Protein AF-M5ETY8-F1 (afdb_monomer_lite)

Secondary structure (DSSP, 8-state):
---HHHHHHHHHHHHHHSTT---EEEEEETTEEEEE--TTTS-HHHHHHHIIIIISPTT--EEEESS--SS-EEE----TTSTTGGGTT----HHHHHHHHHHHSTTSPPEEEEEE-TTSPEEEEESSPPPHHHHHHHHHHHHHHTTT--EEEEEPP----PPP-----HHHHHHHHHHTTSPPPGGG-TTS-HHHHHHHHHHHHHHHHHHTTSS-GGGSGGGTT--SEEEEETTSSSPP-HHHHHHH-SEEEEEPPPSSPPTTSPPHHHHHT--HHHHHHHHHTTSEEEE-SS-GGGS-HHHHHHHHHH-TTSEE-HHHHHHHHHHHHHHHHHH-GGG-GGGHHHHHHHHHHHHHHHT--HHHHHHHHTHHHHHHHHSHHHHHHHGGGGHHHHSTHHHHHHHHHHHHS---HHHHHHHHHHHHHHHHTTEEE----------TTS-----SS---

Sequence (456 aa):
MTQRPAIRRLDLRLRAEFPHVSTEIHELAPNRHLIFAPREQLDASTFAPVFADQYRMIGDRVEFTNERPPASTLIEPLRDDQIGSELEGLTFTRPDLQSVLAGKFPTLPPMTLLREGQRGELRISFETEIPSELVEPVRTFIERSLRGRPLVIDVAAASPEPVPPASSTKARRVIQSIEGLSFKPIYKRPHVPSFVAREEEWWFNNLENLFEGRLSPRSFAFTRDAGMACYVHSTVFPQIDLRQLLLAYDTIYLEPPLSVGPPGHPSFWDTQNLGREDLLKLVAADRVRILHSQPEERSDLGLLREAQEANPDGVIGRRQSAALMIAHVVETANEYLLAQPSLAGEVQELIGRIASEMGGPIDEVARSLLYPVRARRECLQPLMDRGLMAYDGLGQGKAFAEAFQRVRGKDVRLEAGSFGSSIHKAHMLKATFIPQMPHEVTCPHGSVQCSLWVTA

Organism: NCBI:txid1297569

Structure (mmCIF, N/CA/C/O backbone):
data_AF-M5ETY8-F1
#
_entry.id   AF-M5ETY8-F1
#
loop_
_atom_site.group_PDB
_atom_site.id
_atom_site.type_symbol
_atom_site.label_atom_id
_atom_site.label_alt_id
_atom_site.label_comp_id
_atom_site.label_asym_id
_atom_site.label_entity_id
_atom_site.label_seq_id
_atom_site.pdbx_PDB_ins_code
_atom_site.Cartn_x
_atom_site.Cartn_y
_atom_site.Cartn_z
_atom_site.occupancy
_atom_site.B_iso_or_equiv
_atom_site.auth_seq_id
_atom_site.auth_comp_id
_atom_site.auth_asym_id
_atom_site.auth_atom_id
_atom_site.pdbx_PDB_model_num
ATOM 1 N N . MET A 1 1 ? 7.428 -27.433 -15.514 1.00 52.38 1 MET A N 1
ATOM 2 C CA . MET A 1 1 ? 6.886 -26.347 -14.670 1.00 52.38 1 MET A CA 1
ATOM 3 C C . MET A 1 1 ? 6.952 -25.076 -15.489 1.00 52.38 1 MET A C 1
ATOM 5 O O . MET A 1 1 ? 7.882 -24.964 -16.266 1.00 52.38 1 MET A O 1
ATOM 9 N N . THR A 1 2 ? 5.969 -24.188 -15.407 1.00 62.53 2 THR A N 1
ATOM 10 C CA . THR A 1 2 ? 5.981 -22.921 -16.152 1.00 62.53 2 THR A CA 1
ATOM 11 C C . THR A 1 2 ? 6.438 -21.804 -15.218 1.00 62.53 2 THR A C 1
ATOM 13 O O . THR A 1 2 ? 5.782 -21.541 -14.208 1.00 62.53 2 THR A O 1
ATOM 16 N N . GLN A 1 3 ? 7.548 -21.130 -15.533 1.00 76.81 3 GLN A N 1
ATOM 17 C CA . GLN A 1 3 ? 8.030 -19.987 -14.733 1.00 76.81 3 GLN A CA 1
ATOM 18 C C . GLN A 1 3 ? 7.185 -18.715 -14.944 1.00 76.81 3 GLN A C 1
ATOM 20 O O . GLN A 1 3 ? 7.385 -17.732 -14.234 1.00 76.81 3 GLN A O 1
ATOM 25 N N . ARG A 1 4 ? 6.192 -18.748 -15.848 1.00 86.25 4 ARG A N 1
ATOM 26 C CA . ARG A 1 4 ? 5.423 -17.583 -16.317 1.00 86.25 4 ARG A CA 1
ATOM 27 C C . ARG A 1 4 ? 4.998 -16.598 -15.220 1.00 86.25 4 ARG A C 1
ATOM 29 O O . ARG A 1 4 ? 5.374 -15.442 -15.356 1.00 86.25 4 ARG A O 1
ATOM 36 N N . PRO A 1 5 ? 4.338 -16.978 -14.106 1.00 83.38 5 PRO A N 1
ATOM 37 C CA . PRO A 1 5 ? 3.898 -15.964 -13.141 1.00 83.38 5 PRO A CA 1
ATOM 38 C C . PRO A 1 5 ? 5.060 -15.348 -12.338 1.00 83.38 5 PRO A C 1
ATOM 40 O O . PRO A 1 5 ? 4.969 -14.222 -11.865 1.00 83.38 5 PRO A O 1
ATOM 43 N N . ALA A 1 6 ? 6.196 -16.052 -12.200 1.00 84.38 6 ALA A N 1
ATOM 44 C CA . ALA A 1 6 ? 7.398 -15.469 -11.592 1.00 84.38 6 ALA A CA 1
ATOM 45 C C . ALA A 1 6 ? 8.013 -14.438 -12.542 1.00 84.38 6 ALA A C 1
ATOM 47 O O . ALA A 1 6 ? 8.379 -13.352 -12.105 1.00 84.38 6 ALA A O 1
ATOM 48 N N . ILE A 1 7 ? 8.027 -14.744 -13.843 1.00 90.44 7 ILE A N 1
ATOM 49 C CA . ILE A 1 7 ? 8.502 -13.827 -14.880 1.00 90.44 7 ILE A CA 1
ATOM 50 C C . ILE A 1 7 ? 7.576 -12.613 -15.031 1.00 90.44 7 ILE A C 1
ATOM 52 O O . ILE A 1 7 ? 8.071 -11.496 -15.098 1.00 90.44 7 ILE A O 1
ATOM 56 N N . ARG A 1 8 ? 6.248 -12.791 -14.998 1.00 92.69 8 ARG A N 1
ATOM 57 C CA . ARG A 1 8 ? 5.271 -11.683 -15.021 1.00 92.69 8 ARG A CA 1
ATOM 58 C C . ARG A 1 8 ? 5.428 -10.747 -13.821 1.00 92.69 8 ARG A C 1
ATOM 60 O O . ARG A 1 8 ? 5.328 -9.534 -13.969 1.00 92.69 8 ARG A O 1
ATOM 67 N N . ARG A 1 9 ? 5.726 -11.290 -12.639 1.00 90.56 9 ARG A N 1
ATOM 68 C CA . ARG A 1 9 ? 6.017 -10.493 -11.439 1.00 90.56 9 ARG A CA 1
ATOM 69 C C . ARG A 1 9 ? 7.376 -9.796 -11.501 1.00 90.56 9 ARG A C 1
ATOM 71 O O . ARG A 1 9 ? 7.495 -8.653 -11.071 1.00 90.56 9 ARG A O 1
ATOM 78 N N . LEU A 1 10 ? 8.393 -10.469 -12.033 1.00 92.19 10 LEU A N 1
ATOM 79 C CA . LEU A 1 10 ? 9.705 -9.875 -12.277 1.00 92.19 10 LEU A CA 1
ATOM 80 C C . LEU A 1 10 ? 9.602 -8.685 -13.239 1.00 92.19 10 LEU A C 1
ATOM 82 O O . LEU A 1 10 ? 10.173 -7.630 -12.978 1.00 92.19 10 LEU A O 1
ATOM 86 N N . ASP A 1 11 ? 8.825 -8.853 -14.306 1.00 95.44 11 ASP A N 1
ATOM 87 C CA . ASP A 1 11 ? 8.465 -7.797 -15.245 1.00 95.44 11 ASP A CA 1
ATOM 88 C C . ASP A 1 11 ? 7.719 -6.639 -14.559 1.00 95.44 11 ASP A C 1
ATOM 90 O O . ASP A 1 11 ? 8.115 -5.487 -14.721 1.00 95.44 11 ASP A O 1
ATOM 94 N N . LEU A 1 12 ? 6.704 -6.922 -13.729 1.00 95.19 12 LEU A N 1
ATOM 95 C CA . LEU A 1 12 ? 6.002 -5.890 -12.954 1.00 95.19 12 LEU A CA 1
ATOM 96 C C . LEU A 1 12 ? 6.971 -5.084 -12.077 1.00 95.19 12 LEU A C 1
ATOM 98 O O . LEU A 1 12 ? 6.889 -3.858 -12.051 1.00 95.19 12 LEU A O 1
ATOM 102 N N . ARG A 1 13 ? 7.907 -5.755 -11.390 1.00 93.38 13 ARG A N 1
ATOM 103 C CA . ARG A 1 13 ? 8.936 -5.099 -10.566 1.00 93.38 13 ARG A CA 1
ATOM 104 C C . ARG A 1 13 ? 9.843 -4.201 -11.408 1.00 93.38 13 ARG A C 1
ATOM 106 O O . ARG A 1 13 ? 10.146 -3.090 -10.985 1.00 93.38 13 ARG A O 1
ATOM 113 N N . LEU A 1 14 ? 10.251 -4.652 -12.595 1.00 95.06 14 LEU A N 1
ATOM 114 C CA . LEU A 1 14 ? 11.036 -3.841 -13.529 1.00 95.06 14 LEU A CA 1
ATOM 115 C C . LEU A 1 14 ? 10.240 -2.607 -13.973 1.00 95.06 14 LEU A C 1
ATOM 117 O O . LEU A 1 14 ? 10.736 -1.493 -13.853 1.00 95.06 14 LEU A O 1
ATOM 121 N N . ARG A 1 15 ? 8.981 -2.776 -14.392 1.00 95.00 15 ARG A N 1
ATOM 122 C CA . ARG A 1 15 ? 8.086 -1.671 -14.779 1.00 95.00 15 ARG A CA 1
ATOM 123 C C . ARG A 1 15 ? 7.661 -0.768 -13.617 1.00 95.00 15 ARG A C 1
ATOM 125 O O . ARG A 1 15 ? 7.097 0.298 -13.862 1.00 95.00 15 ARG A O 1
ATOM 132 N N . ALA A 1 16 ? 7.856 -1.184 -12.368 1.00 94.12 16 ALA A N 1
ATOM 133 C CA . ALA A 1 16 ? 7.686 -0.326 -11.199 1.00 94.12 16 ALA A CA 1
ATOM 134 C C . ALA A 1 16 ? 8.910 0.585 -11.015 1.00 94.12 16 ALA A C 1
ATOM 136 O O . ALA A 1 16 ? 8.746 1.792 -10.850 1.00 94.12 16 ALA A O 1
ATOM 137 N N . GLU A 1 17 ? 10.123 0.027 -11.104 1.00 92.56 17 GLU A N 1
ATOM 138 C CA . GLU A 1 17 ? 11.368 0.803 -11.000 1.00 92.56 17 GLU A CA 1
ATOM 139 C C . GLU A 1 17 ? 11.557 1.744 -12.199 1.00 92.56 17 GLU A C 1
ATOM 141 O O . GLU A 1 17 ? 11.939 2.902 -12.031 1.00 92.56 17 GLU A O 1
ATOM 146 N N . PHE A 1 18 ? 11.220 1.269 -13.400 1.00 94.19 18 PHE A N 1
ATOM 147 C CA . PHE A 1 18 ? 11.328 2.001 -14.658 1.00 94.19 18 PHE A CA 1
ATOM 148 C C . PHE A 1 18 ? 9.933 2.231 -15.266 1.00 94.19 18 PHE A C 1
ATOM 150 O O . PHE A 1 18 ? 9.564 1.589 -16.250 1.00 94.19 18 PHE A O 1
ATOM 157 N N . PRO A 1 19 ? 9.118 3.149 -14.709 1.00 93.88 19 PRO A N 1
ATOM 158 C CA . PRO A 1 19 ? 7.709 3.298 -15.093 1.00 93.88 19 PRO A CA 1
ATOM 159 C C . PRO A 1 19 ? 7.478 3.800 -16.524 1.00 93.88 19 PRO A C 1
ATOM 161 O O . PRO A 1 19 ? 6.360 3.695 -17.022 1.00 93.88 19 PRO A O 1
ATOM 164 N N . HIS A 1 20 ? 8.520 4.323 -17.172 1.00 92.44 20 HIS A N 1
ATOM 165 C CA . HIS A 1 20 ? 8.516 4.803 -18.555 1.00 92.44 20 HIS A CA 1
ATOM 166 C C . HIS A 1 20 ? 8.952 3.732 -19.574 1.00 92.44 20 HIS A C 1
ATOM 168 O O . HIS A 1 20 ? 8.878 3.976 -20.776 1.00 92.44 20 HIS A O 1
ATOM 174 N N . VAL A 1 21 ? 9.416 2.562 -19.116 1.00 93.00 21 VAL A N 1
ATOM 175 C CA . VAL A 1 21 ? 9.889 1.473 -19.981 1.00 93.00 21 VAL A CA 1
ATOM 176 C C . VAL A 1 21 ? 8.729 0.538 -20.315 1.00 93.00 21 VAL A C 1
ATOM 178 O O . VAL A 1 21 ? 8.012 0.062 -19.433 1.00 93.00 21 VAL A O 1
ATOM 181 N N . SER A 1 22 ? 8.565 0.253 -21.604 1.00 92.19 22 SER A N 1
ATOM 182 C CA . SER A 1 22 ? 7.641 -0.757 -22.118 1.00 92.19 22 SER A CA 1
ATOM 183 C C . SER A 1 22 ? 8.365 -2.083 -22.313 1.00 92.19 22 SER A C 1
ATOM 185 O O . SER A 1 22 ? 9.486 -2.113 -22.823 1.00 92.19 22 SER A O 1
ATOM 187 N N . THR A 1 23 ? 7.720 -3.183 -21.931 1.00 96.00 23 THR A N 1
ATOM 188 C CA . THR A 1 23 ? 8.325 -4.517 -21.957 1.00 96.00 23 THR A CA 1
ATOM 189 C C . THR A 1 23 ? 7.460 -5.548 -22.679 1.00 96.00 23 THR A C 1
ATOM 191 O O . THR A 1 23 ? 6.231 -5.472 -22.680 1.00 96.00 23 THR A O 1
ATOM 194 N N . GLU A 1 24 ? 8.113 -6.547 -23.273 1.00 97.31 24 GLU A N 1
ATOM 195 C CA . GLU A 1 24 ? 7.487 -7.749 -23.838 1.00 97.31 24 GLU A CA 1
ATOM 196 C C . GLU A 1 24 ? 8.110 -8.993 -23.190 1.00 97.31 24 GLU A C 1
ATOM 198 O O . GLU A 1 24 ? 9.331 -9.083 -23.041 1.00 97.31 24 GLU A O 1
ATOM 203 N N . ILE A 1 25 ? 7.287 -9.977 -22.813 1.00 97.25 25 ILE A N 1
ATOM 204 C CA . ILE A 1 25 ? 7.765 -11.239 -22.237 1.00 97.25 25 ILE A CA 1
ATOM 205 C C . ILE A 1 25 ? 7.681 -12.333 -23.302 1.00 97.25 25 ILE A C 1
ATOM 207 O O . ILE A 1 25 ? 6.600 -12.669 -23.786 1.00 97.25 25 ILE A O 1
ATOM 211 N N . HIS A 1 26 ? 8.820 -12.939 -23.623 1.00 97.06 26 HIS A N 1
ATOM 212 C CA . HIS A 1 26 ? 8.933 -14.012 -24.606 1.00 97.06 26 HIS A CA 1
ATOM 213 C C . HIS A 1 26 ? 9.284 -15.339 -23.930 1.00 97.06 26 HIS A C 1
ATOM 215 O O . HIS A 1 26 ? 10.316 -15.460 -23.273 1.00 97.06 26 HIS A O 1
ATOM 221 N N . GLU A 1 27 ? 8.469 -16.370 -24.129 1.00 95.06 27 GLU A N 1
ATOM 222 C CA . GLU A 1 27 ? 8.783 -17.751 -23.761 1.00 95.06 27 GLU A CA 1
ATOM 223 C C . GLU A 1 27 ? 9.486 -18.453 -24.926 1.00 95.06 27 GLU A C 1
ATOM 225 O O . GLU A 1 27 ? 8.912 -18.639 -26.002 1.00 95.06 27 GLU A O 1
ATOM 230 N N . LEU A 1 28 ? 10.739 -18.855 -24.708 1.00 93.75 28 LEU A N 1
ATOM 231 C CA . LEU A 1 28 ? 11.518 -19.648 -25.665 1.00 93.75 28 LEU A CA 1
ATOM 232 C C . LEU A 1 28 ? 11.329 -21.153 -25.432 1.00 93.75 28 LEU A C 1
ATOM 234 O O . LEU A 1 28 ? 11.416 -21.953 -26.358 1.00 93.75 28 LEU A O 1
ATOM 238 N N . ALA A 1 29 ? 11.116 -21.537 -24.172 1.00 89.12 29 ALA A N 1
ATOM 239 C CA . ALA A 1 29 ? 10.809 -22.890 -23.715 1.00 89.12 29 ALA A CA 1
ATOM 240 C C . ALA A 1 29 ? 10.107 -22.809 -22.340 1.00 89.12 29 ALA A C 1
ATOM 242 O O . ALA A 1 29 ? 10.235 -21.780 -21.678 1.00 89.12 29 ALA A O 1
ATOM 243 N N . PRO A 1 30 ? 9.463 -23.879 -21.823 1.00 82.50 30 PRO A N 1
ATOM 244 C CA . PRO A 1 30 ? 8.665 -23.824 -20.580 1.00 82.50 30 PRO A CA 1
ATOM 245 C C . PRO A 1 30 ? 9.366 -23.243 -19.331 1.00 82.50 30 PRO A C 1
ATOM 247 O O . PRO A 1 30 ? 8.719 -22.757 -18.406 1.00 82.50 30 PRO A O 1
ATOM 250 N N . ASN A 1 31 ? 10.699 -23.291 -19.297 1.00 84.00 31 ASN A N 1
ATOM 251 C CA . ASN A 1 31 ? 11.543 -22.743 -18.233 1.00 84.00 31 ASN A CA 1
ATOM 252 C C . ASN A 1 31 ? 12.617 -21.800 -18.791 1.00 84.00 31 ASN A C 1
ATOM 254 O O . ASN A 1 31 ? 13.706 -21.769 -18.238 1.00 84.00 31 ASN A O 1
ATOM 258 N N . ARG A 1 32 ? 12.406 -21.137 -19.933 1.00 91.25 32 ARG A N 1
ATOM 259 C CA . ARG A 1 32 ? 13.381 -20.202 -20.516 1.00 91.25 32 ARG A CA 1
ATOM 260 C C . ARG A 1 32 ? 12.659 -19.021 -21.147 1.00 91.25 32 ARG A C 1
ATOM 262 O O . ARG A 1 32 ? 11.900 -19.206 -22.096 1.00 91.25 32 ARG A O 1
ATOM 269 N N . HIS A 1 33 ? 12.943 -17.831 -20.639 1.00 94.88 33 HIS A N 1
ATOM 270 C CA . HIS A 1 33 ? 12.224 -16.610 -20.977 1.00 94.88 33 HIS A CA 1
ATOM 271 C C . HIS A 1 33 ? 13.186 -15.478 -21.342 1.00 94.88 33 HIS A C 1
ATOM 273 O O . HIS A 1 33 ? 14.343 -15.489 -20.926 1.00 94.88 33 HIS A O 1
ATOM 279 N N . LEU A 1 34 ? 12.695 -14.493 -22.085 1.00 96.62 34 LEU A N 1
ATOM 280 C CA . LEU A 1 34 ? 13.355 -13.211 -22.311 1.00 96.62 34 LEU A CA 1
ATOM 281 C C . LEU A 1 34 ? 12.387 -12.082 -21.955 1.00 96.62 34 LEU A C 1
ATOM 283 O O . LEU A 1 34 ? 11.200 -12.180 -22.266 1.00 96.62 34 LEU A O 1
ATOM 287 N N . ILE A 1 35 ? 12.898 -11.023 -21.334 1.00 97.44 35 ILE A N 1
ATOM 288 C CA . ILE A 1 35 ? 12.196 -9.744 -21.207 1.00 97.44 35 ILE A CA 1
ATOM 289 C C . ILE A 1 35 ? 12.849 -8.782 -22.195 1.00 97.44 35 ILE A C 1
ATOM 291 O O . ILE A 1 35 ? 14.032 -8.461 -22.070 1.00 97.44 35 ILE A O 1
ATOM 295 N N . PHE A 1 36 ? 12.087 -8.373 -23.202 1.00 97.75 36 PHE A N 1
ATOM 296 C CA . PHE A 1 36 ? 12.502 -7.390 -24.191 1.00 97.75 36 PHE A CA 1
ATOM 297 C C . PHE A 1 36 ? 12.083 -5.988 -23.745 1.00 97.75 36 PHE A C 1
ATOM 299 O O . PHE A 1 36 ? 10.962 -5.813 -23.270 1.00 97.75 36 PHE A O 1
ATOM 306 N N . ALA A 1 37 ? 12.948 -4.998 -23.961 1.00 96.62 37 ALA A N 1
ATOM 307 C CA . ALA A 1 37 ? 12.585 -3.583 -23.947 1.00 96.62 37 ALA A CA 1
ATOM 308 C C . ALA A 1 37 ? 13.301 -2.833 -25.087 1.00 96.62 37 ALA A C 1
ATOM 310 O O . ALA A 1 37 ? 14.401 -3.241 -25.483 1.00 96.62 37 ALA A O 1
ATOM 311 N N . PRO A 1 38 ? 12.736 -1.732 -25.613 1.00 94.56 38 PRO A N 1
ATOM 312 C CA . PRO A 1 38 ? 13.405 -0.915 -26.622 1.00 94.56 38 PRO A CA 1
ATOM 313 C C . PRO A 1 38 ? 14.714 -0.298 -26.099 1.00 94.56 38 PRO A C 1
ATOM 315 O O . PRO A 1 38 ? 14.779 0.167 -24.958 1.00 94.56 38 PRO A O 1
ATOM 318 N N . ARG A 1 39 ? 15.767 -0.274 -26.930 1.00 94.38 39 ARG A N 1
ATOM 319 C CA . ARG A 1 39 ? 17.113 0.193 -26.528 1.00 94.38 39 ARG A CA 1
ATOM 320 C C . ARG A 1 39 ? 17.114 1.661 -26.105 1.00 94.38 39 ARG A C 1
ATOM 322 O O . ARG A 1 39 ? 17.849 2.041 -25.205 1.00 94.38 39 ARG A O 1
ATOM 329 N N . GLU A 1 40 ? 16.295 2.472 -26.757 1.00 89.69 40 GLU A N 1
ATOM 330 C CA . GLU A 1 40 ? 16.108 3.893 -26.481 1.00 89.69 40 GLU A CA 1
ATOM 331 C C . GLU A 1 40 ? 15.450 4.174 -25.123 1.00 89.69 40 GLU A C 1
ATOM 333 O O . GLU A 1 40 ? 15.564 5.286 -24.615 1.00 89.69 40 GLU A O 1
ATOM 338 N N . GLN A 1 41 ? 14.766 3.183 -24.546 1.00 90.19 41 GLN A N 1
ATOM 339 C CA . GLN A 1 41 ? 14.162 3.269 -23.217 1.00 90.19 41 GLN A CA 1
ATOM 340 C C . GLN A 1 41 ? 15.088 2.682 -22.151 1.00 90.19 41 GLN A C 1
ATOM 342 O O . GLN A 1 41 ? 15.244 3.274 -21.089 1.00 90.19 41 GLN A O 1
ATOM 347 N N . LEU A 1 42 ? 15.710 1.531 -22.427 1.00 92.00 42 LEU A N 1
ATOM 348 C CA . LEU A 1 42 ? 16.620 0.876 -21.489 1.00 92.00 42 LEU A CA 1
ATOM 349 C C . LEU A 1 42 ? 17.651 0.015 -22.230 1.00 92.00 42 LEU A C 1
ATOM 351 O O . LEU A 1 42 ? 17.315 -1.027 -22.794 1.00 92.00 42 LEU A O 1
ATOM 355 N N . ASP A 1 43 ? 18.917 0.431 -22.222 1.00 93.81 43 ASP A N 1
ATOM 356 C CA . ASP A 1 43 ? 19.987 -0.264 -22.946 1.00 93.81 43 ASP A CA 1
ATOM 357 C C . ASP A 1 43 ? 20.435 -1.544 -22.218 1.00 93.81 43 ASP A C 1
ATOM 359 O O . ASP A 1 43 ? 20.974 -1.517 -21.110 1.00 93.81 43 ASP A O 1
ATOM 363 N N . ALA A 1 44 ? 20.257 -2.694 -22.867 1.00 94.81 44 ALA A N 1
ATOM 364 C CA . ALA A 1 44 ? 20.648 -3.997 -22.349 1.00 94.81 44 ALA A CA 1
ATOM 365 C C . ALA A 1 44 ? 22.166 -4.134 -22.165 1.00 94.81 44 ALA A C 1
ATOM 367 O O . ALA A 1 44 ? 22.589 -4.925 -21.322 1.00 94.81 44 ALA A O 1
ATOM 368 N N . SER A 1 45 ? 22.988 -3.370 -22.895 1.00 94.06 45 SER A N 1
ATOM 369 C CA . SER A 1 45 ? 24.450 -3.424 -22.755 1.00 94.06 45 SER A CA 1
ATOM 370 C C . SER A 1 45 ? 24.918 -3.031 -21.348 1.00 94.06 45 SER A C 1
ATOM 372 O O . SER A 1 45 ? 25.897 -3.581 -20.840 1.00 94.06 45 SER A O 1
ATOM 374 N N . THR A 1 46 ? 24.180 -2.132 -20.693 1.00 92.62 46 THR A N 1
ATOM 375 C CA . THR A 1 46 ? 24.439 -1.673 -19.325 1.00 92.62 46 THR A CA 1
ATOM 376 C C . THR A 1 46 ? 23.514 -2.343 -18.314 1.00 92.62 46 THR A C 1
ATOM 378 O O . THR A 1 46 ? 23.946 -2.664 -17.206 1.00 92.62 46 THR A O 1
ATOM 381 N N . PHE A 1 47 ? 22.256 -2.597 -18.684 1.00 94.94 47 PHE A N 1
ATOM 382 C CA . PHE A 1 47 ? 21.249 -3.080 -17.745 1.00 94.94 47 PHE A CA 1
ATOM 383 C C . PHE A 1 47 ? 21.206 -4.605 -17.586 1.00 94.94 47 PHE A C 1
ATOM 385 O O . PHE A 1 47 ? 20.888 -5.081 -16.499 1.00 94.94 47 PHE A O 1
ATOM 392 N N . ALA A 1 48 ? 21.555 -5.406 -18.600 1.00 95.00 48 ALA A N 1
ATOM 393 C CA . ALA A 1 48 ? 21.473 -6.868 -18.489 1.00 95.00 48 ALA A CA 1
ATOM 394 C C . ALA A 1 48 ? 22.313 -7.463 -17.330 1.00 95.00 48 ALA A C 1
ATOM 396 O O . ALA A 1 48 ? 21.809 -8.367 -16.656 1.00 95.00 48 ALA A O 1
ATOM 397 N N . PRO A 1 49 ? 23.529 -6.960 -17.017 1.00 94.75 49 PRO A N 1
ATOM 398 C CA . PRO A 1 49 ? 24.263 -7.370 -15.816 1.00 94.75 49 PRO A CA 1
ATOM 399 C C . PRO A 1 49 ? 23.519 -7.027 -14.517 1.00 94.75 49 PRO A C 1
ATOM 401 O O . PRO A 1 49 ? 23.375 -7.874 -13.639 1.00 94.75 49 PRO A O 1
ATOM 404 N N . VAL A 1 50 ? 22.967 -5.811 -14.418 1.00 93.94 50 VAL A N 1
ATOM 405 C CA . VAL A 1 50 ? 22.178 -5.366 -13.255 1.00 93.94 50 VAL A CA 1
ATOM 406 C C . VAL A 1 50 ? 20.933 -6.235 -13.084 1.00 93.94 50 VAL A C 1
ATOM 408 O O . VAL A 1 50 ? 20.612 -6.662 -11.975 1.00 93.94 50 VAL A O 1
ATOM 411 N N . PHE A 1 51 ? 20.253 -6.553 -14.184 1.00 94.75 51 PHE A N 1
ATOM 412 C CA . PHE A 1 51 ? 19.107 -7.450 -14.197 1.00 94.75 51 PHE A CA 1
ATOM 413 C C . PHE A 1 51 ? 19.473 -8.850 -13.683 1.00 94.75 51 PHE A C 1
ATOM 415 O O . PHE A 1 51 ? 18.762 -9.414 -12.847 1.00 94.75 51 PHE A O 1
ATOM 422 N N . ALA A 1 52 ? 20.595 -9.404 -14.148 1.00 92.38 52 ALA A N 1
ATOM 423 C CA . ALA A 1 52 ? 21.056 -10.731 -13.754 1.00 92.38 52 ALA A CA 1
ATOM 424 C C . ALA A 1 52 ? 21.393 -10.837 -12.256 1.00 92.38 52 ALA A C 1
ATOM 426 O O . ALA A 1 52 ? 21.139 -11.898 -11.678 1.00 92.38 52 ALA A O 1
ATOM 427 N N . ASP A 1 53 ? 21.916 -9.760 -11.660 1.00 91.06 53 ASP A N 1
ATOM 428 C CA . ASP A 1 53 ? 22.407 -9.741 -10.277 1.00 91.06 53 ASP A CA 1
ATOM 429 C C . ASP A 1 53 ? 21.378 -9.230 -9.252 1.00 91.06 53 ASP A C 1
ATOM 431 O O . ASP A 1 53 ? 21.372 -9.687 -8.110 1.00 91.06 53 ASP A O 1
ATOM 435 N N . GLN A 1 54 ? 20.506 -8.283 -9.623 1.00 90.56 54 GLN A N 1
ATOM 436 C CA . GLN A 1 54 ? 19.619 -7.579 -8.674 1.00 90.56 54 GLN A CA 1
ATOM 437 C C . GLN A 1 54 ? 18.125 -7.898 -8.840 1.00 90.56 54 GLN A C 1
ATOM 439 O O . GLN A 1 54 ? 17.323 -7.662 -7.923 1.00 90.56 54 GLN A O 1
ATOM 444 N N . TYR A 1 55 ? 17.731 -8.415 -10.006 1.00 89.31 55 TYR A N 1
ATOM 445 C CA . TYR A 1 55 ? 16.330 -8.667 -10.349 1.00 89.31 55 TYR A CA 1
ATOM 446 C C . TYR A 1 55 ? 16.024 -10.156 -10.440 1.00 89.31 55 TYR A C 1
ATOM 448 O O . TYR A 1 55 ? 15.081 -10.629 -9.803 1.00 89.31 55 TYR A O 1
ATOM 456 N N . ARG A 1 56 ? 16.809 -10.893 -11.229 1.00 87.69 56 ARG A N 1
ATOM 457 C CA . ARG A 1 56 ? 16.579 -12.312 -11.492 1.00 87.69 56 ARG A CA 1
ATOM 458 C C . ARG A 1 56 ? 16.700 -13.138 -10.211 1.00 87.69 56 ARG A C 1
ATOM 460 O O . ARG A 1 56 ? 17.740 -13.147 -9.557 1.00 87.69 56 ARG A O 1
ATOM 467 N N . MET A 1 57 ? 15.653 -13.895 -9.896 1.00 82.69 57 MET A N 1
ATOM 468 C CA . MET A 1 57 ? 15.676 -14.820 -8.766 1.00 82.69 57 MET A CA 1
ATOM 469 C C . MET A 1 57 ? 16.523 -16.051 -9.098 1.00 82.69 57 MET A C 1
ATOM 471 O O . MET A 1 57 ? 16.564 -16.525 -10.236 1.00 82.69 57 MET A O 1
ATOM 475 N N . ILE A 1 58 ? 17.184 -16.605 -8.082 1.00 77.56 58 ILE A N 1
ATOM 476 C CA . ILE A 1 58 ? 17.958 -17.840 -8.228 1.00 77.56 58 ILE A CA 1
ATOM 477 C C . ILE A 1 58 ? 17.030 -18.961 -8.719 1.00 77.56 58 ILE A C 1
ATOM 479 O O . ILE A 1 58 ? 16.014 -19.255 -8.096 1.00 77.56 58 ILE A O 1
ATOM 483 N N . GLY A 1 59 ? 17.407 -19.600 -9.829 1.00 78.12 59 GLY A N 1
ATOM 484 C CA . GLY A 1 59 ? 16.648 -20.689 -10.454 1.00 78.12 59 GLY A CA 1
ATOM 485 C C . GLY A 1 59 ? 15.745 -20.259 -11.616 1.00 78.12 59 GLY A C 1
ATOM 486 O O . GLY A 1 59 ? 15.382 -21.108 -12.437 1.00 78.12 59 GLY A O 1
ATOM 487 N N . ASP A 1 60 ? 15.450 -18.966 -11.759 1.00 83.06 60 ASP A N 1
ATOM 488 C CA . ASP A 1 60 ? 14.737 -18.449 -12.928 1.00 83.06 60 ASP A CA 1
ATOM 489 C C . ASP A 1 60 ? 15.686 -18.367 -14.127 1.00 83.06 60 ASP A C 1
ATOM 491 O O . ASP A 1 60 ? 16.785 -17.813 -14.033 1.00 83.06 60 ASP A O 1
ATOM 495 N N . ARG A 1 61 ? 15.279 -18.911 -15.283 1.00 89.19 61 ARG A N 1
ATOM 496 C CA . ARG A 1 61 ? 16.055 -18.759 -16.525 1.00 89.19 61 ARG A CA 1
ATOM 497 C C . ARG A 1 61 ? 15.399 -17.695 -17.387 1.00 89.19 61 ARG A C 1
ATOM 499 O O . ARG A 1 61 ? 14.616 -17.984 -18.293 1.00 89.19 61 ARG A O 1
ATOM 506 N N . VAL A 1 62 ? 15.720 -16.456 -17.054 1.00 93.50 62 VAL A N 1
ATOM 507 C CA . VAL A 1 62 ? 15.257 -15.258 -17.745 1.00 93.50 62 VAL A CA 1
ATOM 508 C C . VAL A 1 62 ? 16.431 -14.322 -17.990 1.00 93.50 62 VAL A C 1
ATOM 510 O O . VAL A 1 62 ? 17.315 -14.196 -17.140 1.00 93.50 62 VAL A O 1
ATOM 513 N N . GLU A 1 63 ? 16.449 -13.695 -19.159 1.00 95.75 63 GLU A N 1
ATOM 514 C CA . GLU A 1 63 ? 17.451 -12.703 -19.553 1.00 95.75 63 GLU A CA 1
ATOM 515 C C . GLU A 1 63 ? 16.749 -11.440 -20.060 1.00 95.75 63 GLU A C 1
ATOM 517 O O . GLU A 1 63 ? 15.623 -11.501 -20.559 1.00 95.75 63 GLU A O 1
ATOM 522 N N . PHE A 1 64 ? 17.416 -10.298 -19.917 1.00 97.38 64 PHE A N 1
ATOM 523 C CA . PHE A 1 64 ? 16.958 -9.020 -20.449 1.00 97.38 64 PHE A CA 1
ATOM 524 C C . PHE A 1 64 ? 17.644 -8.735 -21.789 1.00 97.38 64 PHE A C 1
ATOM 526 O O . PHE A 1 64 ? 18.840 -8.993 -21.929 1.00 97.38 64 PHE A O 1
ATOM 533 N N . THR A 1 65 ? 16.908 -8.210 -22.770 1.00 97.12 65 THR A N 1
ATOM 534 C CA . THR A 1 65 ? 17.428 -7.966 -24.123 1.00 97.12 65 THR A CA 1
ATOM 535 C C . THR A 1 65 ? 16.777 -6.756 -24.799 1.00 97.12 65 THR A C 1
ATOM 537 O O . THR A 1 65 ? 15.648 -6.387 -24.486 1.00 97.12 65 THR A O 1
ATOM 540 N N . ASN A 1 66 ? 17.470 -6.170 -25.780 1.00 97.56 66 ASN A N 1
ATOM 541 C CA . ASN A 1 66 ? 16.875 -5.232 -26.741 1.00 97.56 66 ASN A CA 1
ATOM 542 C C . ASN A 1 66 ? 16.616 -5.871 -28.113 1.00 97.56 66 ASN A C 1
ATOM 544 O O . ASN A 1 66 ? 16.324 -5.167 -29.076 1.00 97.56 66 ASN A O 1
ATOM 548 N N . GLU A 1 67 ? 16.760 -7.189 -28.238 1.00 96.06 67 GLU A N 1
ATOM 549 C CA . GLU A 1 67 ? 16.540 -7.918 -29.486 1.00 96.06 67 GLU A CA 1
ATOM 550 C C . GLU A 1 67 ? 15.368 -8.880 -29.328 1.00 96.06 67 GLU A C 1
ATOM 552 O O . GLU A 1 67 ? 15.375 -9.759 -28.461 1.00 96.06 67 GLU A O 1
ATOM 557 N N . ARG A 1 68 ? 14.352 -8.718 -30.181 1.00 95.06 68 ARG A N 1
ATOM 558 C CA . ARG A 1 68 ? 13.212 -9.636 -30.203 1.00 95.06 68 ARG A CA 1
ATOM 559 C C . ARG A 1 68 ? 13.658 -10.999 -30.743 1.00 95.06 68 ARG A C 1
ATOM 561 O O . ARG A 1 68 ? 14.285 -11.050 -31.805 1.00 95.06 68 ARG A O 1
ATOM 568 N N . PRO A 1 69 ? 13.325 -12.113 -30.069 1.00 92.31 69 PRO A N 1
ATOM 569 C CA . PRO A 1 69 ? 13.673 -13.435 -30.564 1.00 92.31 69 PRO A CA 1
ATOM 570 C C . PRO A 1 69 ? 12.863 -13.778 -31.828 1.00 92.31 69 PRO A C 1
ATOM 572 O O . PRO A 1 69 ? 11.668 -13.485 -31.887 1.00 92.31 69 PRO A O 1
ATOM 575 N N . PRO A 1 70 ? 13.465 -14.462 -32.819 1.00 85.50 70 PRO A N 1
ATOM 576 C CA . PRO A 1 70 ? 12.792 -14.787 -34.079 1.00 85.50 70 PRO A CA 1
ATOM 577 C C . PRO A 1 70 ? 11.650 -15.805 -33.924 1.00 85.50 70 PRO A C 1
ATOM 579 O O . PRO A 1 70 ? 10.729 -15.816 -34.735 1.00 85.50 70 PRO A O 1
ATOM 582 N N . ALA A 1 71 ? 11.690 -16.657 -32.892 1.00 90.50 71 ALA A N 1
ATOM 583 C CA . ALA A 1 71 ? 10.634 -17.614 -32.567 1.00 90.50 71 ALA A CA 1
ATOM 584 C C . ALA A 1 71 ? 10.422 -17.666 -31.048 1.00 90.50 71 ALA A C 1
ATOM 586 O O . ALA A 1 71 ? 11.347 -17.979 -30.296 1.00 90.50 71 ALA A O 1
ATOM 587 N N . SER A 1 72 ? 9.212 -17.337 -30.593 1.00 94.44 72 SER A N 1
ATOM 588 C CA . SER A 1 72 ? 8.828 -17.359 -29.178 1.00 94.44 72 SER A CA 1
ATOM 589 C C . SER A 1 72 ? 7.308 -17.346 -29.017 1.00 94.44 72 SER A C 1
ATOM 591 O O . SER A 1 72 ? 6.587 -16.983 -29.946 1.00 94.44 72 SER A O 1
ATOM 593 N N . THR A 1 73 ? 6.824 -17.719 -27.833 1.00 95.06 73 THR A N 1
ATOM 594 C CA . THR A 1 73 ? 5.433 -17.474 -27.425 1.00 95.06 73 THR A CA 1
ATOM 595 C C . THR A 1 73 ? 5.383 -16.209 -26.577 1.00 95.06 73 THR A C 1
ATOM 597 O O . THR A 1 73 ? 6.105 -16.114 -25.587 1.00 95.06 73 THR A O 1
ATOM 600 N N . LEU A 1 74 ? 4.543 -15.242 -26.943 1.00 95.62 74 LEU A N 1
ATOM 601 C CA . LEU A 1 74 ? 4.333 -14.049 -26.123 1.00 95.62 74 LEU A CA 1
ATOM 602 C C . LEU A 1 74 ? 3.531 -14.402 -24.869 1.00 95.62 74 LEU A C 1
ATOM 604 O O . LEU A 1 74 ? 2.506 -15.081 -24.943 1.00 95.62 74 LEU A O 1
ATOM 608 N N . ILE A 1 75 ? 4.002 -13.925 -23.721 1.00 94.00 75 ILE A N 1
ATOM 609 C CA . ILE A 1 75 ? 3.283 -13.997 -22.452 1.00 94.00 75 ILE A CA 1
ATOM 610 C C . ILE A 1 75 ? 2.768 -12.598 -22.137 1.00 94.00 75 ILE A C 1
ATOM 612 O O . ILE A 1 75 ? 3.532 -11.636 -22.142 1.00 94.00 75 ILE A O 1
ATOM 616 N N . GLU A 1 76 ? 1.477 -12.492 -21.831 1.00 93.19 76 GLU A N 1
ATOM 617 C CA . GLU A 1 76 ? 0.890 -11.228 -21.393 1.00 93.19 76 GLU A CA 1
ATOM 618 C C . GLU A 1 76 ? 1.527 -10.792 -20.059 1.00 93.19 76 GLU A C 1
ATOM 620 O O . GLU A 1 76 ? 1.571 -11.590 -19.115 1.00 93.19 76 GLU A O 1
ATOM 625 N N . PRO A 1 77 ? 2.027 -9.551 -19.939 1.00 93.56 77 PRO A N 1
ATOM 626 C CA . PRO A 1 77 ? 2.487 -9.002 -18.666 1.00 93.56 77 PRO A CA 1
ATOM 627 C C . PRO A 1 77 ? 1.406 -9.056 -17.578 1.00 93.56 77 PRO A C 1
ATOM 629 O O . PRO A 1 77 ? 0.213 -9.193 -17.860 1.00 93.56 77 PRO A O 1
ATOM 632 N N . LEU A 1 78 ? 1.796 -8.955 -16.303 1.00 93.38 78 LEU A N 1
ATOM 633 C CA . LEU A 1 78 ? 0.804 -8.723 -15.249 1.00 93.38 78 LEU A CA 1
ATOM 634 C C . LEU A 1 78 ? 0.310 -7.281 -15.362 1.00 93.38 78 LEU A C 1
ATOM 636 O O . LEU A 1 78 ? 1.081 -6.343 -15.136 1.00 93.38 78 LEU A O 1
ATOM 640 N N . ARG A 1 79 ? -0.949 -7.107 -15.763 1.00 93.56 79 ARG A N 1
ATOM 641 C CA . ARG A 1 79 ? -1.537 -5.780 -15.933 1.00 93.56 79 ARG A CA 1
ATOM 642 C C . ARG A 1 79 ? -1.747 -5.100 -14.585 1.00 93.56 79 ARG A C 1
ATOM 644 O O . ARG A 1 79 ? -1.935 -5.762 -13.567 1.00 93.56 79 ARG A O 1
ATOM 651 N N . ASP A 1 80 ? -1.772 -3.771 -14.598 1.00 94.88 80 ASP A N 1
ATOM 652 C CA . ASP A 1 80 ? -1.866 -2.972 -13.374 1.00 94.88 80 ASP A CA 1
ATOM 653 C C . ASP A 1 80 ? -3.207 -3.180 -12.624 1.00 94.88 80 ASP A C 1
ATOM 655 O O . ASP A 1 80 ? -3.281 -2.971 -11.412 1.00 94.88 80 ASP A O 1
ATOM 659 N N . ASP A 1 81 ? -4.264 -3.619 -13.319 1.00 95.00 81 ASP A N 1
ATOM 660 C CA . ASP A 1 81 ? -5.571 -3.996 -12.757 1.00 95.00 81 ASP A CA 1
ATOM 661 C C . ASP A 1 81 ? -5.627 -5.437 -12.226 1.00 95.00 81 ASP A C 1
ATOM 663 O O . ASP A 1 81 ? -6.493 -5.761 -11.422 1.00 95.00 81 ASP A O 1
ATOM 667 N N . GLN A 1 82 ? -4.673 -6.285 -12.614 1.00 94.19 82 GLN A N 1
ATOM 668 C CA . GLN A 1 82 ? -4.592 -7.697 -12.224 1.00 94.19 82 GLN A CA 1
ATOM 669 C C . GLN A 1 82 ? -3.596 -7.959 -11.087 1.00 94.19 82 GLN A C 1
ATOM 671 O O . GLN A 1 82 ? -3.405 -9.103 -10.688 1.00 94.19 82 GLN A O 1
ATOM 676 N N . ILE A 1 83 ? -2.941 -6.927 -10.543 1.00 94.38 83 ILE A N 1
ATOM 677 C CA . ILE A 1 83 ? -1.899 -7.092 -9.511 1.00 94.38 83 ILE A CA 1
ATOM 678 C C . ILE A 1 83 ? -2.428 -7.859 -8.284 1.00 94.38 83 ILE A C 1
ATOM 680 O O . ILE A 1 83 ? -1.708 -8.676 -7.707 1.00 94.38 83 ILE A O 1
ATOM 684 N N . GLY A 1 84 ? -3.689 -7.621 -7.904 1.00 90.12 84 GLY A N 1
ATOM 685 C CA . GLY A 1 84 ? -4.355 -8.299 -6.789 1.00 90.12 84 GLY A CA 1
ATOM 686 C C . GLY A 1 84 ? -4.858 -9.715 -7.095 1.00 90.12 84 GLY A C 1
ATOM 687 O O . GLY A 1 84 ? -5.242 -10.420 -6.162 1.00 90.12 84 GLY A O 1
ATOM 688 N N . SER A 1 85 ? -4.856 -10.142 -8.361 1.00 89.44 85 SER A N 1
ATOM 689 C CA . SER A 1 85 ? -5.438 -11.413 -8.803 1.00 89.44 85 SER A CA 1
ATOM 690 C C . SER A 1 85 ? -4.605 -12.607 -8.378 1.00 89.44 85 SER A C 1
ATOM 692 O O . SER A 1 85 ? -3.400 -12.655 -8.615 1.00 89.44 85 SER A O 1
ATOM 694 N N . GLU A 1 86 ? -5.261 -13.572 -7.728 1.00 84.38 86 GLU A N 1
ATOM 695 C CA . GLU A 1 86 ? -4.676 -14.856 -7.301 1.00 84.38 86 GLU A CA 1
ATOM 696 C C . GLU A 1 86 ? -3.345 -14.745 -6.527 1.00 84.38 86 GLU A C 1
ATOM 698 O O . GLU A 1 86 ? -2.605 -15.720 -6.411 1.00 84.38 86 GLU A O 1
ATOM 703 N N . LEU A 1 87 ? -3.049 -13.573 -5.951 1.00 84.75 87 LEU A N 1
ATOM 704 C CA . LEU A 1 87 ? -1.766 -13.241 -5.320 1.00 84.75 87 LEU A CA 1
ATOM 705 C C . LEU A 1 87 ? -0.560 -13.298 -6.278 1.00 84.75 87 LEU A C 1
ATOM 707 O O . LEU A 1 87 ? 0.585 -13.420 -5.835 1.00 84.75 87 LEU A O 1
ATOM 711 N N . GLU A 1 88 ? -0.778 -13.182 -7.590 1.00 82.50 88 GLU A N 1
ATOM 712 C CA . GLU A 1 88 ? 0.283 -13.277 -8.595 1.00 82.50 88 GLU A CA 1
ATOM 713 C C . GLU A 1 88 ? 1.335 -12.168 -8.434 1.00 82.50 88 GLU A C 1
ATOM 715 O O . GLU A 1 88 ? 2.532 -12.411 -8.626 1.00 82.50 88 GLU A O 1
ATOM 720 N N . GLY A 1 89 ? 0.921 -10.982 -7.978 1.00 77.62 89 GLY A N 1
ATOM 721 C CA . GLY A 1 89 ? 1.819 -9.872 -7.656 1.00 77.62 89 GLY A CA 1
ATOM 722 C C . GLY A 1 89 ? 2.716 -10.093 -6.427 1.00 77.62 89 GLY A C 1
ATOM 723 O O . GLY A 1 89 ? 3.657 -9.329 -6.233 1.00 77.62 89 GLY A O 1
ATOM 724 N N . LEU A 1 90 ? 2.489 -11.137 -5.616 1.00 83.75 90 LEU A N 1
ATOM 725 C CA . LEU A 1 90 ? 3.186 -11.348 -4.339 1.00 83.75 90 LEU A CA 1
ATOM 726 C C . LEU A 1 90 ? 4.285 -12.408 -4.401 1.00 83.75 90 LEU A C 1
ATOM 728 O O . LEU A 1 90 ? 4.063 -13.545 -4.819 1.00 83.75 90 LEU A O 1
ATOM 732 N N . THR A 1 91 ? 5.465 -12.085 -3.883 1.00 76.81 91 THR A N 1
ATOM 733 C CA . THR A 1 91 ? 6.456 -13.092 -3.485 1.00 76.81 91 THR A CA 1
ATOM 734 C C . THR A 1 91 ? 6.271 -13.397 -2.012 1.00 76.81 91 THR A C 1
ATOM 736 O O . THR A 1 91 ? 6.479 -12.524 -1.178 1.00 76.81 91 THR A O 1
ATOM 739 N N . PHE A 1 92 ? 5.916 -14.631 -1.680 1.00 76.06 92 PHE A N 1
ATOM 740 C CA . PHE A 1 92 ? 5.704 -15.004 -0.290 1.00 76.06 92 PHE A CA 1
ATOM 741 C C . PHE A 1 92 ? 6.575 -16.193 0.108 1.00 76.06 92 PHE A C 1
ATOM 743 O O . PHE A 1 92 ? 6.717 -17.188 -0.607 1.00 76.06 92 PHE A O 1
ATOM 750 N N . THR A 1 93 ? 7.194 -16.050 1.272 1.00 80.19 93 THR A N 1
ATOM 751 C CA . THR A 1 93 ? 7.894 -17.099 1.997 1.00 80.19 93 THR A CA 1
ATOM 752 C C . THR A 1 93 ? 6.892 -18.023 2.694 1.00 80.19 93 THR A C 1
ATOM 754 O O . THR A 1 93 ? 5.675 -17.835 2.655 1.00 80.19 93 THR A O 1
ATOM 757 N N . ARG A 1 94 ? 7.390 -19.056 3.376 1.00 81.75 94 ARG A N 1
ATOM 758 C CA . ARG A 1 94 ? 6.537 -19.924 4.193 1.00 81.75 94 ARG A CA 1
ATOM 759 C C . ARG A 1 94 ? 5.790 -19.155 5.309 1.00 81.75 94 ARG A C 1
ATOM 761 O O . ARG A 1 94 ? 4.592 -19.396 5.440 1.00 81.75 94 ARG A O 1
ATOM 768 N N . PRO A 1 95 ? 6.432 -18.278 6.109 1.00 82.44 95 PRO A N 1
ATOM 769 C CA . PRO A 1 95 ? 5.729 -17.394 7.047 1.00 82.44 95 PRO A CA 1
ATOM 770 C C . PRO A 1 95 ? 4.632 -16.546 6.398 1.00 82.44 95 PRO A C 1
ATOM 772 O O . PRO A 1 95 ? 3.534 -16.454 6.937 1.00 82.44 95 PRO A O 1
ATOM 775 N N . ASP A 1 96 ? 4.899 -15.994 5.220 1.00 85.12 96 ASP A N 1
ATOM 776 C CA . ASP A 1 96 ? 3.931 -15.169 4.497 1.00 85.12 96 ASP A CA 1
ATOM 777 C C . ASP A 1 96 ? 2.715 -15.999 4.067 1.00 85.12 96 ASP A C 1
ATOM 779 O O . ASP A 1 96 ? 1.579 -15.577 4.266 1.00 85.12 96 ASP A O 1
ATOM 783 N N . LEU A 1 97 ? 2.928 -17.233 3.586 1.00 86.62 97 LEU A N 1
ATOM 784 C CA . LEU A 1 97 ? 1.834 -18.165 3.294 1.00 86.62 97 LEU A CA 1
ATOM 785 C C . LEU A 1 97 ? 1.016 -18.508 4.551 1.00 86.62 97 LEU A C 1
ATOM 787 O O . LEU A 1 97 ? -0.203 -18.620 4.461 1.00 86.62 97 LEU A O 1
ATOM 791 N N . GLN A 1 98 ? 1.650 -18.635 5.727 1.00 88.94 98 GLN A N 1
ATOM 792 C CA . GLN A 1 98 ? 0.914 -18.802 6.991 1.00 88.94 98 GLN A CA 1
ATOM 793 C C . GLN A 1 98 ? 0.012 -17.600 7.265 1.00 88.94 98 GLN A C 1
ATOM 795 O O . GLN A 1 98 ? -1.145 -17.790 7.628 1.00 88.94 98 GLN A O 1
ATOM 800 N N . SER A 1 99 ? 0.527 -16.380 7.093 1.00 89.00 99 SER A N 1
ATOM 801 C CA . SER A 1 99 ? -0.240 -15.151 7.309 1.00 89.00 99 SER A CA 1
ATOM 802 C C . SER A 1 99 ? -1.385 -15.015 6.303 1.00 89.00 99 SER A C 1
ATOM 804 O O . SER A 1 99 ? -2.497 -14.679 6.693 1.00 89.00 99 SER A O 1
ATOM 806 N N . VAL A 1 100 ? -1.148 -15.340 5.029 1.00 91.00 100 VAL A N 1
ATOM 807 C CA . VAL A 1 100 ? -2.180 -15.340 3.983 1.00 91.00 100 VAL A CA 1
ATOM 808 C C . VAL A 1 100 ? -3.289 -16.339 4.301 1.00 91.00 100 VAL A C 1
ATOM 810 O O . VAL A 1 100 ? -4.460 -15.973 4.262 1.00 91.00 100 VAL A O 1
ATOM 813 N N . LEU A 1 101 ? -2.947 -17.588 4.630 1.00 91.25 101 LEU A N 1
ATOM 814 C CA . LEU A 1 101 ? -3.948 -18.615 4.930 1.00 91.25 101 LEU A CA 1
ATOM 815 C C . LEU A 1 101 ? -4.726 -18.294 6.205 1.00 91.25 101 LEU A C 1
ATOM 817 O O . LEU A 1 101 ? -5.945 -18.423 6.211 1.00 91.25 101 LEU A O 1
ATOM 821 N N . ALA A 1 102 ? -4.040 -17.834 7.252 1.00 91.44 102 ALA A N 1
ATOM 822 C CA . ALA A 1 102 ? -4.673 -17.443 8.506 1.00 91.44 102 ALA A CA 1
ATOM 823 C C . ALA A 1 102 ? -5.585 -16.220 8.349 1.00 91.44 102 ALA A C 1
ATOM 825 O O . ALA A 1 102 ? -6.590 -16.130 9.039 1.00 91.44 102 ALA A O 1
ATOM 826 N N . GLY A 1 103 ? -5.251 -15.292 7.451 1.00 91.56 103 GLY A N 1
ATOM 827 C CA . GLY A 1 103 ? -6.106 -14.145 7.170 1.00 91.56 103 GLY A CA 1
ATOM 828 C C . GLY A 1 103 ? -7.285 -14.494 6.264 1.00 91.56 103 GLY A C 1
ATOM 829 O O . GLY A 1 103 ? -8.406 -14.093 6.543 1.00 91.56 103 GLY A O 1
ATOM 830 N N . LYS A 1 104 ? -7.062 -15.277 5.199 1.00 92.81 104 LYS A N 1
ATOM 831 C CA . LYS A 1 104 ? -8.119 -15.703 4.262 1.00 92.81 104 LYS A CA 1
ATOM 832 C C . LYS A 1 104 ? -9.115 -16.673 4.902 1.00 92.81 104 LYS A C 1
ATOM 834 O O . LYS A 1 104 ? -10.291 -16.641 4.558 1.00 92.81 104 LYS A O 1
ATOM 839 N N . PHE A 1 105 ? -8.637 -17.530 5.802 1.00 92.88 105 PHE A N 1
ATOM 840 C CA . PHE A 1 105 ? -9.422 -18.541 6.503 1.00 92.88 105 PHE A CA 1
ATOM 841 C C . PHE A 1 105 ? -9.127 -18.468 8.016 1.00 92.88 105 PHE A C 1
ATOM 843 O O . PHE A 1 105 ? -8.344 -19.270 8.528 1.00 92.88 105 PHE A O 1
ATOM 850 N N . PRO A 1 106 ? -9.741 -17.527 8.761 1.00 89.00 106 PRO A N 1
ATOM 851 C CA . PRO A 1 106 ? -9.415 -17.283 10.175 1.00 89.00 106 PRO A CA 1
ATOM 852 C C . PRO A 1 106 ? -9.617 -18.474 11.117 1.00 89.00 106 PRO A C 1
ATOM 854 O O . PRO A 1 106 ? -8.989 -18.545 12.171 1.00 89.00 106 PRO A O 1
ATOM 857 N N . THR A 1 107 ? -10.485 -19.415 10.746 1.00 88.88 107 THR A N 1
ATOM 858 C CA . THR A 1 107 ? -10.774 -20.636 11.511 1.00 88.88 107 THR A CA 1
ATOM 859 C C . THR A 1 107 ? -9.894 -21.822 11.110 1.00 88.88 107 THR A C 1
ATOM 861 O O . THR A 1 107 ? -10.077 -22.923 11.629 1.00 88.88 107 THR A O 1
ATOM 864 N N . LEU A 1 108 ? -8.959 -21.633 10.173 1.00 90.56 108 LEU A N 1
ATOM 865 C CA . LEU A 1 108 ? -8.047 -22.683 9.737 1.00 90.56 108 LEU A CA 1
ATOM 866 C C . LEU A 1 108 ? -7.065 -23.031 10.868 1.00 90.56 108 LEU A C 1
ATOM 868 O O . LEU A 1 108 ? -6.491 -22.121 11.477 1.00 90.56 108 LEU A O 1
ATOM 872 N N . PRO A 1 109 ? -6.809 -24.323 11.134 1.00 90.44 109 PRO A N 1
ATOM 873 C CA . PRO A 1 109 ? -5.774 -24.707 12.080 1.00 90.44 109 PRO A CA 1
ATOM 874 C C . PRO A 1 109 ? -4.392 -24.173 11.662 1.00 90.44 109 PRO A C 1
ATOM 876 O O . PRO A 1 109 ? -4.147 -23.931 10.475 1.00 90.44 109 PRO A O 1
ATOM 879 N N . PRO A 1 110 ? -3.442 -24.017 12.596 1.00 89.81 110 PRO A N 1
ATOM 880 C CA . PRO A 1 110 ? -2.093 -23.575 12.262 1.00 89.81 110 PRO A CA 1
ATOM 881 C C . PRO A 1 110 ? -1.400 -24.493 11.247 1.00 89.81 110 PRO A C 1
ATOM 883 O O . PRO A 1 110 ? -1.345 -25.712 11.412 1.00 89.81 110 PRO A O 1
ATOM 886 N N . MET A 1 111 ? -0.803 -23.903 10.207 1.00 88.19 111 MET A N 1
ATOM 887 C CA . MET A 1 111 ? 0.017 -24.639 9.240 1.00 88.19 111 MET A CA 1
ATOM 888 C C . MET A 1 111 ? 1.376 -24.997 9.861 1.00 88.19 111 MET A C 1
ATOM 890 O O . MET A 1 111 ? 2.204 -24.119 10.130 1.00 88.19 111 MET A O 1
ATOM 894 N N . THR A 1 112 ? 1.643 -26.287 10.037 1.00 84.69 112 THR A N 1
ATOM 895 C CA . THR A 1 112 ? 2.822 -26.837 10.728 1.00 84.69 112 THR A CA 1
ATOM 896 C C . THR A 1 112 ? 3.928 -27.282 9.783 1.00 84.69 112 THR A C 1
ATOM 898 O O . THR A 1 112 ? 5.100 -27.274 10.168 1.00 84.69 112 THR A O 1
ATOM 901 N N . LEU A 1 113 ? 3.601 -27.611 8.530 1.00 81.12 113 LEU A N 1
ATOM 902 C CA . LEU A 1 113 ? 4.565 -28.082 7.537 1.00 81.12 113 LEU A CA 1
ATOM 903 C C . LEU A 1 113 ? 4.242 -27.548 6.139 1.00 81.12 113 LEU A C 1
ATOM 905 O O . LEU A 1 113 ? 3.086 -27.499 5.741 1.00 81.12 113 LEU A O 1
ATOM 909 N N . LEU A 1 114 ? 5.287 -27.187 5.395 1.00 82.75 114 LEU A N 1
ATOM 910 C CA . LEU A 1 114 ? 5.248 -26.980 3.949 1.00 82.75 114 LEU A CA 1
ATOM 911 C C . LEU A 1 114 ? 6.480 -27.679 3.378 1.00 82.75 114 LEU A C 1
ATOM 913 O O . LEU A 1 114 ? 7.606 -27.315 3.732 1.00 82.75 114 LEU A O 1
ATOM 917 N N . ARG A 1 115 ? 6.276 -28.704 2.553 1.00 81.31 115 ARG A N 1
ATOM 918 C CA . ARG A 1 115 ? 7.353 -29.434 1.876 1.00 81.31 115 ARG A CA 1
ATOM 919 C C . ARG A 1 115 ? 6.996 -29.666 0.420 1.00 81.31 115 ARG A C 1
ATOM 921 O O . ARG A 1 115 ? 5.835 -29.843 0.070 1.00 81.31 115 ARG A O 1
ATOM 928 N N . GLU A 1 116 ? 8.023 -29.709 -0.408 1.00 76.81 116 GLU A N 1
ATOM 929 C CA . GLU A 1 116 ? 7.902 -30.191 -1.774 1.00 76.81 116 GLU A CA 1
ATOM 930 C C . GLU A 1 116 ? 8.131 -31.707 -1.778 1.00 76.81 116 GLU A C 1
ATOM 932 O O . GLU A 1 116 ? 9.142 -32.197 -1.271 1.00 76.81 116 GLU A O 1
ATOM 937 N N . GLY A 1 117 ? 7.153 -32.460 -2.276 1.00 70.44 117 GLY A N 1
ATOM 938 C CA . GLY A 1 117 ? 7.254 -33.901 -2.458 1.00 70.44 117 GLY A CA 1
ATOM 939 C C . GLY A 1 117 ? 8.165 -34.254 -3.633 1.00 70.44 117 GLY A C 1
ATOM 940 O O . GLY A 1 117 ? 8.434 -33.437 -4.512 1.00 70.44 117 GLY A O 1
ATOM 941 N N . GLN A 1 118 ? 8.614 -35.510 -3.690 1.00 67.06 118 GLN A N 1
ATOM 942 C CA . GLN A 1 118 ? 9.559 -35.982 -4.717 1.00 67.06 118 GLN A CA 1
ATOM 943 C C . GLN A 1 118 ? 9.033 -35.850 -6.157 1.00 67.06 118 GLN A C 1
ATOM 945 O O . GLN A 1 118 ? 9.817 -35.831 -7.101 1.00 67.06 118 GLN A O 1
ATOM 950 N N . ARG A 1 119 ? 7.710 -35.753 -6.332 1.00 66.62 119 ARG A N 1
ATOM 951 C CA . ARG A 1 119 ? 7.043 -35.576 -7.632 1.00 66.62 119 ARG A CA 1
ATOM 952 C C . ARG A 1 119 ? 6.697 -34.115 -7.948 1.00 66.62 119 ARG A C 1
ATOM 954 O O . ARG A 1 119 ? 5.983 -33.854 -8.909 1.00 66.62 119 ARG A O 1
ATOM 961 N N . GLY A 1 120 ? 7.187 -33.163 -7.150 1.00 68.06 120 GLY A N 1
ATOM 962 C CA . GLY A 1 120 ? 6.893 -31.737 -7.309 1.00 68.06 120 GLY A CA 1
ATOM 963 C C . GLY A 1 120 ? 5.504 -31.320 -6.810 1.00 68.06 120 GLY A C 1
ATOM 964 O O . GLY A 1 120 ? 5.095 -30.182 -7.057 1.00 68.06 120 GLY A O 1
ATOM 965 N N . GLU A 1 121 ? 4.793 -32.214 -6.120 1.00 77.75 121 GLU A N 1
ATOM 966 C CA . GLU A 1 121 ? 3.586 -31.908 -5.345 1.00 77.75 121 GLU A CA 1
ATOM 967 C C . GLU A 1 121 ? 3.936 -31.065 -4.114 1.00 77.75 121 GLU A C 1
ATOM 969 O O . GLU A 1 121 ? 5.000 -31.230 -3.514 1.00 77.75 121 GLU A O 1
ATOM 974 N N . LEU A 1 122 ? 3.054 -30.150 -3.733 1.00 80.75 122 LEU A N 1
ATOM 975 C CA . LEU A 1 122 ? 3.187 -29.415 -2.482 1.00 80.75 122 LEU A CA 1
ATOM 976 C C . LEU A 1 122 ? 2.429 -30.169 -1.398 1.00 80.75 122 LEU A C 1
ATOM 978 O O . LEU A 1 122 ? 1.235 -30.418 -1.532 1.00 80.75 122 LEU A O 1
ATOM 982 N N . ARG A 1 123 ? 3.124 -30.523 -0.318 1.00 85.44 123 ARG A N 1
ATOM 983 C CA . ARG A 1 123 ? 2.517 -31.099 0.879 1.00 85.44 123 ARG A CA 1
ATOM 984 C C . ARG A 1 123 ? 2.434 -30.033 1.959 1.00 85.44 123 ARG A C 1
ATOM 986 O O . ARG A 1 123 ? 3.463 -29.513 2.404 1.00 85.44 123 ARG A O 1
ATOM 993 N N . ILE A 1 124 ? 1.212 -29.737 2.377 1.00 88.19 124 ILE A N 1
ATOM 994 C CA . ILE A 1 124 ? 0.907 -28.796 3.451 1.00 88.19 124 ILE A CA 1
ATOM 995 C C . ILE A 1 124 ? 0.289 -29.580 4.596 1.00 88.19 124 ILE A C 1
ATOM 997 O O . ILE A 1 124 ? -0.638 -30.360 4.383 1.00 88.19 124 ILE A O 1
ATOM 1001 N N . SER A 1 125 ? 0.816 -29.380 5.802 1.00 88.94 125 SER A N 1
ATOM 1002 C CA . SER A 1 125 ? 0.269 -30.012 7.000 1.00 88.94 125 SER A CA 1
ATOM 1003 C C . SER A 1 125 ? -0.251 -28.992 7.992 1.00 88.94 125 SER A C 1
ATOM 1005 O O . SER A 1 125 ? 0.353 -27.931 8.178 1.00 88.94 125 SER A O 1
ATOM 1007 N N . PHE A 1 126 ? -1.351 -29.354 8.642 1.00 90.69 126 PHE A N 1
ATOM 1008 C CA . PHE A 1 126 ? -2.033 -28.555 9.653 1.00 90.69 126 PHE A CA 1
ATOM 1009 C C . PHE A 1 126 ? -1.982 -29.244 11.015 1.00 90.69 126 PHE A C 1
ATOM 1011 O O . PHE A 1 126 ? -1.846 -30.462 11.087 1.00 90.69 126 PHE A O 1
ATOM 1018 N N . GLU A 1 127 ? -2.026 -28.466 12.097 1.00 87.81 127 GLU A N 1
ATOM 1019 C CA . GLU A 1 127 ? -1.942 -28.984 13.471 1.00 87.81 127 GLU A CA 1
ATOM 1020 C C . GLU A 1 127 ? -3.086 -29.948 13.809 1.00 87.81 127 GLU A C 1
ATOM 1022 O O . GLU A 1 127 ? -2.866 -30.979 14.441 1.00 87.81 127 GLU A O 1
ATOM 1027 N N . THR A 1 128 ? -4.289 -29.6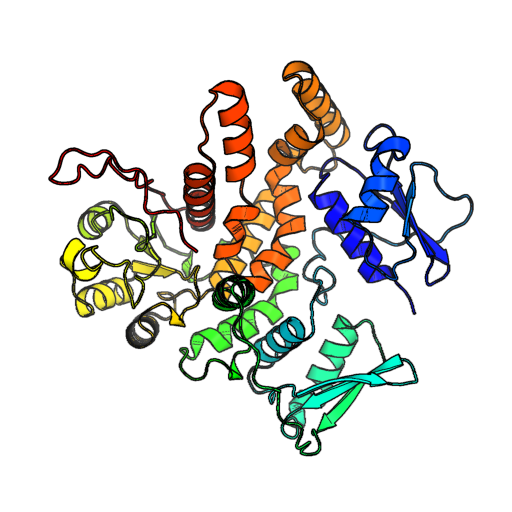40 13.332 1.00 88.00 128 THR A N 1
ATOM 1028 C CA . THR A 1 128 ? -5.480 -30.481 13.460 1.00 88.00 128 THR A CA 1
ATOM 1029 C C . THR A 1 128 ? -6.153 -30.655 12.105 1.00 88.00 128 THR A C 1
ATOM 1031 O O . THR A 1 128 ? -5.800 -29.990 11.127 1.00 88.00 128 THR A O 1
ATOM 1034 N N . GLU A 1 129 ? -7.142 -31.544 12.051 1.00 88.00 129 GLU A N 1
ATOM 1035 C CA . GLU A 1 129 ? -7.997 -31.698 10.878 1.00 88.00 129 GLU A CA 1
ATOM 1036 C C . GLU A 1 129 ? -8.691 -30.375 10.527 1.00 88.00 129 GLU A C 1
ATOM 1038 O O . GLU A 1 129 ? -9.111 -29.615 11.405 1.00 88.00 129 GLU A O 1
ATOM 1043 N N . ILE A 1 130 ? -8.749 -30.084 9.229 1.00 90.69 130 ILE A N 1
ATOM 1044 C CA . ILE A 1 130 ? -9.453 -28.918 8.702 1.00 90.69 130 ILE A CA 1
ATOM 1045 C C . ILE A 1 130 ? -10.953 -29.235 8.718 1.00 90.69 130 ILE A C 1
ATOM 1047 O O . ILE A 1 130 ? -11.327 -30.332 8.296 1.00 90.69 130 ILE A O 1
ATOM 1051 N N . PRO A 1 131 ? -11.821 -28.293 9.128 1.00 90.12 131 PRO A N 1
ATOM 1052 C CA . PRO A 1 131 ? -13.263 -28.462 8.989 1.00 90.12 131 PRO A CA 1
ATOM 1053 C C . PRO A 1 131 ? -13.652 -28.841 7.554 1.00 90.12 131 PRO A C 1
ATOM 1055 O O . PRO A 1 131 ? -13.160 -28.245 6.594 1.00 90.12 131 PRO A O 1
ATOM 1058 N N . SER A 1 132 ? -14.526 -29.836 7.399 1.00 88.50 132 SER A N 1
ATOM 1059 C CA . SER A 1 132 ? -14.875 -30.439 6.101 1.00 88.50 132 SER A CA 1
ATOM 1060 C C . SER A 1 132 ? -15.300 -29.421 5.033 1.00 88.50 132 SER A C 1
ATOM 1062 O O . SER A 1 132 ? -14.962 -29.552 3.859 1.00 88.50 132 SER A O 1
ATOM 1064 N N . GLU A 1 133 ? -15.981 -28.365 5.461 1.00 91.88 133 GLU A N 1
ATOM 1065 C CA . GLU A 1 133 ? -16.484 -27.258 4.661 1.00 91.88 133 GLU A CA 1
ATOM 1066 C C . GLU A 1 133 ? -15.380 -26.326 4.132 1.00 91.88 133 GLU A C 1
ATOM 1068 O O . GLU A 1 133 ? -15.599 -25.619 3.151 1.00 91.88 133 GLU A O 1
ATOM 1073 N N . LEU A 1 134 ? -14.189 -26.338 4.741 1.00 91.06 134 LEU A N 1
ATOM 1074 C CA . LEU A 1 134 ? -13.044 -25.511 4.349 1.00 91.06 134 LEU A CA 1
ATOM 1075 C C . LEU A 1 134 ? -12.024 -26.253 3.483 1.00 91.06 134 LEU A C 1
ATOM 1077 O O . LEU A 1 134 ? -11.206 -25.597 2.843 1.00 91.06 134 LEU A O 1
ATOM 1081 N N . VAL A 1 135 ? -12.071 -27.588 3.413 1.00 89.81 135 VAL A N 1
ATOM 1082 C CA . VAL A 1 135 ? -11.077 -28.392 2.676 1.00 89.81 135 VAL A CA 1
ATOM 1083 C C . VAL A 1 135 ? -10.988 -27.977 1.205 1.00 89.81 135 VAL A C 1
ATOM 1085 O O . VAL A 1 135 ? -9.905 -27.638 0.728 1.00 89.81 135 VAL A O 1
ATOM 1088 N N . GLU A 1 136 ? -12.116 -27.952 0.494 1.00 90.12 136 GLU A N 1
ATOM 1089 C CA . GLU A 1 136 ? -12.149 -27.596 -0.931 1.00 90.12 136 GLU A CA 1
ATOM 1090 C C . GLU A 1 136 ? -11.888 -26.103 -1.200 1.00 90.12 136 GLU A C 1
ATOM 1092 O O . GLU A 1 136 ? -11.099 -25.801 -2.102 1.00 90.12 136 GLU A O 1
ATOM 1097 N N . PRO A 1 137 ? -12.442 -25.146 -0.424 1.00 91.50 137 PRO A N 1
ATOM 1098 C CA . PRO A 1 137 ? -12.066 -23.737 -0.537 1.00 91.50 137 PRO A CA 1
ATOM 1099 C C . PRO A 1 137 ? -10.569 -23.480 -0.337 1.00 91.50 137 PRO A C 1
ATOM 1101 O O . PRO A 1 137 ? -9.960 -22.757 -1.128 1.00 91.50 137 PRO A O 1
ATOM 1104 N N . VAL A 1 138 ? -9.960 -24.090 0.686 1.00 90.44 138 VAL A N 1
ATOM 1105 C CA . VAL A 1 138 ? -8.524 -23.958 0.972 1.00 90.44 138 VAL A CA 1
ATOM 1106 C C . VAL A 1 138 ? -7.705 -24.586 -0.148 1.00 90.44 138 VAL A C 1
ATOM 1108 O O . VAL A 1 138 ? -6.779 -23.948 -0.648 1.00 90.44 138 VAL A O 1
ATOM 1111 N N . ARG A 1 139 ? -8.067 -25.799 -0.589 1.00 88.38 139 ARG A N 1
ATOM 1112 C CA . ARG A 1 139 ? -7.426 -26.471 -1.725 1.00 88.38 139 ARG A CA 1
ATOM 1113 C C . ARG A 1 139 ? -7.457 -25.593 -2.968 1.00 88.38 139 ARG A C 1
ATOM 1115 O O . ARG A 1 139 ? -6.403 -25.298 -3.519 1.00 88.38 139 ARG A O 1
ATOM 1122 N N . THR A 1 140 ? -8.639 -25.125 -3.356 1.00 88.00 140 THR A N 1
ATOM 1123 C CA . THR A 1 140 ? -8.839 -24.290 -4.547 1.00 88.00 140 THR A CA 1
ATOM 1124 C C . THR A 1 140 ? -8.034 -22.999 -4.458 1.00 88.00 140 THR A C 1
ATOM 1126 O O . THR A 1 140 ? -7.377 -22.609 -5.420 1.00 88.00 140 THR A O 1
ATOM 1129 N N . PHE A 1 141 ? -8.055 -22.328 -3.304 1.00 88.12 141 PHE A N 1
ATOM 1130 C CA . PHE A 1 141 ? -7.297 -21.099 -3.097 1.00 88.12 141 PHE A CA 1
ATOM 1131 C C . PHE A 1 141 ? -5.792 -21.331 -3.239 1.00 88.12 141 PHE A C 1
ATOM 1133 O O . PHE A 1 141 ? -5.124 -20.611 -3.977 1.00 88.12 141 PHE A O 1
ATOM 1140 N N . ILE A 1 142 ? -5.263 -22.363 -2.580 1.00 85.00 142 ILE A N 1
ATOM 1141 C CA . ILE A 1 142 ? -3.839 -22.697 -2.629 1.00 85.00 142 ILE A CA 1
ATOM 1142 C C . ILE A 1 142 ? -3.437 -23.131 -4.034 1.00 85.00 142 ILE A C 1
ATOM 1144 O O . ILE A 1 142 ? -2.405 -22.690 -4.521 1.00 85.00 142 ILE A O 1
ATOM 1148 N N . GLU A 1 143 ? -4.233 -23.957 -4.707 1.00 81.25 143 GLU A N 1
ATOM 1149 C CA . GLU A 1 143 ? -3.958 -24.375 -6.079 1.00 81.25 143 GLU A CA 1
ATOM 1150 C C . GLU A 1 143 ? -3.953 -23.171 -7.025 1.00 81.25 143 GLU A C 1
ATOM 1152 O O . GLU A 1 143 ? -3.019 -23.042 -7.809 1.00 81.25 143 GLU A O 1
ATOM 1157 N N . ARG A 1 144 ? -4.895 -22.229 -6.909 1.00 81.69 144 ARG A N 1
ATOM 1158 C CA . ARG A 1 144 ? -4.878 -20.991 -7.710 1.00 81.69 144 ARG A CA 1
ATOM 1159 C C . ARG A 1 144 ? -3.647 -20.135 -7.398 1.00 81.69 144 ARG A C 1
ATOM 1161 O O . ARG A 1 144 ? -2.849 -19.855 -8.290 1.00 81.69 144 ARG A O 1
ATOM 1168 N N . SER A 1 145 ? -3.398 -19.833 -6.125 1.00 78.00 145 SER A N 1
ATOM 1169 C CA . SER A 1 145 ? -2.260 -19.001 -5.705 1.00 78.00 145 SER A CA 1
ATOM 1170 C C . SER A 1 145 ? -0.886 -19.651 -5.912 1.00 78.00 145 SER A C 1
ATOM 1172 O O . SER A 1 145 ? 0.119 -18.953 -6.056 1.00 78.00 145 SER A O 1
ATOM 1174 N N . LEU A 1 146 ? -0.815 -20.985 -5.956 1.00 72.50 146 LEU A N 1
ATOM 1175 C CA . LEU A 1 146 ? 0.404 -21.776 -6.171 1.00 72.50 146 LEU A CA 1
ATOM 1176 C C . LEU A 1 146 ? 0.433 -22.481 -7.530 1.00 72.50 146 LEU A C 1
ATOM 1178 O O . LEU A 1 146 ? 1.205 -23.426 -7.708 1.00 72.50 146 LEU A O 1
ATOM 1182 N N . ARG A 1 147 ? -0.311 -21.969 -8.520 1.00 63.69 147 ARG A N 1
ATOM 1183 C CA . ARG A 1 147 ? -0.156 -22.308 -9.949 1.00 63.69 147 ARG A CA 1
ATOM 1184 C C . ARG A 1 147 ? -0.497 -23.760 -10.304 1.00 63.69 147 ARG A C 1
ATOM 1186 O O . ARG A 1 147 ? 0.217 -24.399 -11.077 1.00 63.69 147 ARG A O 1
ATOM 1193 N N . GLY A 1 148 ? -1.557 -24.295 -9.713 1.00 57.59 148 GLY A N 1
ATOM 1194 C CA . GLY A 1 148 ? -2.092 -25.627 -9.989 1.00 57.59 148 GLY A CA 1
ATOM 1195 C C . GLY A 1 148 ? -1.124 -26.762 -9.659 1.00 57.59 148 GLY A C 1
ATOM 1196 O O . GLY A 1 148 ? -1.253 -27.854 -10.214 1.00 57.59 148 GLY A O 1
ATOM 1197 N N . ARG A 1 149 ? -0.115 -26.522 -8.803 1.00 65.31 149 ARG A N 1
ATOM 1198 C CA . ARG A 1 149 ? 0.745 -27.604 -8.306 1.00 65.31 149 ARG A CA 1
ATOM 1199 C C . ARG A 1 149 ? -0.141 -28.611 -7.566 1.00 65.31 149 ARG A C 1
ATOM 1201 O O . ARG A 1 149 ? -0.935 -28.172 -6.736 1.00 65.31 149 ARG A O 1
ATOM 1208 N N . PRO A 1 150 ? 0.013 -29.927 -7.814 1.00 68.75 150 PRO A N 1
ATOM 1209 C CA . PRO A 1 150 ? -0.746 -30.934 -7.088 1.00 68.75 150 PRO A CA 1
ATOM 1210 C C . PRO A 1 150 ? -0.561 -30.727 -5.588 1.00 68.75 150 PRO A C 1
ATOM 1212 O O . PRO A 1 150 ? 0.576 -30.681 -5.106 1.00 68.75 150 PRO A O 1
ATOM 1215 N N . LEU A 1 151 ? -1.672 -30.548 -4.880 1.00 80.81 151 LEU A N 1
ATOM 1216 C CA . LEU A 1 151 ? -1.674 -30.221 -3.466 1.00 80.81 151 LEU A CA 1
ATOM 1217 C C . LEU A 1 151 ? -2.111 -31.431 -2.645 1.00 80.81 151 LEU A C 1
ATOM 1219 O O . LEU A 1 151 ? -3.215 -31.959 -2.805 1.00 80.81 151 LEU A O 1
ATOM 1223 N N . VAL A 1 152 ? -1.257 -31.821 -1.707 1.00 81.81 152 VAL A N 1
ATOM 1224 C CA . VAL A 1 152 ? -1.584 -32.796 -0.671 1.00 81.81 152 VAL A CA 1
ATOM 1225 C C . VAL A 1 152 ? -1.753 -32.042 0.641 1.00 81.81 152 VAL A C 1
ATOM 1227 O O . VAL A 1 152 ? -0.827 -31.376 1.107 1.00 81.81 152 VAL A O 1
ATOM 1230 N N . ILE A 1 153 ? -2.952 -32.129 1.211 1.00 82.12 153 ILE A N 1
ATOM 1231 C CA . ILE A 1 153 ? -3.269 -31.574 2.523 1.00 82.12 153 ILE A CA 1
ATOM 1232 C C . ILE A 1 153 ? -3.350 -32.741 3.497 1.00 82.12 153 ILE A C 1
ATOM 1234 O O . ILE A 1 153 ? -4.179 -33.626 3.310 1.00 82.12 153 ILE A O 1
ATOM 1238 N N . ASP A 1 154 ? -2.509 -32.712 4.525 1.00 83.75 154 ASP A N 1
ATOM 1239 C CA . ASP A 1 154 ? -2.463 -33.743 5.559 1.00 83.75 154 ASP A CA 1
ATOM 1240 C C . ASP A 1 154 ? -2.579 -33.109 6.956 1.00 83.75 154 ASP A C 1
ATOM 1242 O O . ASP A 1 154 ? -2.285 -31.929 7.158 1.00 83.75 154 ASP A O 1
ATOM 1246 N N . VAL A 1 155 ? -2.950 -33.899 7.960 1.00 78.38 155 VAL A N 1
ATOM 1247 C CA . VAL A 1 155 ? -2.790 -33.507 9.368 1.00 78.38 155 VAL A CA 1
ATOM 1248 C C . VAL A 1 155 ? -1.376 -33.874 9.801 1.00 78.38 155 VAL A C 1
ATOM 1250 O O . VAL A 1 155 ? -0.881 -34.956 9.474 1.00 78.38 155 VAL A O 1
ATOM 1253 N N . ALA A 1 156 ? -0.688 -32.972 10.500 1.00 72.75 156 ALA A N 1
ATOM 1254 C CA . ALA A 1 156 ? 0.648 -33.256 11.000 1.00 72.75 156 ALA A CA 1
ATOM 1255 C C . ALA A 1 156 ? 0.589 -34.464 11.945 1.00 72.75 156 ALA A C 1
ATOM 1257 O O . ALA A 1 156 ? -0.053 -34.419 12.992 1.00 72.75 156 ALA A O 1
ATOM 1258 N N . ALA A 1 157 ? 1.313 -35.534 11.609 1.00 56.66 157 ALA A N 1
ATOM 1259 C CA . ALA A 1 157 ? 1.692 -36.512 12.616 1.00 56.66 157 ALA A CA 1
ATOM 1260 C C . ALA A 1 157 ? 2.526 -35.765 13.665 1.00 56.66 157 ALA A C 1
ATOM 1262 O O . ALA A 1 157 ? 3.451 -35.040 13.290 1.00 56.66 157 ALA A O 1
ATOM 1263 N N . ALA A 1 158 ? 2.178 -35.898 14.948 1.00 48.28 158 ALA A N 1
ATOM 1264 C CA . ALA A 1 158 ? 2.896 -35.263 16.047 1.00 48.28 158 ALA A CA 1
ATOM 1265 C C . ALA A 1 158 ? 4.396 -35.586 15.937 1.00 48.28 158 ALA A C 1
ATOM 1267 O O . ALA A 1 158 ? 4.829 -36.685 16.277 1.00 48.28 158 ALA A O 1
ATOM 1268 N N . SER A 1 159 ? 5.185 -34.656 15.393 1.00 43.62 159 SER A N 1
ATOM 1269 C CA . SER A 1 159 ? 6.615 -34.862 15.188 1.00 43.62 159 SER A CA 1
ATOM 1270 C C . SER A 1 159 ? 7.363 -34.194 16.341 1.00 43.62 159 SER A C 1
ATOM 1272 O O . SER A 1 159 ? 7.239 -32.981 16.515 1.00 43.62 159 SER A O 1
ATOM 1274 N N . PRO A 1 160 ? 8.142 -34.951 17.131 1.00 40.44 160 PRO A N 1
ATOM 1275 C CA . PRO A 1 160 ? 8.797 -34.481 18.346 1.00 40.44 160 PRO A CA 1
ATOM 1276 C C . PRO A 1 160 ? 10.167 -33.859 18.043 1.00 40.44 160 PRO A C 1
ATOM 1278 O O . PRO A 1 160 ? 11.142 -34.178 18.716 1.00 40.44 160 PRO A O 1
ATOM 1281 N N . GLU A 1 161 ? 10.291 -33.016 17.014 1.00 41.09 161 GLU A N 1
ATOM 1282 C CA . GLU A 1 161 ? 11.563 -32.322 16.784 1.00 41.09 161 GLU A CA 1
ATOM 1283 C C . GLU A 1 161 ? 11.609 -31.039 17.623 1.00 41.09 161 GLU A C 1
ATOM 1285 O O . GLU A 1 161 ? 10.824 -30.116 17.381 1.00 41.09 161 GLU A O 1
ATOM 1290 N N . PRO A 1 162 ? 12.509 -30.951 18.622 1.00 40.00 162 PRO A N 1
ATOM 1291 C CA . PRO A 1 162 ? 12.695 -29.726 19.371 1.00 40.00 162 PRO A CA 1
ATOM 1292 C C . PRO A 1 162 ? 13.253 -28.676 18.417 1.00 40.00 162 PRO A C 1
ATOM 1294 O O . PRO A 1 162 ? 14.311 -28.866 17.814 1.00 40.00 162 PRO A O 1
ATOM 1297 N N . VAL A 1 163 ? 12.559 -27.546 18.307 1.00 45.94 163 VAL A N 1
ATOM 1298 C CA . VAL A 1 163 ? 13.129 -26.341 17.705 1.00 45.94 163 VAL A CA 1
ATOM 1299 C C . VAL A 1 163 ? 14.402 -26.018 18.498 1.00 45.94 163 VAL A C 1
ATOM 1301 O O . VAL A 1 163 ? 14.303 -25.796 19.709 1.00 45.94 163 VAL A O 1
ATOM 1304 N N . PRO A 1 164 ? 15.599 -26.026 17.883 1.00 40.47 164 PRO A N 1
ATOM 1305 C CA . PRO A 1 164 ? 16.818 -25.728 18.615 1.00 40.47 164 PRO A CA 1
ATOM 1306 C C . PRO A 1 164 ? 16.701 -24.318 19.212 1.00 40.47 164 PRO A C 1
ATOM 1308 O O . PRO A 1 164 ? 16.222 -23.405 18.527 1.00 40.47 164 PRO A O 1
ATOM 1311 N N . PRO A 1 165 ? 17.109 -24.106 20.477 1.00 42.38 165 PRO A N 1
ATOM 1312 C CA . PRO A 1 165 ? 17.078 -22.785 21.080 1.00 42.38 165 PRO A CA 1
ATOM 1313 C C . PRO A 1 165 ? 17.973 -21.863 20.254 1.00 42.38 165 PRO A C 1
ATOM 1315 O O . PRO A 1 165 ? 19.190 -22.028 20.191 1.00 42.38 165 PRO A O 1
ATOM 1318 N N . ALA A 1 166 ? 17.348 -20.917 19.557 1.00 44.62 166 ALA A N 1
ATOM 1319 C CA . ALA A 1 166 ? 18.061 -20.013 18.673 1.00 44.62 166 ALA A CA 1
ATOM 1320 C C . ALA A 1 166 ? 19.071 -19.180 19.484 1.00 44.62 166 ALA A C 1
ATOM 1322 O O . ALA A 1 166 ? 18.723 -18.604 20.521 1.00 44.62 166 ALA A O 1
ATOM 1323 N N . SER A 1 167 ? 20.315 -19.112 19.006 1.00 48.47 167 SER A N 1
ATOM 1324 C CA . SER A 1 167 ? 21.397 -18.364 19.647 1.00 48.47 167 SER A CA 1
ATOM 1325 C C . SER A 1 167 ? 21.157 -16.849 19.576 1.00 48.47 167 SER A C 1
ATOM 1327 O O . SER A 1 167 ? 20.484 -16.321 18.682 1.00 48.47 167 SER A O 1
ATOM 1329 N N . SER A 1 168 ? 21.631 -16.136 20.596 1.00 50.28 168 SER A N 1
ATOM 1330 C CA . SER A 1 168 ? 21.415 -14.704 20.800 1.00 50.28 168 SER A CA 1
ATOM 1331 C C . SER A 1 168 ? 22.550 -13.883 20.183 1.00 50.28 168 SER A C 1
ATOM 1333 O O . SER A 1 168 ? 23.546 -13.593 20.844 1.00 50.28 168 SER A O 1
ATOM 1335 N N . THR A 1 169 ? 22.399 -13.471 18.926 1.00 56.19 169 THR A N 1
ATOM 1336 C CA . THR A 1 169 ? 23.359 -12.580 18.247 1.00 56.19 169 THR A CA 1
ATOM 1337 C C . THR A 1 169 ? 22.704 -11.249 17.879 1.00 56.19 169 THR A C 1
ATOM 1339 O O . THR A 1 169 ? 21.50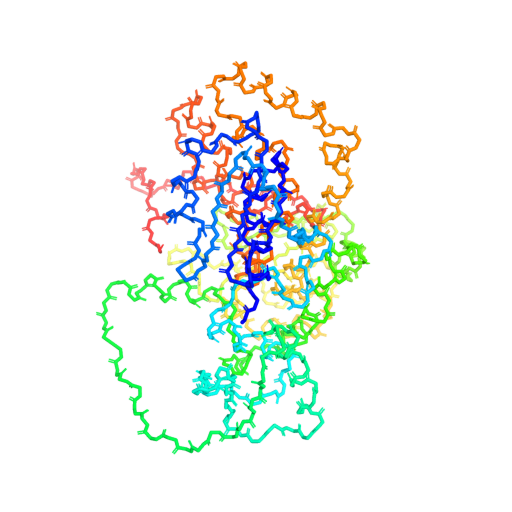0 -11.180 17.652 1.00 56.19 169 THR A O 1
ATOM 1342 N N . LYS A 1 170 ? 23.498 -10.174 17.784 1.00 51.50 170 LYS A N 1
ATOM 1343 C CA . LYS A 1 170 ? 23.069 -8.795 17.455 1.00 51.50 170 LYS A CA 1
ATOM 1344 C C . LYS A 1 170 ? 22.205 -8.702 16.178 1.00 51.50 170 LYS A C 1
ATOM 1346 O O . LYS A 1 170 ? 21.251 -7.933 16.156 1.00 51.50 170 LYS A O 1
ATOM 1351 N N . ALA A 1 171 ? 22.472 -9.545 15.174 1.00 50.41 171 ALA A N 1
ATOM 1352 C CA . ALA A 1 171 ? 21.666 -9.675 13.952 1.00 50.41 171 ALA A CA 1
ATOM 1353 C C . ALA A 1 171 ? 20.207 -10.091 14.225 1.00 50.41 171 ALA A C 1
ATOM 1355 O O . ALA A 1 171 ? 19.293 -9.645 13.540 1.00 50.41 171 ALA A O 1
ATOM 1356 N N . ARG A 1 172 ? 19.965 -10.877 15.284 1.00 51.75 172 ARG A N 1
ATOM 1357 C CA . ARG A 1 172 ? 18.621 -11.291 15.690 1.00 51.75 172 ARG A CA 1
ATOM 1358 C C . ARG A 1 172 ? 17.793 -10.131 16.233 1.00 51.75 172 ARG A C 1
ATOM 1360 O O . ARG A 1 172 ? 16.588 -10.172 16.071 1.00 51.75 172 ARG A O 1
ATOM 1367 N N . ARG A 1 173 ? 18.401 -9.089 16.817 1.00 49.09 173 ARG A N 1
ATOM 1368 C CA . ARG A 1 173 ? 17.646 -7.903 17.269 1.00 49.09 173 ARG A CA 1
ATOM 1369 C C . ARG A 1 173 ? 17.082 -7.105 16.095 1.00 49.09 173 ARG A C 1
ATOM 1371 O O . ARG A 1 173 ? 15.948 -6.664 16.185 1.00 49.09 173 ARG A O 1
ATOM 1378 N N . VAL A 1 174 ? 17.843 -6.983 15.005 1.00 47.09 174 VAL A N 1
ATOM 1379 C CA . VAL A 1 174 ? 17.393 -6.320 13.766 1.00 47.09 174 VAL A CA 1
ATOM 1380 C C . VAL A 1 174 ? 16.333 -7.167 13.051 1.00 47.09 174 VAL A C 1
ATOM 1382 O O . VAL A 1 174 ? 15.317 -6.652 12.607 1.00 47.09 174 VAL A O 1
ATOM 1385 N N . ILE A 1 175 ? 16.513 -8.491 13.000 1.00 50.88 175 ILE A N 1
ATOM 1386 C CA . ILE A 1 175 ? 15.494 -9.395 12.439 1.00 50.88 175 ILE A CA 1
ATOM 1387 C C . ILE A 1 175 ? 14.219 -9.383 13.305 1.00 50.88 175 ILE A C 1
ATOM 1389 O O . ILE A 1 175 ? 13.125 -9.279 12.767 1.00 50.88 175 ILE A O 1
ATOM 1393 N N . GLN A 1 176 ? 14.341 -9.392 14.637 1.00 51.75 176 GLN A N 1
ATOM 1394 C CA . GLN A 1 176 ? 13.205 -9.306 15.564 1.00 51.75 176 GLN A CA 1
ATOM 1395 C C . GLN A 1 176 ? 12.495 -7.948 15.526 1.00 51.75 176 GLN A C 1
ATOM 1397 O O . GLN A 1 176 ? 11.284 -7.911 15.731 1.00 51.75 176 GLN A O 1
ATOM 1402 N N . SER A 1 177 ? 13.205 -6.839 15.280 1.00 52.06 177 SER A N 1
ATOM 1403 C CA . SER A 1 177 ? 12.571 -5.522 15.137 1.00 52.06 177 SER A CA 1
ATOM 1404 C C . SER A 1 177 ? 11.775 -5.424 13.834 1.00 52.06 177 SER A C 1
ATOM 1406 O O . SER A 1 177 ? 10.663 -4.901 13.852 1.00 52.06 177 SER A O 1
ATOM 1408 N N . ILE A 1 178 ? 12.275 -6.014 12.741 1.00 53.31 178 ILE A N 1
ATOM 1409 C CA . ILE A 1 178 ? 11.552 -6.126 11.464 1.00 53.31 178 ILE A CA 1
ATOM 1410 C C . ILE A 1 178 ? 10.341 -7.070 11.601 1.00 53.31 178 ILE A C 1
ATOM 1412 O O . ILE A 1 178 ? 9.227 -6.673 11.263 1.00 53.31 178 ILE A O 1
ATOM 1416 N N . GLU A 1 179 ? 10.510 -8.263 12.187 1.00 59.16 179 GLU A N 1
ATOM 1417 C CA . GLU A 1 179 ? 9.415 -9.215 12.478 1.00 59.16 179 GLU A CA 1
ATOM 1418 C C . GLU A 1 179 ? 8.363 -8.653 13.451 1.00 59.16 179 GLU A C 1
ATOM 1420 O O . GLU A 1 179 ? 7.207 -9.087 13.459 1.00 59.16 179 GLU A O 1
ATOM 1425 N N . GLY A 1 180 ? 8.752 -7.699 14.300 1.00 67.00 180 GLY A N 1
ATOM 1426 C CA . GLY A 1 180 ? 7.856 -7.021 15.232 1.00 67.00 180 GLY A CA 1
ATOM 1427 C C . GLY A 1 180 ? 6.801 -6.159 14.539 1.00 67.00 180 GLY A C 1
ATOM 1428 O O . GLY A 1 180 ? 5.737 -5.946 15.115 1.00 67.00 180 GLY A O 1
ATOM 1429 N N . LEU A 1 181 ? 7.076 -5.695 13.315 1.00 78.44 181 LEU A N 1
ATOM 1430 C CA . LEU A 1 181 ? 6.190 -4.821 12.540 1.00 78.44 181 LEU A CA 1
ATOM 1431 C C . LEU A 1 181 ? 5.410 -5.568 11.452 1.00 78.44 181 LEU A C 1
ATOM 1433 O O . LEU A 1 181 ? 4.420 -5.040 10.942 1.00 78.44 181 LEU A O 1
ATOM 1437 N N . SER A 1 182 ? 5.824 -6.783 11.099 1.00 84.19 182 SER A N 1
ATOM 1438 C CA . SER A 1 182 ? 5.157 -7.591 10.078 1.00 84.19 182 SER A CA 1
ATOM 1439 C C . SER A 1 182 ? 3.772 -8.076 10.519 1.00 84.19 182 SER A C 1
ATOM 1441 O O . SER A 1 182 ? 3.492 -8.221 11.713 1.00 84.19 182 SER A O 1
ATOM 1443 N N . PHE A 1 183 ? 2.888 -8.364 9.562 1.00 86.69 183 PHE A N 1
ATOM 1444 C CA . PHE A 1 183 ? 1.654 -9.097 9.850 1.00 86.69 183 PHE A CA 1
ATOM 1445 C C . PHE A 1 183 ? 1.974 -10.526 10.292 1.00 86.69 183 PHE A C 1
ATOM 1447 O O . PHE A 1 183 ? 2.625 -11.294 9.580 1.00 86.69 183 PHE A O 1
ATOM 1454 N N . LYS A 1 184 ? 1.495 -10.882 11.483 1.00 88.12 184 LYS A N 1
ATOM 1455 C CA . LYS A 1 184 ? 1.602 -12.235 12.030 1.00 88.12 184 LYS A CA 1
ATOM 1456 C C . LYS A 1 184 ? 0.289 -12.980 11.779 1.00 88.12 184 LYS A C 1
ATOM 1458 O O . LYS A 1 184 ? -0.758 -12.341 11.835 1.00 88.12 184 LYS A O 1
ATOM 1463 N N . PRO A 1 185 ? 0.322 -14.308 11.582 1.00 89.00 185 PRO A N 1
ATOM 1464 C CA . PRO A 1 185 ? -0.895 -15.104 11.463 1.00 89.00 185 PRO A CA 1
ATOM 1465 C C . PRO A 1 185 ? -1.829 -14.887 12.659 1.00 89.00 185 PRO A C 1
ATOM 1467 O O . PRO A 1 185 ? -1.354 -14.879 13.800 1.00 89.00 185 PRO A O 1
ATOM 1470 N N . ILE A 1 186 ? -3.138 -14.761 12.416 1.00 88.88 186 ILE A N 1
ATOM 1471 C CA . ILE A 1 186 ? -4.124 -14.395 13.447 1.00 88.88 186 ILE A CA 1
ATOM 1472 C C . ILE A 1 186 ? -4.123 -15.341 14.658 1.00 88.88 186 ILE A C 1
ATOM 1474 O O . ILE A 1 186 ? -4.200 -14.893 15.799 1.00 88.88 186 ILE A O 1
ATOM 1478 N N . TYR A 1 187 ? -3.901 -16.642 14.448 1.00 87.25 187 TYR A N 1
ATOM 1479 C CA . TYR A 1 187 ? -3.814 -17.637 15.525 1.00 87.25 187 TYR A CA 1
ATOM 1480 C C . TYR A 1 187 ? -2.606 -17.435 16.464 1.00 87.25 187 TYR A C 1
ATOM 1482 O O . TYR A 1 187 ? -2.592 -17.958 17.574 1.00 87.25 187 TYR A O 1
ATOM 1490 N N . LYS A 1 188 ? -1.588 -16.658 16.058 1.00 89.12 188 LYS A N 1
ATOM 1491 C CA . LYS A 1 188 ? -0.465 -16.241 16.924 1.00 89.12 188 LYS A CA 1
ATOM 1492 C C . LYS A 1 188 ? -0.755 -14.941 17.686 1.00 89.12 188 LYS A C 1
ATOM 1494 O O . LYS A 1 188 ? 0.121 -14.452 18.398 1.00 89.12 188 LYS A O 1
ATOM 1499 N N . ARG A 1 189 ? -1.951 -14.368 17.522 1.00 89.12 189 ARG A N 1
ATOM 1500 C CA . ARG A 1 189 ? -2.369 -13.065 18.056 1.00 89.12 189 ARG A CA 1
ATOM 1501 C C . ARG A 1 189 ? -3.647 -13.203 18.910 1.00 89.12 189 ARG A C 1
ATOM 1503 O O . ARG A 1 189 ? -4.610 -12.487 18.675 1.00 89.12 189 ARG A O 1
ATOM 1510 N N . PRO A 1 190 ? -3.708 -14.088 19.924 1.00 83.50 190 PRO A N 1
ATOM 1511 C CA . PRO A 1 190 ? -4.969 -14.475 20.580 1.00 83.50 190 PRO A CA 1
ATOM 1512 C C . PRO A 1 190 ? -5.697 -13.348 21.335 1.00 83.50 190 PRO A C 1
ATOM 1514 O O . PRO A 1 190 ? -6.862 -13.503 21.691 1.00 83.50 190 PRO A O 1
ATOM 1517 N N . HIS A 1 191 ? -5.025 -12.230 21.618 1.00 89.31 191 HIS A N 1
ATOM 1518 C CA . HIS A 1 191 ? -5.589 -11.122 22.394 1.00 89.31 191 HIS A CA 1
ATOM 1519 C C . HIS A 1 191 ? -6.101 -9.959 21.540 1.00 89.31 191 HIS A C 1
ATOM 1521 O O . HIS A 1 191 ? -6.695 -9.032 22.098 1.00 89.31 191 HIS A O 1
ATOM 1527 N N . VAL A 1 192 ? -5.879 -9.976 20.219 1.00 91.81 192 VAL A N 1
ATOM 1528 C CA . VAL A 1 192 ? -6.346 -8.878 19.365 1.00 91.81 192 VAL A CA 1
ATOM 1529 C C . VAL A 1 192 ? -7.877 -8.858 19.296 1.00 91.81 192 VAL A C 1
ATOM 1531 O O . VAL A 1 192 ? -8.510 -9.915 19.353 1.00 91.81 192 VAL A O 1
ATOM 1534 N N . PRO A 1 193 ? -8.501 -7.672 19.191 1.00 92.69 193 PRO A N 1
ATOM 1535 C CA . PRO A 1 193 ? -9.945 -7.568 19.033 1.00 92.69 193 PRO A CA 1
ATOM 1536 C C . PRO A 1 193 ? -10.462 -8.324 17.800 1.00 92.69 193 PRO A C 1
ATOM 1538 O O . PRO A 1 193 ? -9.787 -8.412 16.774 1.00 92.69 193 PRO A O 1
ATOM 1541 N N . SER A 1 194 ? -11.704 -8.811 17.869 1.00 91.00 194 SER A N 1
ATOM 1542 C CA . SER A 1 194 ? -12.317 -9.631 16.811 1.00 91.00 194 SER A CA 1
ATOM 1543 C C . SER A 1 194 ? -12.435 -8.920 15.459 1.00 91.00 194 SER A C 1
ATOM 1545 O O . SER A 1 194 ? -12.455 -9.586 14.423 1.00 91.00 194 SER A O 1
ATOM 1547 N N . PHE A 1 195 ? -12.473 -7.581 15.441 1.00 92.38 195 PHE A N 1
ATOM 1548 C CA . PHE A 1 195 ? -12.486 -6.824 14.190 1.00 92.38 195 PHE A CA 1
ATOM 1549 C C . PHE A 1 195 ? -11.230 -7.080 13.346 1.00 92.38 195 PHE A C 1
ATOM 1551 O O . PHE A 1 195 ? -11.347 -7.142 12.129 1.00 92.38 195 PHE A O 1
ATOM 1558 N N . VAL A 1 196 ? -10.069 -7.327 13.966 1.00 93.44 196 VAL A N 1
ATOM 1559 C CA . VAL A 1 196 ? -8.802 -7.559 13.252 1.00 93.44 196 VAL A CA 1
ATOM 1560 C C . VAL A 1 196 ? -8.895 -8.796 12.357 1.00 93.44 196 VAL A C 1
ATOM 1562 O O . VAL A 1 196 ? -8.512 -8.742 11.192 1.00 93.44 196 VAL A O 1
ATOM 1565 N N . ALA A 1 197 ? -9.471 -9.891 12.864 1.00 91.81 197 ALA A N 1
ATOM 1566 C CA . ALA A 1 197 ? -9.678 -11.109 12.079 1.00 91.81 197 ALA A CA 1
ATOM 1567 C C . ALA A 1 197 ? -10.639 -10.876 10.898 1.00 91.81 197 ALA A C 1
ATOM 1569 O O . ALA A 1 197 ? -10.367 -11.321 9.785 1.00 91.81 197 ALA A O 1
ATOM 1570 N N . ARG A 1 198 ? -11.728 -10.123 11.124 1.00 92.69 198 ARG A N 1
ATOM 1571 C CA . ARG A 1 198 ? -12.686 -9.761 10.062 1.00 92.69 198 ARG A CA 1
ATOM 1572 C C . ARG A 1 198 ? -12.042 -8.901 8.978 1.00 92.69 198 ARG A C 1
ATOM 1574 O O . ARG A 1 198 ? -12.348 -9.071 7.802 1.00 92.69 198 ARG A O 1
ATOM 1581 N N . GLU A 1 199 ? -11.162 -7.975 9.353 1.00 94.44 199 GLU A N 1
ATOM 1582 C CA . GLU A 1 199 ? -10.448 -7.150 8.381 1.00 94.44 199 GLU A CA 1
ATOM 1583 C C . GLU A 1 199 ? -9.417 -7.941 7.570 1.00 94.44 199 GLU A C 1
ATOM 1585 O O . GLU A 1 199 ? -9.253 -7.670 6.380 1.00 94.44 199 GLU A O 1
ATOM 1590 N N . GLU A 1 200 ? -8.725 -8.910 8.181 1.00 93.12 200 GLU A N 1
ATOM 1591 C CA . GLU A 1 200 ? -7.817 -9.803 7.450 1.00 93.12 200 GLU A CA 1
ATOM 1592 C C . GLU A 1 200 ? -8.569 -10.625 6.399 1.00 93.12 200 GLU A C 1
ATOM 1594 O O . GLU A 1 200 ? -8.159 -10.653 5.237 1.00 93.12 200 GLU A O 1
ATOM 1599 N N . GLU A 1 201 ? -9.706 -11.213 6.766 1.00 94.81 201 GLU A N 1
ATOM 1600 C CA . GLU A 1 201 ? -10.556 -11.941 5.823 1.00 94.81 201 GLU A CA 1
ATOM 1601 C C . GLU A 1 201 ? -11.071 -11.020 4.709 1.00 94.81 201 GLU A C 1
ATOM 1603 O O . GLU A 1 201 ? -10.954 -11.334 3.518 1.00 94.81 201 GLU A O 1
ATOM 1608 N N . TRP A 1 202 ? -11.582 -9.841 5.080 1.00 95.69 202 TRP A N 1
ATOM 1609 C CA . TRP A 1 202 ? -12.066 -8.848 4.125 1.00 95.69 202 TRP A CA 1
ATOM 1610 C C . TRP A 1 202 ? -10.977 -8.439 3.129 1.00 95.69 202 TRP A C 1
ATOM 1612 O O . TRP A 1 202 ? -11.251 -8.374 1.930 1.00 95.69 202 TRP A O 1
ATOM 1622 N N . TRP A 1 203 ? -9.742 -8.218 3.588 1.00 95.06 203 TRP A N 1
ATOM 1623 C CA . TRP A 1 203 ? -8.611 -7.842 2.737 1.00 95.06 203 TRP A CA 1
ATOM 1624 C C . TRP A 1 203 ? -8.389 -8.854 1.615 1.00 95.06 203 TRP A C 1
ATOM 1626 O O . TRP A 1 203 ? -8.436 -8.499 0.438 1.00 95.06 203 TRP A O 1
ATOM 1636 N N . PHE A 1 204 ? -8.205 -10.132 1.957 1.00 92.81 204 PHE A N 1
ATOM 1637 C CA . PHE A 1 204 ? -7.920 -11.163 0.956 1.00 92.81 204 PHE A CA 1
ATOM 1638 C C . PHE A 1 204 ? -9.141 -11.534 0.102 1.00 92.81 204 PHE A C 1
ATOM 1640 O O . PHE A 1 204 ? -8.992 -12.177 -0.939 1.00 92.81 204 PHE A O 1
ATOM 1647 N N . ASN A 1 205 ? -10.350 -11.155 0.519 1.00 93.81 205 ASN A N 1
ATOM 1648 C CA . ASN A 1 205 ? -11.560 -11.249 -0.299 1.00 93.81 205 ASN A CA 1
ATOM 1649 C C . ASN A 1 205 ? -11.701 -10.089 -1.298 1.00 93.81 205 ASN A C 1
ATOM 1651 O O . ASN A 1 205 ? -12.446 -10.225 -2.263 1.00 93.81 205 ASN A O 1
ATOM 1655 N N . ASN A 1 206 ? -10.987 -8.976 -1.097 1.00 96.12 206 ASN A N 1
ATOM 1656 C CA . ASN A 1 206 ? -11.174 -7.746 -1.869 1.00 96.12 206 ASN A CA 1
ATOM 1657 C C . ASN A 1 206 ? -9.924 -7.239 -2.601 1.00 96.12 206 ASN A C 1
ATOM 1659 O O . ASN A 1 206 ? -10.016 -6.231 -3.296 1.00 96.12 206 ASN A O 1
ATOM 1663 N N . LEU A 1 207 ? -8.782 -7.930 -2.506 1.00 94.75 207 LEU A N 1
ATOM 1664 C CA . LEU A 1 207 ? -7.547 -7.558 -3.214 1.00 94.75 207 LEU A CA 1
ATOM 1665 C C . LEU A 1 207 ? -7.755 -7.322 -4.717 1.00 94.75 207 LEU A C 1
ATOM 1667 O O . LEU A 1 207 ? -7.279 -6.320 -5.241 1.00 94.75 207 LEU A O 1
ATOM 1671 N N . GLU A 1 208 ? -8.491 -8.199 -5.399 1.00 95.12 208 GLU A N 1
ATOM 1672 C CA . GLU A 1 208 ? -8.822 -8.034 -6.823 1.00 95.12 208 GLU A CA 1
ATOM 1673 C C . GLU A 1 208 ? -9.623 -6.750 -7.065 1.00 95.12 208 GLU A C 1
ATOM 1675 O O . GLU A 1 208 ? -9.199 -5.884 -7.829 1.00 95.12 208 GLU A O 1
ATOM 1680 N N . ASN A 1 209 ? -10.712 -6.565 -6.315 1.00 97.00 209 ASN A N 1
ATOM 1681 C CA . ASN A 1 209 ? -11.581 -5.393 -6.434 1.00 97.00 209 ASN A CA 1
ATOM 1682 C C . ASN A 1 209 ? -10.843 -4.064 -6.173 1.00 97.00 209 ASN A C 1
ATOM 1684 O O . ASN A 1 209 ? -11.223 -3.037 -6.740 1.00 97.00 209 ASN A O 1
ATOM 1688 N N . LEU A 1 210 ? -9.812 -4.065 -5.316 1.00 97.31 210 LEU A N 1
ATOM 1689 C CA . LEU A 1 210 ? -8.977 -2.891 -5.042 1.00 97.31 210 LEU A CA 1
ATOM 1690 C C . LEU A 1 210 ? -8.143 -2.490 -6.268 1.00 97.31 210 LEU A C 1
ATOM 1692 O O . LEU A 1 210 ? -8.139 -1.319 -6.641 1.00 97.31 210 LEU A O 1
ATOM 1696 N N . PHE A 1 211 ? -7.462 -3.439 -6.920 1.00 97.06 211 PHE A N 1
ATOM 1697 C CA . PHE A 1 211 ? -6.591 -3.144 -8.070 1.00 97.06 211 PHE A CA 1
ATOM 1698 C C . PHE A 1 211 ? -7.349 -2.902 -9.372 1.00 97.06 211 PHE A C 1
ATOM 1700 O O . PHE A 1 211 ? -6.902 -2.105 -10.200 1.00 97.06 211 PHE A O 1
ATOM 1707 N N . GLU A 1 212 ? -8.515 -3.522 -9.526 1.00 96.50 212 GLU A N 1
ATOM 1708 C CA . GLU A 1 212 ? -9.437 -3.246 -10.628 1.00 96.50 212 GLU A CA 1
ATOM 1709 C C . GLU A 1 212 ? -10.125 -1.876 -10.497 1.00 96.50 212 GLU A C 1
ATOM 1711 O O . GLU A 1 212 ? -10.784 -1.424 -11.431 1.00 96.50 212 GLU A O 1
ATOM 1716 N N . GLY A 1 213 ? -9.999 -1.206 -9.345 1.00 96.12 213 GLY A N 1
ATOM 1717 C CA . GLY A 1 213 ? -10.633 0.087 -9.083 1.00 96.12 213 GLY A CA 1
ATOM 1718 C C . GLY A 1 213 ? -12.139 0.006 -8.816 1.00 96.12 213 GLY A C 1
ATOM 1719 O O . GLY A 1 213 ? -12.817 1.031 -8.845 1.00 96.12 213 GLY A O 1
ATOM 1720 N N . ARG A 1 214 ? -12.683 -1.190 -8.538 1.00 97.00 214 ARG A N 1
ATOM 1721 C CA . ARG A 1 214 ? -14.097 -1.359 -8.144 1.00 97.00 214 ARG A CA 1
ATOM 1722 C C . ARG A 1 214 ? -14.359 -0.844 -6.727 1.00 97.00 214 ARG A C 1
ATOM 1724 O O . ARG A 1 214 ? -15.469 -0.409 -6.430 1.00 97.00 214 ARG A O 1
ATOM 1731 N N . LEU A 1 215 ? -13.346 -0.902 -5.861 1.00 96.81 215 LEU A N 1
ATOM 1732 C CA . LEU A 1 215 ? -13.353 -0.281 -4.538 1.00 96.81 215 LEU A CA 1
ATOM 1733 C C . LEU A 1 215 ? -12.547 1.016 -4.582 1.00 96.81 215 LEU A C 1
ATOM 1735 O O . LEU A 1 215 ? -11.325 0.988 -4.713 1.00 96.81 215 LEU A O 1
ATOM 1739 N N . SER A 1 216 ? -13.237 2.147 -4.454 1.00 95.12 216 SER A N 1
ATOM 1740 C CA . SER A 1 216 ? -12.611 3.469 -4.371 1.00 95.12 216 SER A CA 1
ATOM 1741 C C . SER A 1 216 ? -12.438 3.895 -2.908 1.00 95.12 216 SER A C 1
ATOM 1743 O O . SER A 1 216 ? -13.057 3.307 -2.014 1.00 95.12 216 SER A O 1
ATOM 1745 N N . PRO A 1 217 ? -11.666 4.957 -2.615 1.00 95.12 217 PRO A N 1
ATOM 1746 C CA . PRO A 1 217 ? -11.570 5.515 -1.265 1.00 95.12 217 PRO A CA 1
ATOM 1747 C C . PRO A 1 217 ? -12.924 5.846 -0.622 1.00 95.12 217 PRO A C 1
ATOM 1749 O O . PRO A 1 217 ? -13.049 5.823 0.600 1.00 95.12 217 PRO A O 1
ATOM 1752 N N . ARG A 1 218 ? -13.960 6.118 -1.429 1.00 93.06 218 ARG A N 1
ATOM 1753 C CA . ARG A 1 218 ? -15.325 6.417 -0.959 1.00 93.06 218 ARG A CA 1
ATOM 1754 C C . ARG A 1 218 ? -16.128 5.171 -0.568 1.00 93.06 218 ARG A C 1
ATOM 1756 O O . ARG A 1 218 ? -17.181 5.304 0.048 1.00 93.06 218 ARG A O 1
ATOM 1763 N N . SER A 1 219 ? -15.667 3.977 -0.943 1.00 93.88 219 SER A N 1
ATOM 1764 C CA . SER A 1 219 ? -16.300 2.703 -0.582 1.00 93.88 219 SER A CA 1
ATOM 1765 C C . SER A 1 219 ? -16.103 2.344 0.895 1.00 93.88 219 SER A C 1
ATOM 1767 O O . SER A 1 219 ? -16.830 1.503 1.420 1.00 93.88 219 SER A O 1
ATOM 1769 N N . PHE A 1 220 ? -15.139 2.974 1.570 1.00 94.94 220 PHE A N 1
ATOM 1770 C CA . PHE A 1 220 ? -14.828 2.733 2.975 1.00 94.94 220 PHE A CA 1
ATOM 1771 C C . PHE A 1 220 ? -15.765 3.541 3.875 1.00 94.94 220 PHE A C 1
ATOM 1773 O O . PHE A 1 220 ? -15.845 4.761 3.768 1.00 94.94 220 PHE A O 1
ATOM 1780 N N . ALA A 1 221 ? -16.482 2.870 4.781 1.00 92.00 221 ALA A N 1
ATOM 1781 C CA . ALA A 1 221 ? -17.479 3.527 5.628 1.00 92.00 221 ALA A CA 1
ATOM 1782 C C . ALA A 1 221 ? -16.874 4.669 6.459 1.00 92.00 221 ALA A C 1
ATOM 1784 O O . ALA A 1 221 ? -17.420 5.769 6.478 1.00 92.00 221 ALA A O 1
ATOM 1785 N N . PHE A 1 222 ? -15.688 4.431 7.018 1.00 92.00 222 PHE A N 1
ATOM 1786 C CA . PHE A 1 222 ? -14.937 5.366 7.849 1.00 92.00 222 PHE A CA 1
ATOM 1787 C C . PHE A 1 222 ? -14.328 6.559 7.099 1.00 92.00 222 PHE A C 1
ATOM 1789 O O . PHE A 1 222 ? -13.676 7.378 7.739 1.00 92.00 222 PHE A O 1
ATOM 1796 N N . THR A 1 223 ? -14.491 6.684 5.777 1.00 92.19 223 THR A N 1
ATOM 1797 C CA . THR A 1 223 ? -14.119 7.904 5.030 1.00 92.19 223 THR A CA 1
ATOM 1798 C C . THR A 1 223 ? -15.330 8.769 4.689 1.00 92.19 223 THR A C 1
ATOM 1800 O O . THR A 1 223 ? -15.172 9.925 4.288 1.00 92.19 223 THR A O 1
ATOM 1803 N N . ARG A 1 224 ? -16.548 8.239 4.861 1.00 86.44 224 ARG A N 1
ATOM 1804 C CA . ARG A 1 224 ? -17.789 8.974 4.612 1.00 86.44 224 ARG A CA 1
ATOM 1805 C C . ARG A 1 224 ? -18.044 9.980 5.728 1.00 86.44 224 ARG A C 1
ATOM 1807 O O . ARG A 1 224 ? -17.620 9.788 6.871 1.00 86.44 224 ARG A O 1
ATOM 1814 N N . ASP A 1 225 ? -18.684 11.080 5.343 1.00 87.81 225 ASP A N 1
ATOM 1815 C CA . ASP A 1 225 ? -19.171 12.137 6.234 1.00 87.81 225 ASP A CA 1
ATOM 1816 C C . ASP A 1 225 ? -18.118 12.720 7.194 1.00 87.81 225 ASP A C 1
ATOM 1818 O O . ASP A 1 225 ? -18.455 13.308 8.212 1.00 87.81 225 ASP A O 1
ATOM 1822 N N . ALA A 1 226 ? -16.828 12.614 6.850 1.00 91.06 226 ALA A N 1
ATOM 1823 C CA . ALA A 1 226 ? -15.731 13.079 7.702 1.00 91.06 226 ALA A CA 1
ATOM 1824 C C . ALA A 1 226 ? -15.634 14.618 7.813 1.00 91.06 226 ALA A C 1
ATOM 1826 O O . ALA A 1 226 ? -14.866 15.125 8.631 1.00 91.06 226 ALA A O 1
ATOM 1827 N N . GLY A 1 227 ? -16.383 15.360 6.988 1.00 93.69 227 GLY A N 1
ATOM 1828 C CA . GLY A 1 227 ? -16.354 16.823 6.954 1.00 93.69 227 GLY A CA 1
ATOM 1829 C C . GLY A 1 227 ? -14.946 17.371 6.712 1.00 93.69 227 GLY A C 1
ATOM 1830 O O . GLY A 1 227 ? -14.174 16.821 5.920 1.00 93.69 227 GLY A O 1
ATOM 1831 N N . MET A 1 228 ? -14.597 18.455 7.403 1.00 95.75 228 MET A N 1
ATOM 1832 C CA . MET A 1 228 ? -13.206 18.883 7.510 1.00 95.75 228 MET A CA 1
ATOM 1833 C C . MET A 1 228 ? -12.463 17.959 8.473 1.00 95.75 228 MET A C 1
ATOM 1835 O O . MET A 1 228 ? -12.710 17.986 9.680 1.00 95.75 228 MET A O 1
ATOM 1839 N N . ALA A 1 229 ? -11.519 17.178 7.951 1.00 96.75 229 ALA A N 1
ATOM 1840 C CA . ALA A 1 229 ? -10.765 16.217 8.744 1.00 96.75 229 ALA A CA 1
ATOM 1841 C C . ALA A 1 229 ? -9.303 16.627 8.957 1.00 96.75 229 ALA A C 1
ATOM 1843 O O . ALA A 1 229 ? -8.690 17.270 8.102 1.00 96.75 229 ALA A O 1
ATOM 1844 N N . CYS A 1 230 ? -8.708 16.186 10.065 1.00 96.19 230 CYS A N 1
ATOM 1845 C CA . CYS A 1 230 ? -7.262 16.235 10.273 1.00 96.19 230 CYS A CA 1
ATOM 1846 C C . CYS A 1 230 ? -6.705 14.865 10.661 1.00 96.19 230 CYS A C 1
ATOM 1848 O O . CYS A 1 230 ? -7.407 14.027 11.225 1.00 96.19 230 CYS A O 1
ATOM 1850 N N . TYR A 1 231 ? -5.441 14.626 10.325 1.00 95.00 231 TYR A N 1
ATOM 1851 C CA . TYR A 1 231 ? -4.731 13.402 10.673 1.00 95.00 231 TYR A CA 1
ATOM 1852 C C . TYR A 1 231 ? -3.634 13.706 11.696 1.00 95.00 231 TYR A C 1
ATOM 1854 O O . TYR A 1 231 ? -2.799 14.592 11.491 1.00 95.00 231 TYR A O 1
ATOM 1862 N N . VAL A 1 232 ? -3.639 12.957 12.799 1.00 92.19 232 VAL A N 1
ATOM 1863 C CA . VAL A 1 232 ? -2.763 13.150 13.955 1.00 92.19 232 VAL A CA 1
ATOM 1864 C C . VAL A 1 232 ? -2.004 11.866 14.239 1.00 92.19 232 VAL A C 1
ATOM 1866 O O . VAL A 1 232 ? -2.589 10.828 14.536 1.00 92.19 232 VAL A O 1
ATOM 1869 N N . HIS A 1 233 ? -0.678 11.955 14.226 1.00 87.62 233 HIS A N 1
ATOM 1870 C CA . HIS A 1 233 ? 0.191 10.846 14.591 1.00 87.62 233 HIS A CA 1
ATOM 1871 C C . HIS A 1 233 ? 0.679 11.009 16.036 1.00 87.62 233 HIS A C 1
ATOM 1873 O O . HIS A 1 233 ? 1.665 11.700 16.293 1.00 87.62 233 HIS A O 1
ATOM 1879 N N . SER A 1 234 ? -0.005 10.379 16.995 1.00 81.94 234 SER A N 1
ATOM 1880 C CA . SER A 1 234 ? 0.255 10.585 18.433 1.00 81.94 234 SER A CA 1
ATOM 1881 C C . SER A 1 234 ? 1.637 10.123 18.908 1.00 81.94 234 SER A C 1
ATOM 1883 O O . SER A 1 234 ? 2.085 10.524 19.981 1.00 81.94 234 SER A O 1
ATOM 1885 N N . THR A 1 235 ? 2.341 9.297 18.131 1.00 77.62 235 THR A N 1
ATOM 1886 C CA . THR A 1 235 ? 3.677 8.813 18.503 1.00 77.62 235 THR A CA 1
ATOM 1887 C C . THR A 1 235 ? 4.807 9.728 18.014 1.00 77.62 235 THR A C 1
ATOM 1889 O O . THR A 1 235 ? 5.973 9.407 18.238 1.00 77.62 235 THR A O 1
ATOM 1892 N N . VAL A 1 236 ? 4.488 10.833 17.325 1.00 73.31 236 VAL A N 1
ATOM 1893 C CA . VAL A 1 236 ? 5.456 11.883 16.966 1.00 73.31 236 VAL A CA 1
ATOM 1894 C C . VAL A 1 236 ? 5.375 12.990 18.016 1.00 73.31 236 VAL A C 1
ATOM 1896 O O . VAL A 1 236 ? 4.299 13.321 18.510 1.00 73.31 236 VAL A O 1
ATOM 1899 N N . PHE A 1 237 ? 6.538 13.517 18.400 1.00 67.88 237 PHE A N 1
ATOM 1900 C CA . PHE A 1 237 ? 6.670 14.586 19.384 1.00 67.88 237 PHE A CA 1
ATOM 1901 C C . PHE A 1 237 ? 7.337 15.809 18.739 1.00 67.88 237 PHE A C 1
ATOM 1903 O O . PHE A 1 237 ? 8.280 15.629 17.963 1.00 67.88 237 PHE A O 1
ATOM 1910 N N . PRO A 1 238 ? 6.914 17.041 19.086 1.00 71.38 238 PRO A N 1
ATOM 1911 C CA . PRO A 1 238 ? 5.871 17.397 20.058 1.00 71.38 238 PRO A CA 1
ATOM 1912 C C . PRO A 1 238 ? 4.450 17.166 19.525 1.00 71.38 238 PRO A C 1
ATOM 1914 O O . PRO A 1 238 ? 4.175 17.437 18.364 1.00 71.38 238 PRO A O 1
ATOM 1917 N N . GLN A 1 239 ? 3.535 16.717 20.388 1.00 77.12 239 GLN A N 1
ATOM 1918 C CA . GLN A 1 239 ? 2.149 16.452 19.999 1.00 77.12 239 GLN A CA 1
ATOM 1919 C C . GLN A 1 239 ? 1.327 17.741 19.882 1.00 77.12 239 GLN A C 1
ATOM 1921 O O . GLN A 1 239 ? 1.456 18.651 20.699 1.00 77.12 239 GLN A O 1
ATOM 1926 N N . ILE A 1 240 ? 0.422 17.778 18.904 1.00 84.00 240 ILE A N 1
ATOM 1927 C CA . ILE A 1 240 ? -0.615 18.811 18.803 1.00 84.00 240 ILE A CA 1
ATOM 1928 C C . ILE A 1 240 ? -1.729 18.502 19.808 1.00 84.00 240 ILE A C 1
ATOM 1930 O O . ILE A 1 240 ? -2.088 17.341 20.004 1.00 84.00 240 ILE A O 1
ATOM 1934 N N . ASP A 1 241 ? -2.276 19.543 20.433 1.00 87.94 241 ASP A N 1
ATOM 1935 C CA . ASP A 1 241 ? -3.395 19.438 21.370 1.00 87.94 241 ASP A CA 1
ATOM 1936 C C . ASP A 1 241 ? -4.701 19.098 20.630 1.00 87.94 241 ASP A C 1
ATOM 1938 O O . ASP A 1 241 ? -5.218 19.892 19.837 1.00 87.94 241 ASP A O 1
ATOM 1942 N N . LEU A 1 242 ? -5.260 17.922 20.916 1.00 90.62 242 LEU A N 1
ATOM 1943 C CA . LEU A 1 242 ? -6.513 17.434 20.351 1.00 90.62 242 LEU A CA 1
ATOM 1944 C C . LEU A 1 242 ? -7.674 18.391 20.610 1.00 90.62 242 LEU A C 1
ATOM 1946 O O . LEU A 1 242 ? -8.537 18.536 19.751 1.00 90.62 242 LEU A O 1
ATOM 1950 N N . ARG A 1 243 ? -7.696 19.096 21.745 1.00 89.56 243 ARG A N 1
ATOM 1951 C CA . ARG A 1 243 ? -8.778 20.038 22.069 1.00 89.56 243 ARG A CA 1
ATOM 1952 C C . ARG A 1 243 ? -8.803 21.213 21.102 1.00 89.56 243 ARG A C 1
ATOM 1954 O O . ARG A 1 243 ? -9.880 21.674 20.744 1.00 89.56 243 ARG A O 1
ATOM 1961 N N . GLN A 1 244 ? -7.637 21.669 20.642 1.00 91.19 244 GLN A N 1
ATOM 1962 C CA . GLN A 1 244 ? -7.552 22.718 19.622 1.00 91.19 244 GLN A CA 1
ATOM 1963 C C . GLN A 1 244 ? -8.043 22.203 18.268 1.00 91.19 244 GLN A C 1
ATOM 1965 O O . GLN A 1 244 ? -8.762 22.902 17.559 1.00 91.19 244 GLN A O 1
ATOM 1970 N N . LEU A 1 245 ? -7.704 20.958 17.931 1.00 93.69 245 LEU A N 1
ATOM 1971 C CA . LEU A 1 245 ? -8.151 20.332 16.690 1.00 93.69 245 LEU A CA 1
ATOM 1972 C C . LEU A 1 245 ? -9.666 20.107 16.671 1.00 93.69 245 LEU A C 1
ATOM 1974 O O . LEU A 1 245 ? -10.290 20.359 15.647 1.00 93.69 245 LEU A O 1
ATOM 1978 N N . LEU A 1 246 ? -10.274 19.739 17.801 1.00 94.19 246 LEU A N 1
ATOM 1979 C CA . LEU A 1 246 ? -11.728 19.568 17.929 1.00 94.19 246 LEU A CA 1
ATOM 1980 C C . LEU A 1 246 ? -12.524 20.867 17.713 1.00 94.19 246 LEU A C 1
ATOM 1982 O O . LEU A 1 246 ? -13.719 20.802 17.421 1.00 94.19 246 LEU A O 1
ATOM 1986 N N . LEU A 1 247 ? -11.886 22.034 17.864 1.00 94.12 247 LEU A N 1
ATOM 1987 C CA . LEU A 1 247 ? -12.487 23.335 17.550 1.00 94.12 247 LEU A CA 1
ATOM 1988 C C . LEU A 1 247 ? -12.418 23.669 16.054 1.00 94.12 247 LEU A C 1
ATOM 1990 O O . LEU A 1 247 ? -13.236 24.449 15.573 1.00 94.12 247 LEU A O 1
ATOM 1994 N N . ALA A 1 248 ? -11.433 23.121 15.338 1.00 95.06 248 ALA A N 1
ATOM 1995 C CA . ALA A 1 248 ? -11.143 23.462 13.947 1.00 95.06 248 ALA A CA 1
ATOM 1996 C C . ALA A 1 248 ? -11.630 22.413 12.936 1.00 95.06 248 ALA A C 1
ATOM 1998 O O . ALA A 1 248 ? -11.801 22.747 11.767 1.00 95.06 248 ALA A O 1
ATOM 1999 N N . TYR A 1 249 ? -11.829 21.167 13.367 1.00 97.06 249 TYR A N 1
ATOM 2000 C CA . TYR A 1 249 ? -12.138 20.034 12.500 1.00 97.06 249 TYR A CA 1
ATOM 2001 C C . TYR A 1 249 ? -13.370 19.268 12.981 1.00 97.06 249 TYR A C 1
ATOM 2003 O O . TYR A 1 249 ? -13.612 19.112 14.184 1.00 97.06 249 TYR A O 1
ATOM 2011 N N . ASP A 1 250 ? -14.121 18.743 12.018 1.00 96.75 250 ASP A N 1
ATOM 2012 C CA . ASP A 1 250 ? -15.275 17.885 12.262 1.00 96.75 250 ASP A CA 1
ATOM 2013 C C . ASP A 1 250 ? -14.804 16.506 12.739 1.00 96.75 250 ASP A C 1
ATOM 2015 O O . ASP A 1 250 ? -15.269 16.024 13.773 1.00 96.75 250 ASP A O 1
ATOM 2019 N N . THR A 1 251 ? -13.802 15.936 12.057 1.00 97.12 251 THR A N 1
ATOM 2020 C CA . THR A 1 251 ? -13.261 14.597 12.341 1.00 97.12 251 THR A CA 1
ATOM 2021 C C . THR A 1 251 ? -11.749 14.624 12.541 1.00 97.12 251 THR A C 1
ATOM 2023 O O . THR A 1 251 ? -11.007 15.241 11.776 1.00 97.12 251 THR A O 1
ATOM 2026 N N . ILE A 1 252 ? -11.259 13.889 13.536 1.00 97.00 252 ILE A N 1
ATOM 2027 C CA . ILE A 1 252 ? -9.828 13.674 13.761 1.00 97.00 252 ILE A CA 1
ATOM 2028 C C . ILE A 1 252 ? -9.502 12.198 13.535 1.00 97.00 252 ILE A C 1
ATOM 2030 O O . ILE A 1 252 ? -9.962 11.339 14.284 1.00 97.00 252 ILE A O 1
ATOM 2034 N N . TYR A 1 253 ? -8.661 11.895 12.548 1.00 96.94 253 TYR A N 1
ATOM 2035 C CA . TYR A 1 253 ? -8.045 10.577 12.411 1.00 96.94 253 TYR A CA 1
ATOM 2036 C C . TYR A 1 253 ? -6.805 10.508 13.294 1.00 96.94 253 TYR A C 1
ATOM 2038 O O . TYR A 1 253 ? -5.797 11.159 13.019 1.00 96.94 253 TYR A O 1
ATOM 2046 N N . LEU A 1 254 ? -6.879 9.725 14.362 1.00 95.00 254 LEU A N 1
ATOM 2047 C CA . LEU A 1 254 ? -5.833 9.619 15.369 1.00 95.00 254 LEU A CA 1
ATOM 2048 C C . LEU A 1 254 ? -5.112 8.279 15.234 1.00 95.00 254 LEU A C 1
ATOM 2050 O O . LEU A 1 254 ? -5.723 7.230 15.431 1.00 95.00 254 LEU A O 1
ATOM 2054 N N . GLU A 1 255 ? -3.802 8.290 14.980 1.00 92.12 255 GLU A N 1
ATOM 2055 C CA . GLU A 1 255 ? -3.007 7.103 15.296 1.00 92.12 255 GLU A CA 1
ATOM 2056 C C . GLU A 1 255 ? -2.960 6.939 16.816 1.00 92.12 255 GLU A C 1
ATOM 2058 O O . GLU A 1 255 ? -2.597 7.897 17.508 1.00 92.12 255 GLU A O 1
ATOM 2063 N N . PRO A 1 256 ? -3.319 5.767 17.361 1.00 89.56 256 PRO A N 1
ATOM 2064 C CA . PRO A 1 256 ? -3.423 5.590 18.800 1.00 89.56 256 PRO A CA 1
ATOM 2065 C C . PRO A 1 256 ? -2.049 5.685 19.472 1.00 89.56 256 PRO A C 1
ATOM 2067 O O . PRO A 1 256 ? -1.043 5.267 18.887 1.00 89.56 256 PRO A O 1
ATOM 2070 N N . PRO A 1 257 ? -1.987 6.200 20.713 1.00 85.50 257 PRO A N 1
ATOM 2071 C CA . PRO A 1 257 ? -0.739 6.238 21.456 1.00 85.50 257 PRO A CA 1
ATOM 2072 C C . PRO A 1 257 ? -0.206 4.822 21.690 1.00 85.50 257 PRO A C 1
ATOM 2074 O O . PRO A 1 257 ? -0.961 3.849 21.804 1.00 85.50 257 PRO A O 1
ATOM 2077 N N . LEU A 1 258 ? 1.120 4.710 21.774 1.00 84.31 258 LEU A N 1
ATOM 2078 C CA . LEU A 1 258 ? 1.765 3.455 22.143 1.00 84.31 258 LEU A CA 1
ATOM 2079 C C . LEU A 1 258 ? 1.469 3.135 23.611 1.00 84.31 258 LEU A C 1
ATOM 2081 O O . LEU A 1 258 ? 1.500 4.026 24.460 1.00 84.31 258 LEU A O 1
ATOM 2085 N N . SER A 1 259 ? 1.246 1.857 23.918 1.00 80.25 259 SER A N 1
ATOM 2086 C CA . SER A 1 259 ? 1.066 1.374 25.295 1.00 80.25 259 SER A CA 1
ATOM 2087 C C . SER A 1 259 ? 2.307 1.617 26.159 1.00 80.25 259 SER A C 1
ATOM 2089 O O . SER A 1 259 ? 2.200 1.846 27.362 1.00 80.25 259 SER A O 1
ATOM 2091 N N . VAL A 1 260 ? 3.485 1.623 25.530 1.00 72.88 260 VAL A N 1
ATOM 2092 C CA . VAL A 1 260 ? 4.758 2.019 26.132 1.00 72.88 260 VAL A CA 1
ATOM 2093 C C . VAL A 1 260 ? 5.325 3.182 25.325 1.00 72.88 260 VAL A C 1
ATOM 2095 O O . VAL A 1 260 ? 5.732 3.014 24.173 1.00 72.88 260 VAL A O 1
ATOM 2098 N N . GLY A 1 261 ? 5.319 4.371 25.927 1.00 65.44 261 GLY A N 1
ATOM 2099 C CA . GLY A 1 261 ? 5.895 5.577 25.336 1.00 65.44 261 GLY A CA 1
ATOM 2100 C C . GLY A 1 261 ? 7.431 5.562 25.326 1.00 65.44 261 GLY A C 1
ATOM 2101 O O . GLY A 1 261 ? 8.053 4.742 26.008 1.00 65.44 261 GLY A O 1
ATOM 2102 N N . PRO A 1 262 ? 8.067 6.466 24.560 1.00 66.12 262 PRO A N 1
ATOM 2103 C CA . PRO A 1 262 ? 9.514 6.624 24.593 1.00 66.12 262 PRO A CA 1
ATOM 2104 C C . PRO A 1 262 ? 9.986 7.036 26.003 1.00 66.12 262 PRO A C 1
ATOM 2106 O O . PRO A 1 262 ? 9.346 7.880 26.639 1.00 66.12 262 PRO A O 1
ATOM 2109 N N . PRO A 1 263 ? 11.098 6.468 26.510 1.00 65.00 263 PRO A N 1
ATOM 2110 C CA . PRO A 1 263 ? 11.620 6.808 27.831 1.00 65.00 263 PRO A CA 1
ATOM 2111 C C . PRO A 1 263 ? 11.867 8.314 27.975 1.00 65.00 263 PRO A C 1
ATOM 2113 O O . PRO A 1 263 ? 12.460 8.930 27.095 1.00 65.00 263 PRO A O 1
ATOM 2116 N N . GLY A 1 264 ? 11.448 8.899 29.099 1.00 64.38 264 GLY A N 1
ATOM 2117 C CA . GLY A 1 264 ? 11.704 10.309 29.416 1.00 64.38 264 GLY A CA 1
ATOM 2118 C C . GLY A 1 264 ? 10.728 11.320 28.803 1.00 64.38 264 GLY A C 1
ATOM 2119 O O . GLY A 1 264 ? 10.889 12.512 29.049 1.00 64.38 264 GLY A O 1
ATOM 2120 N N . HIS A 1 265 ? 9.708 10.877 28.062 1.00 63.19 265 HIS A N 1
ATOM 2121 C CA . HIS A 1 265 ? 8.643 11.749 27.558 1.00 63.19 265 HIS A CA 1
ATOM 2122 C C . HIS A 1 265 ? 7.360 11.612 28.396 1.00 63.19 265 HIS A C 1
ATOM 2124 O O . HIS A 1 265 ? 7.040 10.498 28.823 1.00 63.19 265 HIS A O 1
ATOM 2130 N N . PRO A 1 266 ? 6.611 12.713 28.632 1.00 71.81 266 PRO A N 1
ATOM 2131 C CA . PRO A 1 266 ? 5.290 12.632 29.253 1.00 71.81 266 PRO A CA 1
ATOM 2132 C C . PRO A 1 266 ? 4.366 11.749 28.411 1.00 71.81 266 PRO A C 1
ATOM 2134 O O . PRO A 1 266 ? 4.505 11.681 27.183 1.00 71.81 266 PRO A O 1
ATOM 2137 N N . SER A 1 267 ? 3.430 11.056 29.065 1.00 80.44 267 SER A N 1
ATOM 2138 C CA . SER A 1 267 ? 2.484 10.219 28.334 1.00 80.44 267 SER A CA 1
ATOM 2139 C C . SER A 1 267 ? 1.591 11.087 27.444 1.00 80.44 267 SER A C 1
ATOM 2141 O O . SER A 1 267 ? 1.360 12.261 27.732 1.00 80.44 267 SER A O 1
ATOM 2143 N N . PHE A 1 268 ? 1.059 10.499 26.370 1.00 85.19 268 PHE A N 1
A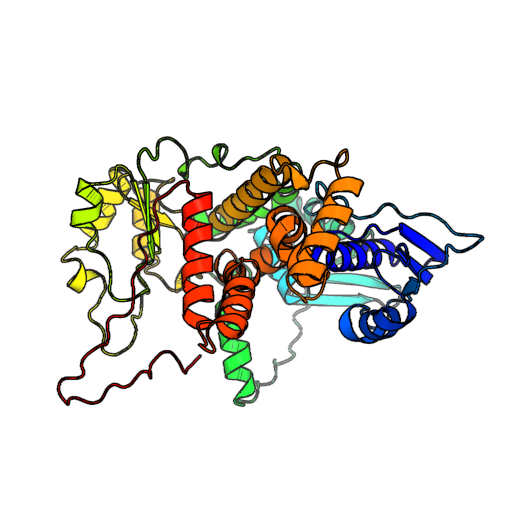TOM 2144 C CA . PHE A 1 268 ? 0.055 11.160 25.530 1.00 85.19 268 PHE A CA 1
ATOM 2145 C C . PHE A 1 268 ? -1.130 11.680 26.362 1.00 85.19 268 PHE A C 1
ATOM 2147 O O . PHE A 1 268 ? -1.647 12.758 26.113 1.00 85.19 268 PHE A O 1
ATOM 2154 N N . TRP A 1 269 ? -1.558 10.937 27.380 1.00 86.06 269 TRP A N 1
ATOM 2155 C CA . TRP A 1 269 ? -2.689 11.342 28.215 1.00 86.06 269 TRP A CA 1
ATOM 2156 C C . TRP A 1 269 ? -2.375 12.601 29.030 1.00 86.06 269 TRP A C 1
ATOM 2158 O O . TRP A 1 269 ? -3.202 13.512 29.102 1.00 86.06 269 TRP A O 1
ATOM 2168 N N . ASP A 1 270 ? -1.150 12.696 29.556 1.00 85.75 270 ASP A N 1
ATOM 2169 C CA . ASP A 1 270 ? -0.699 13.849 30.339 1.00 85.75 270 ASP A CA 1
ATOM 2170 C C . ASP A 1 270 ? -0.556 15.105 29.470 1.00 85.75 270 ASP A C 1
ATOM 2172 O O . ASP A 1 270 ? -0.986 16.187 29.866 1.00 85.75 270 ASP A O 1
ATOM 2176 N N . THR A 1 271 ? 0.019 14.977 28.269 1.00 84.44 271 THR A N 1
ATOM 2177 C CA . THR A 1 271 ? 0.206 16.111 27.344 1.00 84.44 271 THR A CA 1
ATOM 2178 C C . THR A 1 271 ? -1.117 16.657 26.825 1.00 84.44 271 THR A C 1
ATOM 2180 O O . THR A 1 271 ? -1.257 17.866 26.642 1.00 84.44 271 THR A O 1
ATOM 2183 N N . GLN A 1 272 ? -2.091 15.779 26.592 1.00 87.62 272 GLN A N 1
ATOM 2184 C CA . GLN A 1 272 ? -3.409 16.159 26.094 1.00 87.62 272 GLN A CA 1
ATOM 2185 C C . GLN A 1 272 ? -4.339 16.654 27.210 1.00 87.62 272 GLN A C 1
ATOM 2187 O O . GLN A 1 272 ? -5.314 17.351 26.925 1.00 87.62 272 GLN A O 1
ATOM 2192 N N . ASN A 1 273 ? -4.033 16.333 28.475 1.00 88.44 273 ASN A N 1
ATOM 2193 C CA . ASN A 1 273 ? -4.937 16.510 29.613 1.00 88.44 273 ASN A CA 1
ATOM 2194 C C . ASN A 1 273 ? -6.319 15.886 29.326 1.00 88.44 273 ASN A C 1
ATOM 2196 O O . ASN A 1 273 ? -7.357 16.526 29.501 1.00 88.44 273 ASN A O 1
ATOM 2200 N N . LEU A 1 274 ? -6.299 14.651 28.811 1.00 87.44 274 LEU A N 1
ATOM 2201 C CA . LEU A 1 274 ? -7.473 13.857 28.445 1.00 87.44 274 LEU A CA 1
ATOM 2202 C C . LEU A 1 274 ? -7.391 12.476 29.096 1.00 87.44 274 LEU A C 1
ATOM 2204 O O . LEU A 1 274 ? -6.319 11.873 29.152 1.00 87.44 274 LEU A O 1
ATOM 2208 N N . GLY A 1 275 ? -8.533 11.960 29.547 1.00 88.56 275 GLY A N 1
ATOM 2209 C CA . GLY A 1 275 ? -8.661 10.586 30.020 1.00 88.56 275 GLY A CA 1
ATOM 2210 C C . GLY A 1 275 ? -9.117 9.611 28.931 1.00 88.56 275 GLY A C 1
ATOM 2211 O O . GLY A 1 275 ? -9.602 9.999 27.866 1.00 88.56 275 GLY A O 1
ATOM 2212 N N . ARG A 1 276 ? -9.037 8.312 29.247 1.00 90.12 276 ARG A N 1
ATOM 2213 C CA . ARG A 1 276 ? -9.593 7.215 28.432 1.00 90.12 276 ARG A CA 1
ATOM 2214 C C . ARG A 1 276 ? -11.067 7.455 28.077 1.00 90.12 276 ARG A C 1
ATOM 2216 O O . ARG A 1 276 ? -11.439 7.375 26.912 1.00 90.12 276 ARG A O 1
ATOM 2223 N N . GLU A 1 277 ? -11.877 7.799 29.078 1.00 93.31 277 GLU A N 1
ATOM 2224 C CA . GLU A 1 277 ? -13.316 8.063 28.931 1.00 93.31 277 GLU A CA 1
ATOM 2225 C C . GLU A 1 277 ? -13.615 9.240 27.998 1.00 93.31 277 GLU A C 1
ATOM 2227 O O . GLU A 1 277 ? -14.606 9.221 27.269 1.00 93.31 277 GLU A O 1
ATOM 2232 N N . ASP A 1 278 ? -12.763 10.267 27.992 1.00 94.00 278 ASP A N 1
ATOM 2233 C CA . ASP A 1 278 ? -12.940 11.415 27.102 1.00 94.00 278 ASP A CA 1
ATOM 2234 C C . ASP A 1 278 ? -12.717 10.999 25.649 1.00 94.00 278 ASP A C 1
ATOM 2236 O O . ASP A 1 278 ? -13.521 11.339 24.781 1.00 94.00 278 ASP A O 1
ATOM 2240 N N . LEU A 1 279 ? -11.679 10.197 25.384 1.00 93.69 279 LEU A N 1
ATOM 2241 C CA . LEU A 1 279 ? -11.432 9.668 24.045 1.00 93.69 279 LEU A CA 1
ATOM 2242 C C . LEU A 1 279 ? -12.576 8.763 23.573 1.00 93.69 279 LEU A C 1
ATOM 2244 O O . LEU A 1 279 ? -13.022 8.903 22.438 1.00 93.69 279 LEU A O 1
ATOM 2248 N N . LEU A 1 280 ? -13.089 7.881 24.433 1.00 96.12 280 LEU A N 1
ATOM 2249 C CA . LEU A 1 280 ? -14.222 7.014 24.090 1.00 96.12 280 LEU A CA 1
ATOM 2250 C C . LEU A 1 280 ? -15.485 7.816 23.763 1.00 96.12 280 LEU A C 1
ATOM 2252 O O . LEU A 1 280 ? -16.170 7.497 22.794 1.00 96.12 280 LEU A O 1
ATOM 2256 N N . LYS A 1 281 ? -15.767 8.899 24.499 1.00 97.00 281 LYS A N 1
ATOM 2257 C CA . LYS A 1 281 ? -16.870 9.817 24.164 1.00 97.00 281 LYS A CA 1
ATOM 2258 C C . LYS A 1 281 ? -16.667 10.485 22.807 1.00 97.00 281 LYS A C 1
ATOM 2260 O O . LYS A 1 281 ? -17.630 10.635 22.062 1.00 97.00 281 LYS A O 1
ATOM 2265 N N . LEU A 1 282 ? -15.436 10.878 22.477 1.00 96.94 282 LEU A N 1
ATOM 2266 C CA . LEU A 1 282 ? -15.116 11.459 21.171 1.00 96.94 282 LEU A CA 1
ATOM 2267 C C . LEU A 1 282 ? -15.282 10.445 20.031 1.00 96.94 282 LEU A C 1
ATOM 2269 O O . LEU A 1 282 ? -15.779 10.817 18.971 1.00 96.94 282 LEU A O 1
ATOM 2273 N N . VAL A 1 283 ? -14.917 9.180 20.255 1.00 97.25 283 VAL A N 1
ATOM 2274 C CA . VAL A 1 283 ? -15.132 8.083 19.295 1.00 97.25 283 VAL A CA 1
ATOM 2275 C C . VAL A 1 283 ? -16.623 7.787 19.114 1.00 97.25 283 VAL A C 1
ATOM 2277 O O . VAL A 1 283 ? -17.101 7.699 17.983 1.00 97.25 283 VAL A O 1
ATOM 2280 N N . ALA A 1 284 ? -17.379 7.702 20.212 1.00 97.62 284 ALA A N 1
ATOM 2281 C CA . ALA A 1 284 ? -18.828 7.491 20.188 1.00 97.62 284 ALA A CA 1
ATOM 2282 C C . ALA A 1 284 ? -19.574 8.628 19.469 1.00 97.62 284 ALA A C 1
ATOM 2284 O O . ALA A 1 284 ? -20.569 8.393 18.792 1.00 97.62 284 ALA A O 1
ATOM 2285 N N . ALA A 1 285 ? -19.082 9.862 19.602 1.00 96.38 285 ALA A N 1
ATOM 2286 C CA . ALA A 1 285 ? -19.611 11.036 18.912 1.00 96.38 285 ALA A CA 1
ATOM 2287 C C . ALA A 1 285 ? -19.099 11.188 17.465 1.00 96.38 285 ALA A C 1
ATOM 2289 O O . ALA A 1 285 ? -19.361 12.220 16.851 1.00 96.38 285 ALA A O 1
ATOM 2290 N N . ASP A 1 286 ? -18.335 10.214 16.953 1.00 96.00 286 ASP A N 1
ATOM 2291 C CA . ASP A 1 286 ? -17.693 10.223 15.628 1.00 96.00 286 ASP A CA 1
ATOM 2292 C C . ASP A 1 286 ? -16.804 11.458 15.366 1.00 96.00 286 ASP A C 1
ATOM 2294 O O . ASP A 1 286 ? -16.542 11.847 14.233 1.00 96.00 286 ASP A O 1
ATOM 2298 N N . ARG A 1 287 ? -16.303 12.089 16.437 1.00 96.50 287 ARG A N 1
ATOM 2299 C CA . ARG A 1 287 ? -15.364 13.221 16.366 1.00 96.50 287 ARG A CA 1
ATOM 2300 C C . ARG A 1 287 ? -13.917 12.755 16.245 1.00 96.50 287 ARG A C 1
ATOM 2302 O O . ARG A 1 287 ? -13.067 13.497 15.755 1.00 96.50 287 ARG A O 1
ATOM 2309 N N . VAL A 1 288 ? -13.623 11.541 16.709 1.00 96.69 288 VAL A N 1
ATOM 2310 C CA . VAL A 1 288 ? -12.307 10.901 16.601 1.00 96.69 288 VAL A CA 1
ATOM 2311 C C . VAL A 1 288 ? -12.471 9.502 16.014 1.00 96.69 288 VAL A C 1
ATOM 2313 O O . VAL A 1 288 ? -13.254 8.707 16.522 1.00 96.69 288 VAL A O 1
ATOM 2316 N N . ARG A 1 289 ? -11.685 9.186 14.983 1.00 97.19 289 ARG A N 1
ATOM 2317 C CA . ARG A 1 289 ? -11.570 7.847 14.392 1.00 97.19 289 ARG A CA 1
ATOM 2318 C C . ARG A 1 289 ? -10.138 7.351 14.584 1.00 97.19 289 ARG A C 1
ATOM 2320 O O . ARG A 1 289 ? -9.184 8.020 14.189 1.00 97.19 289 ARG A O 1
ATOM 2327 N N . ILE A 1 290 ? -9.964 6.202 15.223 1.00 96.69 290 ILE A N 1
ATOM 2328 C CA . ILE A 1 290 ? -8.656 5.608 15.506 1.00 96.69 290 ILE A CA 1
ATOM 2329 C C . ILE A 1 290 ? -8.162 4.891 14.251 1.00 96.69 290 ILE A C 1
ATOM 2331 O O . ILE A 1 290 ? -8.830 3.986 13.763 1.00 96.69 290 ILE A O 1
ATOM 2335 N N . LEU A 1 291 ? -6.988 5.261 13.740 1.00 96.00 291 LEU A N 1
ATOM 2336 C CA . LEU A 1 291 ? -6.399 4.666 12.540 1.00 96.00 291 LEU A CA 1
ATOM 2337 C C . LEU A 1 291 ? -5.067 3.987 12.853 1.00 96.00 291 LEU A C 1
ATOM 2339 O O . LEU A 1 291 ? -4.108 4.628 13.276 1.00 96.00 291 LEU A O 1
ATOM 2343 N N . HIS A 1 292 ? -4.975 2.685 12.594 1.00 94.00 292 HIS A N 1
ATOM 2344 C CA . HIS A 1 292 ? -3.744 1.935 12.807 1.00 94.00 292 HIS A CA 1
ATOM 2345 C C . HIS A 1 292 ? -2.840 1.932 11.577 1.00 94.00 292 HIS A C 1
ATOM 2347 O O . HIS A 1 292 ? -3.196 1.416 10.515 1.00 94.00 292 HIS A O 1
ATOM 2353 N N . SER A 1 293 ? -1.608 2.414 11.756 1.00 90.81 293 SER A N 1
ATOM 2354 C CA . SER A 1 293 ? -0.493 2.094 10.858 1.00 90.81 293 SER A CA 1
ATOM 2355 C C . SER A 1 293 ? 0.384 0.961 11.399 1.00 90.81 293 SER A C 1
ATOM 2357 O O . SER A 1 293 ? 0.839 0.113 10.630 1.00 90.81 293 SER A O 1
ATOM 2359 N N . GLN A 1 294 ? 0.573 0.917 12.720 1.00 88.56 294 GLN A N 1
ATOM 2360 C CA . GLN A 1 294 ? 1.412 -0.041 13.448 1.00 88.56 294 GLN A CA 1
ATOM 2361 C C . GLN A 1 294 ? 0.585 -1.226 13.983 1.00 88.56 294 GLN A C 1
ATOM 2363 O O . GLN A 1 294 ? -0.631 -1.067 14.130 1.00 88.56 294 GLN A O 1
ATOM 2368 N N . PRO A 1 295 ? 1.212 -2.385 14.308 1.00 90.00 295 PRO A N 1
ATOM 2369 C CA . PRO A 1 295 ? 0.542 -3.520 14.961 1.00 90.00 295 PRO A CA 1
ATOM 2370 C C . PRO A 1 295 ? -0.359 -3.081 16.116 1.00 90.00 295 PRO A C 1
ATOM 2372 O O . PRO A 1 295 ? 0.090 -2.339 16.990 1.00 90.00 295 PRO A O 1
ATOM 2375 N N . GLU A 1 296 ? -1.608 -3.545 16.124 1.00 92.44 296 GLU A N 1
ATOM 2376 C CA . GLU A 1 296 ? -2.623 -3.181 17.116 1.00 92.44 296 GLU A CA 1
ATOM 2377 C C . GLU A 1 296 ? -2.149 -3.466 18.552 1.00 92.44 296 GLU A C 1
ATOM 2379 O O . GLU A 1 296 ? -2.426 -2.699 19.468 1.00 92.44 296 GLU A O 1
ATOM 2384 N N . GLU A 1 297 ? -1.340 -4.511 18.740 1.00 90.81 297 GLU A N 1
ATOM 2385 C CA . GLU A 1 297 ? -0.743 -4.911 20.022 1.00 90.81 297 GLU A CA 1
ATOM 2386 C C . GLU A 1 297 ? 0.244 -3.896 20.605 1.00 90.81 297 GLU A C 1
ATOM 2388 O O . GLU A 1 297 ? 0.638 -4.014 21.765 1.00 90.81 297 GLU A O 1
ATOM 2393 N N . ARG A 1 298 ? 0.673 -2.904 19.816 1.00 87.88 298 ARG A N 1
ATOM 2394 C CA . ARG A 1 298 ? 1.495 -1.794 20.312 1.00 87.88 298 ARG A CA 1
ATOM 2395 C C . ARG A 1 298 ? 0.668 -0.705 20.995 1.00 87.88 298 ARG A C 1
ATOM 2397 O O . ARG A 1 298 ? 1.258 0.206 21.571 1.00 87.88 298 ARG A O 1
ATOM 2404 N N . SER A 1 299 ? -0.656 -0.805 20.952 1.00 89.12 299 SER A N 1
ATOM 2405 C CA . SER A 1 299 ? -1.606 0.094 21.608 1.00 89.12 299 SER A CA 1
ATOM 2406 C C . SER A 1 299 ? -2.359 -0.630 22.732 1.00 89.12 299 SER A C 1
ATOM 2408 O O . SER A 1 299 ? -2.194 -1.832 22.945 1.00 89.12 299 SER A O 1
ATOM 2410 N N . ASP A 1 300 ? -3.178 0.102 23.489 1.00 90.94 300 ASP A N 1
ATOM 2411 C CA . ASP A 1 300 ? -4.061 -0.489 24.503 1.00 90.94 300 ASP A CA 1
ATOM 2412 C C . ASP A 1 300 ? -5.216 -1.252 23.826 1.00 90.94 300 ASP A C 1
ATOM 2414 O O . ASP A 1 300 ? -6.196 -0.660 23.377 1.00 90.94 300 ASP A O 1
ATOM 2418 N N . LEU A 1 301 ? -5.105 -2.584 23.766 1.00 92.75 301 LEU A N 1
ATOM 2419 C CA . LEU A 1 301 ? -6.115 -3.459 23.156 1.00 92.75 301 LEU A CA 1
ATOM 2420 C C . LEU A 1 301 ? -7.487 -3.392 23.848 1.00 92.75 301 LEU A C 1
ATOM 2422 O O . LEU A 1 301 ? -8.499 -3.675 23.204 1.00 92.75 301 LEU A O 1
ATOM 2426 N N . GLY A 1 302 ? -7.533 -3.046 25.139 1.00 92.81 302 GLY A N 1
ATOM 2427 C CA . GLY A 1 302 ? -8.785 -2.845 25.865 1.00 92.81 302 GLY A CA 1
ATOM 2428 C C . GLY A 1 302 ? -9.498 -1.587 25.379 1.00 92.81 302 GLY A C 1
ATOM 2429 O O . GLY A 1 302 ? -10.678 -1.646 25.044 1.00 92.81 302 GLY A O 1
ATOM 2430 N N . LEU A 1 303 ? -8.754 -0.485 25.238 1.00 92.44 303 LEU A N 1
ATOM 2431 C CA . LEU A 1 303 ? -9.277 0.764 24.678 1.00 92.44 303 LEU A CA 1
ATOM 2432 C C . LEU A 1 303 ? -9.779 0.561 23.242 1.00 92.44 303 LEU A C 1
ATOM 2434 O O . LEU A 1 303 ? -10.849 1.052 22.901 1.00 92.44 303 LEU A O 1
ATOM 2438 N N . LEU A 1 304 ? -9.042 -0.180 22.404 1.00 94.44 304 LEU A N 1
ATOM 2439 C CA . LEU A 1 304 ? -9.471 -0.459 21.026 1.00 94.44 304 LEU A CA 1
ATOM 2440 C C . LEU A 1 304 ? -10.780 -1.250 20.967 1.00 94.44 304 LEU A C 1
ATOM 2442 O O . LEU A 1 304 ? -11.595 -1.021 20.077 1.00 94.44 304 LEU A O 1
ATOM 2446 N N . ARG A 1 305 ? -10.981 -2.185 21.902 1.00 95.31 305 ARG A N 1
ATOM 2447 C CA . ARG A 1 305 ? -12.220 -2.960 21.993 1.00 95.31 305 ARG A CA 1
ATOM 2448 C C . ARG A 1 305 ? -13.397 -2.067 22.369 1.00 95.31 305 ARG A C 1
ATOM 2450 O O . ARG A 1 305 ? -14.393 -2.069 21.660 1.00 95.31 305 ARG A O 1
ATOM 2457 N N . GLU A 1 306 ? -13.247 -1.267 23.420 1.00 96.19 306 GLU A N 1
ATOM 2458 C CA . GLU A 1 306 ? -14.283 -0.329 23.875 1.00 96.19 306 GLU A CA 1
ATOM 2459 C C . GLU A 1 306 ? -14.606 0.729 22.811 1.00 96.19 306 GLU A C 1
ATOM 2461 O O . GLU A 1 306 ? -15.770 1.046 22.581 1.00 96.19 306 GLU A O 1
ATOM 2466 N N . ALA A 1 307 ? -13.591 1.237 22.106 1.00 96.31 307 ALA A N 1
ATOM 2467 C CA . ALA A 1 307 ? -13.772 2.184 21.011 1.00 96.31 307 ALA A CA 1
ATOM 2468 C C . ALA A 1 307 ? -14.563 1.567 19.845 1.00 96.31 307 ALA A C 1
ATOM 2470 O O . ALA A 1 307 ? -15.461 2.213 19.308 1.00 96.31 307 ALA A O 1
ATOM 2471 N N . GLN A 1 308 ? -14.274 0.312 19.484 1.00 95.12 308 GLN A N 1
ATOM 2472 C CA . GLN A 1 308 ? -15.008 -0.402 18.437 1.00 95.12 308 GLN A CA 1
ATOM 2473 C C . GLN A 1 308 ? -16.455 -0.705 18.851 1.00 95.12 308 GLN A C 1
ATOM 2475 O O . GLN A 1 308 ? -17.353 -0.637 18.011 1.00 95.12 308 GLN A O 1
ATOM 2480 N N . GLU A 1 309 ? -16.689 -1.038 20.123 1.00 95.69 309 GLU A N 1
ATOM 2481 C CA . GLU A 1 309 ? -18.033 -1.257 20.669 1.00 95.69 309 GLU A CA 1
ATOM 2482 C C . GLU A 1 309 ? -18.850 0.043 20.675 1.00 95.69 309 GLU A C 1
ATOM 2484 O O . GLU A 1 309 ? -20.041 0.022 20.363 1.00 95.69 309 GLU A O 1
ATOM 2489 N N . ALA A 1 310 ? -18.208 1.175 20.981 1.00 96.19 310 ALA A N 1
ATOM 2490 C CA . ALA A 1 310 ? -18.830 2.495 20.969 1.00 96.19 310 ALA A CA 1
ATOM 2491 C C . ALA A 1 310 ? -19.164 2.984 19.549 1.00 96.19 310 ALA A C 1
ATOM 2493 O O . ALA A 1 310 ? -20.223 3.573 19.336 1.00 96.19 310 ALA A O 1
ATOM 2494 N N . ASN A 1 311 ? -18.272 2.749 18.583 1.00 95.75 311 ASN A N 1
ATOM 2495 C CA . ASN A 1 311 ? -18.483 3.070 17.175 1.00 95.75 311 ASN A CA 1
ATOM 2496 C C . ASN A 1 311 ? -17.718 2.067 16.282 1.00 95.75 311 ASN A C 1
ATOM 2498 O O . ASN A 1 311 ? -16.489 2.145 16.199 1.00 95.75 311 ASN A O 1
ATOM 2502 N N . PRO A 1 312 ? -18.413 1.158 15.566 1.00 91.56 312 PRO A N 1
ATOM 2503 C CA . PRO A 1 312 ? -17.768 0.161 14.710 1.00 91.56 312 PRO A CA 1
ATOM 2504 C C . PRO A 1 312 ? -16.897 0.736 13.586 1.00 91.56 312 PRO A C 1
ATOM 2506 O O . PRO A 1 312 ? -15.929 0.082 13.206 1.00 91.56 312 PRO A O 1
ATOM 2509 N N . ASP A 1 313 ? -17.216 1.934 13.084 1.00 90.56 313 ASP A N 1
ATOM 2510 C CA . ASP A 1 313 ? -16.432 2.647 12.062 1.00 90.56 313 ASP A CA 1
ATOM 2511 C C . ASP A 1 313 ? -15.374 3.582 12.686 1.00 90.56 313 ASP A C 1
ATOM 2513 O O . ASP A 1 313 ? -14.538 4.159 11.988 1.00 90.56 313 ASP A O 1
ATOM 2517 N N . GLY A 1 314 ? -15.389 3.720 14.016 1.00 93.56 314 GLY A N 1
ATOM 2518 C CA . GLY A 1 314 ? -14.480 4.561 14.790 1.00 93.56 314 GLY A CA 1
ATOM 2519 C C . GLY A 1 314 ? -13.103 3.942 15.033 1.00 93.56 314 GLY A C 1
ATOM 2520 O O . GLY A 1 314 ? -12.216 4.636 15.524 1.00 93.56 314 GLY A O 1
ATOM 2521 N N . VAL A 1 315 ? -12.894 2.665 14.692 1.00 96.25 315 VAL A N 1
ATOM 2522 C CA . VAL A 1 315 ? -11.593 1.984 14.778 1.00 96.25 315 VAL A CA 1
ATOM 2523 C C . VAL A 1 315 ? -11.274 1.320 13.446 1.00 96.25 315 VAL A C 1
ATOM 2525 O O . VAL A 1 315 ? -11.996 0.444 12.983 1.00 96.25 315 VAL A O 1
ATOM 2528 N N . ILE A 1 316 ? -10.161 1.732 12.849 1.00 96.19 316 ILE A N 1
ATOM 2529 C CA . ILE A 1 316 ? -9.696 1.305 11.534 1.00 96.19 316 ILE A CA 1
ATOM 2530 C C . ILE A 1 316 ? -8.400 0.527 11.746 1.00 96.19 316 ILE A C 1
ATOM 2532 O O . ILE A 1 316 ? -7.358 1.107 12.079 1.00 96.19 316 ILE A O 1
ATOM 2536 N N . GLY A 1 317 ? -8.460 -0.792 11.579 1.00 95.44 317 GLY A N 1
ATOM 2537 C CA . GLY A 1 317 ? -7.297 -1.659 11.699 1.00 95.44 317 GLY A CA 1
ATOM 2538 C C . GLY A 1 317 ? -6.327 -1.517 10.528 1.00 95.44 317 GLY A C 1
ATOM 2539 O O . GLY A 1 317 ? -6.559 -0.813 9.538 1.00 95.44 317 GLY A O 1
ATOM 2540 N N . ARG A 1 318 ? -5.183 -2.197 10.642 1.00 94.06 318 ARG A N 1
ATOM 2541 C CA . ARG A 1 318 ? -4.085 -2.064 9.668 1.00 94.06 318 ARG A CA 1
ATOM 2542 C C . ARG A 1 318 ? -4.433 -2.551 8.270 1.00 94.06 318 ARG A C 1
ATOM 2544 O O . ARG A 1 318 ? -3.819 -2.103 7.302 1.00 94.06 318 ARG A O 1
ATOM 2551 N N . ARG A 1 319 ? -5.343 -3.522 8.152 1.00 94.44 319 ARG A N 1
ATOM 2552 C CA . ARG A 1 319 ? -5.741 -4.076 6.852 1.00 94.44 319 ARG A CA 1
ATOM 2553 C C . ARG A 1 319 ? -6.680 -3.114 6.145 1.00 94.44 319 ARG A C 1
ATOM 2555 O O . ARG A 1 319 ? -6.424 -2.783 4.992 1.00 94.44 319 ARG A O 1
ATOM 2562 N N . GLN A 1 320 ? -7.691 -2.590 6.832 1.00 95.75 320 GLN A N 1
ATOM 2563 C CA . GLN A 1 320 ? -8.559 -1.563 6.251 1.00 95.75 320 GLN A CA 1
ATOM 2564 C C . GLN A 1 320 ? -7.782 -0.295 5.884 1.00 95.75 320 GLN A C 1
ATOM 2566 O O . GLN A 1 320 ? -7.950 0.237 4.787 1.00 95.75 320 GLN A O 1
ATOM 2571 N N . SER A 1 321 ? -6.862 0.152 6.744 1.00 96.44 321 SER A N 1
ATOM 2572 C CA . SER A 1 321 ? -6.058 1.348 6.477 1.00 96.44 321 SER A CA 1
ATOM 2573 C C . SER A 1 321 ? -5.109 1.160 5.283 1.00 96.44 321 SER A C 1
ATOM 2575 O O . SER A 1 321 ? -5.018 2.029 4.414 1.00 96.44 321 SER A O 1
ATOM 2577 N N . ALA A 1 322 ? -4.462 -0.003 5.160 1.00 96.62 322 ALA A N 1
ATOM 2578 C CA . ALA A 1 322 ? -3.669 -0.341 3.982 1.00 96.62 322 ALA A CA 1
ATOM 2579 C C . ALA A 1 322 ? -4.531 -0.465 2.710 1.00 96.62 322 ALA A C 1
ATOM 2581 O O . ALA A 1 322 ? -4.056 -0.153 1.620 1.00 96.62 322 ALA A O 1
ATOM 2582 N N . ALA A 1 323 ? -5.793 -0.890 2.828 1.00 97.44 323 ALA A N 1
ATOM 2583 C CA . ALA A 1 323 ? -6.661 -1.112 1.677 1.00 97.44 323 ALA A CA 1
ATOM 2584 C C . ALA A 1 323 ? -7.143 0.222 1.128 1.00 97.44 323 ALA A C 1
ATOM 2586 O O . ALA A 1 323 ? -7.149 0.416 -0.086 1.00 97.44 323 ALA A O 1
ATOM 2587 N N . LEU A 1 324 ? -7.447 1.165 2.024 1.00 97.56 324 LEU A N 1
ATOM 2588 C CA . LEU A 1 324 ? -7.688 2.552 1.660 1.00 97.56 324 LEU A CA 1
ATOM 2589 C C . LEU A 1 324 ? -6.493 3.130 0.890 1.00 97.56 324 LEU A C 1
ATOM 2591 O O . LEU A 1 324 ? -6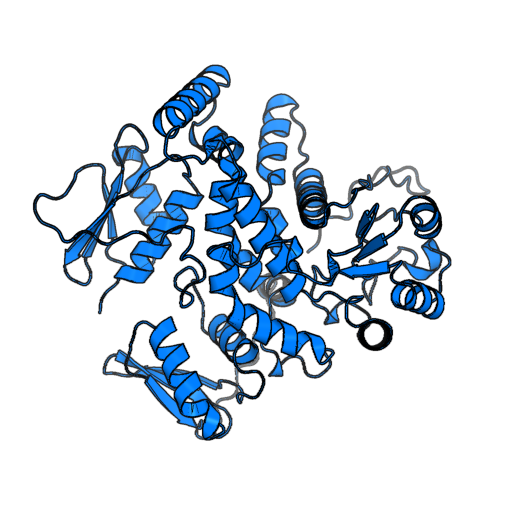.694 3.791 -0.125 1.00 97.56 324 LEU A O 1
ATOM 2595 N N . MET A 1 325 ? -5.258 2.846 1.318 1.00 97.00 325 MET A N 1
ATOM 2596 C CA . MET A 1 325 ? -4.069 3.305 0.597 1.00 97.00 325 MET A CA 1
ATOM 2597 C C . MET A 1 325 ? -3.962 2.695 -0.806 1.00 97.00 325 MET A C 1
ATOM 2599 O O . MET A 1 325 ? -3.671 3.423 -1.752 1.00 97.00 325 MET A O 1
ATOM 2603 N N . ILE A 1 326 ? -4.239 1.394 -0.976 1.00 97.38 326 ILE A N 1
ATOM 2604 C CA . ILE A 1 326 ? -4.284 0.775 -2.314 1.00 97.38 326 ILE A CA 1
ATOM 2605 C C . ILE A 1 326 ? -5.352 1.454 -3.170 1.00 97.38 326 ILE A C 1
ATOM 2607 O O . ILE A 1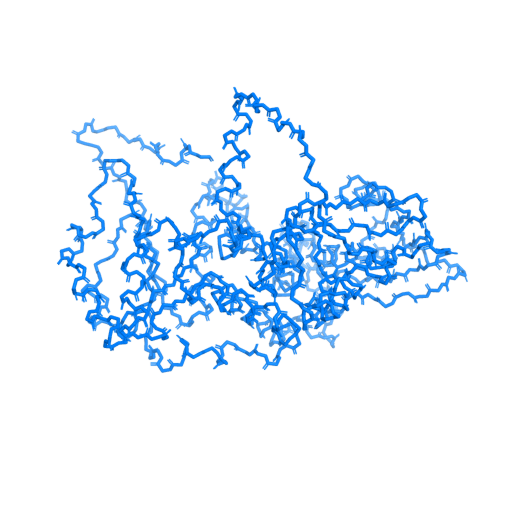 326 ? -5.041 1.906 -4.269 1.00 97.38 326 ILE A O 1
ATOM 2611 N N . ALA A 1 327 ? -6.582 1.571 -2.662 1.00 97.94 327 ALA A N 1
ATOM 2612 C CA . ALA A 1 327 ? -7.683 2.204 -3.382 1.00 97.94 327 ALA A CA 1
ATOM 2613 C C . ALA A 1 327 ? -7.334 3.642 -3.794 1.00 97.94 327 ALA A C 1
ATOM 2615 O O . ALA A 1 327 ? -7.594 4.047 -4.924 1.00 97.94 327 ALA A O 1
ATOM 2616 N N . HIS A 1 328 ? -6.684 4.395 -2.905 1.00 96.88 328 HIS A N 1
ATOM 2617 C CA . HIS A 1 328 ? -6.241 5.757 -3.170 1.00 96.88 328 HIS A CA 1
ATOM 2618 C C . HIS A 1 328 ? -5.161 5.827 -4.254 1.00 96.88 328 HIS A C 1
ATOM 2620 O O . HIS A 1 328 ? -5.252 6.653 -5.160 1.00 96.88 328 HIS A O 1
ATOM 2626 N N . VAL A 1 329 ? -4.148 4.961 -4.194 1.00 96.38 329 VAL A N 1
ATOM 2627 C CA . VAL A 1 329 ? -3.077 4.915 -5.198 1.00 96.38 329 VAL A CA 1
ATOM 2628 C C . VAL A 1 329 ? -3.611 4.469 -6.560 1.00 96.38 329 VAL A C 1
ATOM 2630 O O . VAL A 1 329 ? -3.221 5.037 -7.577 1.00 96.38 329 VAL A O 1
ATOM 2633 N N . VAL A 1 330 ? -4.523 3.494 -6.592 1.00 97.44 330 VAL A N 1
ATOM 2634 C CA . VAL A 1 330 ? -5.174 3.025 -7.824 1.00 97.44 330 VAL A CA 1
ATOM 2635 C C . VAL A 1 330 ? -6.039 4.127 -8.437 1.00 97.44 330 VAL A C 1
ATOM 2637 O O . VAL A 1 330 ? -5.891 4.398 -9.626 1.00 97.44 330 VAL A O 1
ATOM 2640 N N . GLU A 1 331 ? -6.879 4.799 -7.642 1.00 97.19 331 GLU A N 1
ATOM 2641 C CA . GLU A 1 331 ? -7.684 5.947 -8.095 1.00 97.19 331 GLU A CA 1
ATOM 2642 C C . GLU A 1 331 ? -6.777 7.059 -8.637 1.00 97.19 331 GLU A C 1
ATOM 2644 O O . GLU A 1 331 ? -6.935 7.482 -9.780 1.00 97.19 331 GLU A O 1
ATOM 2649 N N . THR A 1 332 ? -5.745 7.438 -7.877 1.00 95.81 332 THR A N 1
ATOM 2650 C CA . THR A 1 332 ? -4.786 8.473 -8.286 1.00 95.81 332 THR A CA 1
ATOM 2651 C C . THR A 1 332 ? -4.092 8.103 -9.595 1.00 95.81 332 THR A C 1
ATOM 2653 O O . THR A 1 332 ? -3.963 8.951 -10.467 1.00 95.81 332 THR A O 1
ATOM 2656 N N . ALA A 1 333 ? -3.652 6.852 -9.762 1.00 96.00 333 ALA A N 1
ATOM 2657 C CA . ALA A 1 333 ? -2.996 6.401 -10.987 1.00 96.00 333 ALA A CA 1
ATOM 2658 C C . ALA A 1 333 ? -3.945 6.379 -12.193 1.00 96.00 333 ALA A C 1
ATOM 2660 O O . ALA A 1 333 ? -3.527 6.743 -13.289 1.00 96.00 333 ALA A O 1
ATOM 2661 N N . ASN A 1 334 ? -5.205 5.981 -11.997 1.00 95.38 334 ASN A N 1
ATOM 2662 C CA . ASN A 1 334 ? -6.217 5.963 -13.054 1.00 95.38 334 ASN A CA 1
ATOM 2663 C C . ASN A 1 334 ? -6.596 7.379 -13.518 1.00 95.38 334 ASN A C 1
ATOM 2665 O O . ASN A 1 334 ? -6.850 7.589 -14.702 1.00 95.38 334 ASN A O 1
ATOM 2669 N N . GLU A 1 335 ? -6.626 8.348 -12.601 1.00 95.19 335 GLU A N 1
ATOM 2670 C CA . GLU A 1 335 ? -6.954 9.749 -12.894 1.00 95.19 335 GLU A CA 1
ATOM 2671 C C . GLU A 1 335 ? -5.734 10.576 -13.341 1.00 95.19 335 GLU A C 1
ATOM 2673 O O . GLU A 1 335 ? -5.875 11.719 -13.784 1.00 95.19 335 GLU A O 1
ATOM 2678 N N . TYR A 1 336 ? -4.521 10.021 -13.244 1.00 96.19 336 TYR A N 1
ATOM 2679 C CA . TYR A 1 336 ? -3.298 10.760 -13.529 1.00 96.19 336 TYR A CA 1
ATOM 2680 C C . TYR A 1 336 ? -3.113 11.015 -15.027 1.00 96.19 336 TYR A C 1
ATOM 2682 O O . TYR A 1 336 ? -2.949 10.089 -15.819 1.00 96.19 336 TYR A O 1
ATOM 2690 N N . LEU A 1 337 ? -3.054 12.292 -15.416 1.00 95.31 337 LEU A N 1
ATOM 2691 C CA . LEU A 1 337 ? -2.944 12.705 -16.819 1.00 95.31 337 LEU A CA 1
ATOM 2692 C C . LEU A 1 337 ? -1.751 12.056 -17.539 1.00 95.31 337 LEU A C 1
ATOM 2694 O O . LEU A 1 337 ? -1.903 11.546 -18.643 1.00 95.31 337 LEU A O 1
ATOM 2698 N N . LEU A 1 338 ? -0.574 12.032 -16.906 1.00 94.94 338 LEU A N 1
ATOM 2699 C CA . LEU A 1 338 ? 0.646 11.506 -17.536 1.00 94.94 338 LEU A CA 1
ATOM 2700 C C . LEU A 1 338 ? 0.698 9.969 -17.568 1.00 94.94 338 LEU A C 1
ATOM 2702 O O . LEU A 1 338 ? 1.638 9.406 -18.118 1.00 94.94 338 LEU A O 1
ATOM 2706 N N . ALA A 1 339 ? -0.291 9.286 -16.983 1.00 91.00 339 ALA A N 1
ATOM 2707 C CA . ALA A 1 339 ? -0.442 7.836 -17.083 1.00 91.00 339 ALA A CA 1
ATOM 2708 C C . ALA A 1 339 ? -1.320 7.409 -18.274 1.00 91.00 339 ALA A C 1
ATOM 2710 O O . ALA A 1 339 ? -1.477 6.212 -18.517 1.00 91.00 339 ALA A O 1
ATOM 2711 N N . GLN A 1 340 ? -1.910 8.355 -19.015 1.00 91.12 340 GLN A N 1
ATOM 2712 C CA . GLN A 1 340 ? -2.795 8.030 -20.131 1.00 91.12 340 GLN A CA 1
ATOM 2713 C C . GLN A 1 340 ? -2.016 7.386 -21.290 1.00 91.12 340 GLN A C 1
ATOM 2715 O O . GLN A 1 340 ? -1.056 7.987 -21.778 1.00 91.12 340 GLN A O 1
ATOM 2720 N N . PRO A 1 341 ? -2.448 6.216 -21.807 1.00 88.94 341 PRO A N 1
ATOM 2721 C CA . PRO A 1 341 ? -1.744 5.530 -22.894 1.00 88.94 341 PRO A CA 1
ATOM 2722 C C . PRO A 1 341 ? -1.564 6.378 -24.159 1.00 88.94 341 PRO A C 1
ATOM 2724 O O . PRO A 1 341 ? -0.567 6.234 -24.859 1.00 88.94 341 PRO A O 1
ATOM 2727 N N . SER A 1 342 ? -2.503 7.287 -24.439 1.00 92.50 342 SER A N 1
ATOM 2728 C CA . SER A 1 342 ? -2.449 8.192 -25.592 1.00 92.50 342 SER A CA 1
ATOM 2729 C C . SER A 1 342 ? -1.345 9.244 -25.515 1.00 92.50 342 SER A C 1
ATOM 2731 O O . SER A 1 342 ? -1.056 9.846 -26.538 1.00 92.50 342 SER A O 1
ATOM 2733 N N . LEU A 1 343 ? -0.765 9.483 -24.333 1.00 93.44 343 LEU A N 1
ATOM 2734 C CA . LEU A 1 343 ? 0.302 10.465 -24.107 1.00 93.44 343 LEU A CA 1
ATOM 2735 C C . LEU A 1 343 ? 1.669 9.806 -23.872 1.00 93.44 343 LEU A C 1
ATOM 2737 O O . LEU A 1 343 ? 2.619 10.482 -23.483 1.00 93.44 343 LEU A O 1
ATOM 2741 N N . ALA A 1 344 ? 1.787 8.484 -24.038 1.00 88.81 344 ALA A N 1
ATOM 2742 C CA . ALA A 1 344 ? 2.990 7.749 -23.647 1.00 88.81 344 ALA A CA 1
ATOM 2743 C C . ALA A 1 344 ? 4.261 8.249 -24.362 1.00 88.81 344 ALA A C 1
ATOM 2745 O O . ALA A 1 344 ? 5.312 8.367 -23.730 1.00 88.81 344 ALA A O 1
ATOM 2746 N N . GLY A 1 345 ? 4.161 8.587 -25.654 1.00 89.44 345 GLY A N 1
ATOM 2747 C CA . GLY A 1 345 ? 5.286 9.116 -26.432 1.00 89.44 345 GLY A CA 1
ATOM 2748 C C . GLY A 1 345 ? 5.713 10.510 -25.968 1.00 89.44 345 GLY A C 1
ATOM 2749 O O . GLY A 1 345 ? 6.894 10.751 -25.722 1.00 89.44 345 GLY A O 1
ATOM 2750 N N . GLU A 1 346 ? 4.751 11.411 -25.773 1.00 94.19 346 GLU A N 1
ATOM 2751 C CA . GLU A 1 346 ? 4.971 12.782 -25.304 1.00 94.19 346 GLU A CA 1
ATOM 2752 C C . GLU A 1 346 ? 5.522 12.812 -23.874 1.00 94.19 346 GLU A C 1
ATOM 2754 O O . GLU A 1 346 ? 6.395 13.618 -23.550 1.00 94.19 346 GLU A O 1
ATOM 2759 N N . VAL A 1 347 ? 5.045 11.914 -23.012 1.00 94.38 347 VAL A N 1
ATOM 2760 C CA . VAL A 1 347 ? 5.550 11.751 -21.646 1.00 94.38 347 VAL A CA 1
ATOM 2761 C C . VAL A 1 347 ? 6.999 11.272 -21.663 1.00 94.38 347 VAL A C 1
ATOM 2763 O O . VAL A 1 347 ? 7.818 11.815 -20.921 1.00 94.38 347 VAL A O 1
ATOM 2766 N N . GLN A 1 348 ? 7.348 10.309 -22.521 1.00 91.50 348 GLN A N 1
ATOM 2767 C CA . GLN A 1 348 ? 8.733 9.854 -22.665 1.00 91.50 348 GLN A CA 1
ATOM 2768 C C . GLN A 1 348 ? 9.652 11.000 -23.121 1.00 91.50 348 GLN A C 1
ATOM 2770 O O . GLN A 1 348 ? 10.733 11.188 -22.557 1.00 91.50 348 GLN A O 1
ATOM 2775 N N . GLU A 1 349 ? 9.207 11.811 -24.083 1.00 93.38 349 GLU A N 1
ATOM 2776 C CA . GLU A 1 349 ? 9.948 12.992 -24.533 1.00 93.38 349 GLU A CA 1
ATOM 2777 C C . GLU A 1 349 ? 10.115 14.031 -23.411 1.00 93.38 349 GLU A C 1
ATOM 2779 O O . GLU A 1 349 ? 11.216 14.547 -23.195 1.00 93.38 349 GLU A O 1
ATOM 2784 N N . LEU A 1 350 ? 9.046 14.317 -22.662 1.00 95.12 350 LEU A N 1
ATOM 2785 C CA . LEU A 1 350 ? 9.064 15.248 -21.534 1.00 95.12 350 LEU A CA 1
ATOM 2786 C C . LEU A 1 350 ? 10.067 14.816 -20.458 1.00 95.12 350 LEU A C 1
ATOM 2788 O O . LEU A 1 350 ? 10.860 15.639 -19.998 1.00 95.12 350 LEU A O 1
ATOM 2792 N N . ILE A 1 351 ? 10.060 13.534 -20.080 1.00 94.75 351 ILE A N 1
ATOM 2793 C CA . ILE A 1 351 ? 11.005 12.979 -19.103 1.00 94.75 351 ILE A CA 1
ATOM 2794 C C . ILE A 1 351 ? 12.444 13.177 -19.601 1.00 94.75 351 ILE A C 1
ATOM 2796 O O . ILE A 1 351 ? 13.285 13.668 -18.845 1.00 94.75 351 ILE A O 1
ATOM 2800 N N . GLY A 1 352 ? 12.724 12.858 -20.871 1.00 92.88 352 GLY A N 1
ATOM 2801 C CA . GLY A 1 352 ? 14.051 13.030 -21.468 1.00 92.88 352 GLY A CA 1
ATOM 2802 C C . GLY A 1 352 ? 14.530 14.486 -21.464 1.00 92.88 352 GLY A C 1
ATOM 2803 O O . GLY A 1 352 ? 15.671 14.763 -21.090 1.00 92.88 352 GLY A O 1
ATOM 2804 N N . ARG A 1 353 ? 13.647 15.433 -21.806 1.00 94.81 353 ARG A N 1
ATOM 2805 C CA . ARG A 1 353 ? 13.949 16.874 -21.773 1.00 94.81 353 ARG A CA 1
ATOM 2806 C C . ARG A 1 353 ? 14.262 17.355 -20.354 1.00 94.81 353 ARG A C 1
ATOM 2808 O O . ARG A 1 353 ? 15.286 17.999 -20.153 1.00 94.81 353 ARG A O 1
ATOM 2815 N N . ILE A 1 354 ? 13.435 17.003 -19.366 1.00 93.19 354 ILE A N 1
ATOM 2816 C CA . ILE A 1 354 ? 13.670 17.380 -17.960 1.00 93.19 354 ILE A CA 1
ATOM 2817 C C . ILE A 1 354 ? 14.994 16.791 -17.455 1.00 93.19 354 ILE A C 1
ATOM 2819 O O . ILE A 1 354 ? 15.768 17.492 -16.805 1.00 93.19 354 ILE A O 1
ATOM 2823 N N . ALA A 1 355 ? 15.279 15.523 -17.764 1.00 91.44 355 ALA A N 1
ATOM 2824 C CA . ALA A 1 355 ? 16.522 14.870 -17.358 1.00 91.44 355 ALA A CA 1
ATOM 2825 C C . ALA A 1 355 ? 17.759 15.582 -17.929 1.00 91.44 355 ALA A C 1
ATOM 2827 O O . ALA A 1 355 ? 18.714 15.834 -17.191 1.00 91.44 355 ALA A O 1
ATOM 2828 N N . SER A 1 356 ? 17.706 15.974 -19.208 1.00 91.88 356 SER A N 1
ATOM 2829 C CA . SER A 1 356 ? 18.766 16.741 -19.872 1.00 91.88 356 SER A CA 1
ATOM 2830 C C . SER A 1 356 ? 18.980 18.116 -19.233 1.00 91.88 356 SER A C 1
ATOM 2832 O O . SER A 1 356 ? 20.117 18.482 -18.953 1.00 91.88 356 SER A O 1
ATOM 2834 N N . GLU A 1 357 ? 17.906 18.866 -18.970 1.00 90.94 357 GLU A N 1
ATOM 2835 C CA . GLU A 1 357 ? 17.981 20.207 -18.367 1.00 90.94 357 GLU A CA 1
ATOM 2836 C C . GLU A 1 357 ? 18.497 20.173 -16.918 1.00 90.94 357 GLU A C 1
ATOM 2838 O O . GLU A 1 357 ? 19.251 21.048 -16.497 1.00 90.94 357 GLU A O 1
ATOM 2843 N N . MET A 1 358 ? 18.130 19.147 -16.143 1.00 84.38 358 MET A N 1
ATOM 2844 C CA . MET A 1 358 ? 18.598 18.989 -14.760 1.00 84.38 358 MET A CA 1
ATOM 2845 C C . MET A 1 358 ? 19.972 18.311 -14.641 1.00 84.38 358 MET A C 1
ATOM 2847 O O . MET A 1 358 ? 20.510 18.232 -13.534 1.00 84.38 358 MET A O 1
ATOM 2851 N N . GLY A 1 359 ? 20.525 17.780 -15.737 1.00 82.44 359 GLY A N 1
ATOM 2852 C CA . GLY A 1 359 ? 21.756 16.983 -15.723 1.00 82.44 359 GLY A CA 1
ATOM 2853 C C . GLY A 1 359 ? 21.652 15.713 -14.865 1.00 82.44 359 GLY A C 1
ATOM 2854 O O . GLY A 1 359 ? 22.630 15.324 -14.225 1.00 82.44 359 GLY A O 1
ATOM 2855 N N . GLY A 1 360 ? 20.463 15.105 -14.789 1.00 80.00 360 GLY A N 1
ATOM 2856 C CA . GLY A 1 360 ? 20.169 13.946 -13.939 1.00 80.00 360 GLY A CA 1
ATOM 2857 C C . GLY A 1 360 ? 19.805 12.680 -14.729 1.00 80.00 360 GLY A C 1
ATOM 2858 O O . GLY A 1 360 ? 19.498 12.767 -15.917 1.00 80.00 360 GLY A O 1
ATOM 2859 N N . PRO A 1 361 ? 19.804 11.494 -14.091 1.00 87.06 361 PRO A N 1
ATOM 2860 C CA . PRO A 1 361 ? 19.355 10.255 -14.725 1.00 87.06 361 PRO A CA 1
ATOM 2861 C C . PRO A 1 361 ? 17.874 10.317 -15.124 1.00 87.06 361 PRO A C 1
ATOM 2863 O O . PRO A 1 361 ? 17.030 10.746 -14.332 1.00 87.06 361 PRO A O 1
ATOM 2866 N N . ILE A 1 362 ? 17.548 9.818 -16.320 1.00 90.50 362 ILE A N 1
ATOM 2867 C CA . ILE A 1 362 ? 16.169 9.765 -16.835 1.00 90.50 362 ILE A CA 1
ATOM 2868 C C . ILE A 1 362 ? 15.228 9.000 -15.889 1.00 90.50 362 ILE A C 1
ATOM 2870 O O . ILE A 1 362 ? 14.099 9.428 -15.650 1.00 90.50 362 ILE A O 1
ATOM 2874 N N . ASP A 1 363 ? 15.735 7.942 -15.254 1.00 89.69 363 ASP A N 1
ATOM 2875 C CA . ASP A 1 363 ? 14.984 7.095 -14.325 1.00 89.69 363 ASP A CA 1
ATOM 2876 C C . ASP A 1 363 ? 14.565 7.838 -13.048 1.00 89.69 363 ASP A C 1
ATOM 2878 O O . ASP A 1 363 ? 13.484 7.600 -12.509 1.00 89.69 363 ASP A O 1
ATOM 2882 N N . GLU A 1 364 ? 15.387 8.767 -12.545 1.00 87.81 364 GLU A N 1
ATOM 2883 C CA . GLU A 1 364 ? 15.034 9.587 -11.375 1.00 87.81 364 GLU A CA 1
ATOM 2884 C C . GLU A 1 364 ? 13.854 10.512 -11.688 1.00 87.81 364 GLU A C 1
ATOM 2886 O O . GLU A 1 364 ? 12.917 10.632 -10.889 1.00 87.81 364 GLU A O 1
ATOM 2891 N N . VAL A 1 365 ? 13.875 11.117 -12.878 1.00 90.44 365 VAL A N 1
ATOM 2892 C CA . VAL A 1 365 ? 12.788 11.970 -13.364 1.00 90.44 365 VAL A CA 1
ATOM 2893 C C . VAL A 1 365 ? 11.532 11.137 -13.586 1.00 90.44 365 VAL A C 1
ATOM 2895 O O . VAL A 1 365 ? 10.465 11.502 -13.094 1.00 90.44 365 VAL A O 1
ATOM 2898 N N . ALA A 1 366 ? 11.658 9.988 -14.254 1.00 93.00 366 ALA A N 1
ATOM 2899 C CA . ALA A 1 366 ? 10.540 9.098 -14.532 1.00 93.00 366 ALA A CA 1
ATOM 2900 C C . ALA A 1 366 ? 9.861 8.606 -13.246 1.00 93.00 366 ALA A C 1
ATOM 2902 O O . ALA A 1 366 ? 8.639 8.673 -13.143 1.00 93.00 366 ALA A O 1
ATOM 2903 N N . ARG A 1 367 ? 10.628 8.161 -12.239 1.00 90.94 367 ARG A N 1
ATOM 2904 C CA . ARG A 1 367 ? 10.080 7.702 -10.946 1.00 90.94 367 ARG A CA 1
ATOM 2905 C C . ARG A 1 367 ? 9.349 8.805 -10.179 1.00 90.94 367 ARG A C 1
ATOM 2907 O O . ARG A 1 367 ? 8.409 8.504 -9.444 1.00 90.94 367 ARG A O 1
ATOM 2914 N N . SER A 1 368 ? 9.779 10.056 -10.327 1.00 89.56 368 SER A N 1
ATOM 2915 C CA . SER A 1 368 ? 9.132 11.206 -9.687 1.00 89.56 368 SER A CA 1
ATOM 2916 C C . SER A 1 368 ? 7.859 11.612 -10.434 1.00 89.56 368 SER A C 1
ATOM 2918 O O . SER A 1 368 ? 6.804 11.767 -9.824 1.00 89.56 368 SER A O 1
ATOM 2920 N N . LEU A 1 369 ? 7.941 11.734 -11.763 1.00 92.81 369 LEU A N 1
ATOM 2921 C CA . LEU A 1 369 ? 6.838 12.190 -12.606 1.00 92.81 369 LEU A CA 1
ATOM 2922 C C . LEU A 1 369 ? 5.730 11.135 -12.720 1.00 92.81 369 LEU A C 1
ATOM 2924 O O . LEU A 1 369 ? 4.558 11.460 -12.617 1.00 92.81 369 LEU A O 1
ATOM 2928 N N . LEU A 1 370 ? 6.085 9.858 -12.860 1.00 95.00 370 LEU A N 1
ATOM 2929 C CA . LEU A 1 370 ? 5.141 8.738 -12.954 1.00 95.00 370 LEU A CA 1
ATOM 2930 C C . LEU A 1 370 ? 4.924 8.046 -11.605 1.00 95.00 370 LEU A C 1
ATOM 2932 O O . LEU A 1 370 ? 4.637 6.847 -11.547 1.00 95.00 370 LEU A O 1
ATOM 2936 N N . TYR A 1 371 ? 5.044 8.800 -10.511 1.00 93.94 371 TYR A N 1
ATOM 2937 C CA . TYR A 1 371 ? 4.885 8.278 -9.160 1.00 93.94 371 TYR A CA 1
ATOM 2938 C C . TYR A 1 371 ? 3.607 7.457 -8.953 1.00 93.94 371 TYR A C 1
ATOM 2940 O O . TYR A 1 371 ? 3.734 6.351 -8.430 1.00 93.94 371 TYR A O 1
ATOM 2948 N N . PRO A 1 372 ? 2.403 7.912 -9.359 1.00 94.62 372 PRO A N 1
ATOM 2949 C CA . PRO A 1 372 ? 1.188 7.136 -9.114 1.00 94.62 372 PRO A CA 1
ATOM 2950 C C . PRO A 1 372 ? 1.229 5.751 -9.774 1.00 94.62 372 PRO A C 1
ATOM 2952 O O . PRO A 1 372 ? 0.843 4.757 -9.161 1.00 94.62 372 PRO A O 1
ATOM 2955 N N . VAL A 1 373 ? 1.773 5.671 -10.994 1.00 95.38 373 VAL A N 1
ATOM 2956 C CA . VAL A 1 373 ? 1.937 4.414 -11.740 1.00 95.38 373 VAL A CA 1
ATOM 2957 C C . VAL A 1 373 ? 2.927 3.496 -11.028 1.00 95.38 373 VAL A C 1
ATOM 2959 O O . VAL A 1 373 ? 2.628 2.326 -10.791 1.00 95.38 373 VAL A O 1
ATOM 2962 N N . ARG A 1 374 ? 4.088 4.030 -10.630 1.00 95.38 374 ARG A N 1
ATOM 2963 C CA . ARG A 1 374 ? 5.085 3.281 -9.858 1.00 95.38 374 ARG A CA 1
ATOM 2964 C C . ARG A 1 374 ? 4.506 2.775 -8.535 1.00 95.38 374 ARG A C 1
ATOM 2966 O O . ARG A 1 374 ? 4.601 1.586 -8.245 1.00 95.38 374 ARG A O 1
ATOM 2973 N N . ALA A 1 375 ? 3.879 3.655 -7.758 1.00 95.06 375 ALA A N 1
ATOM 2974 C CA . ALA A 1 375 ? 3.310 3.328 -6.457 1.00 95.06 375 ALA A CA 1
ATOM 2975 C C . ALA A 1 375 ? 2.270 2.210 -6.573 1.00 95.06 375 ALA A C 1
ATOM 2977 O O . ALA A 1 375 ? 2.310 1.273 -5.783 1.00 95.06 375 ALA A O 1
ATOM 2978 N N . ARG A 1 376 ? 1.396 2.250 -7.590 1.00 95.88 376 ARG A N 1
ATOM 2979 C CA . ARG A 1 376 ? 0.420 1.181 -7.853 1.00 95.88 376 ARG A CA 1
ATOM 2980 C C . ARG A 1 376 ? 1.093 -0.168 -8.093 1.00 95.88 376 ARG A C 1
ATOM 2982 O O . ARG A 1 376 ? 0.647 -1.174 -7.553 1.00 95.88 376 ARG A O 1
ATOM 2989 N N . ARG A 1 377 ? 2.156 -0.197 -8.898 1.00 95.56 377 ARG A N 1
ATOM 2990 C CA . ARG A 1 377 ? 2.874 -1.435 -9.244 1.00 95.56 377 ARG A CA 1
ATOM 2991 C C . ARG A 1 377 ? 3.663 -2.013 -8.070 1.00 95.56 377 ARG A C 1
ATOM 2993 O O . ARG A 1 377 ? 3.821 -3.226 -7.981 1.00 95.56 377 ARG A O 1
ATOM 3000 N N . GLU A 1 378 ? 4.145 -1.154 -7.174 1.00 93.69 378 GLU A N 1
ATOM 3001 C CA . GLU A 1 378 ? 5.041 -1.531 -6.077 1.00 93.69 378 GLU A CA 1
ATOM 3002 C C . GLU A 1 378 ? 4.300 -1.806 -4.751 1.00 93.69 378 GLU A C 1
ATOM 3004 O O . GLU A 1 378 ? 4.819 -2.524 -3.899 1.00 93.69 378 GLU A O 1
ATOM 3009 N N . CYS A 1 379 ? 3.087 -1.274 -4.547 1.00 94.31 379 CYS A N 1
ATOM 3010 C CA . CYS A 1 379 ? 2.494 -1.183 -3.207 1.00 94.31 379 CYS A CA 1
ATOM 3011 C C . CYS A 1 379 ? 2.003 -2.495 -2.585 1.00 94.31 379 CYS A C 1
ATOM 3013 O O . CYS A 1 379 ? 1.944 -2.575 -1.355 1.00 94.31 379 CYS A O 1
ATOM 3015 N N . LEU A 1 380 ? 1.654 -3.515 -3.380 1.00 94.19 380 LEU A N 1
ATOM 3016 C CA . LEU A 1 380 ? 1.000 -4.717 -2.853 1.00 94.19 380 LEU A CA 1
ATOM 3017 C C . LEU A 1 380 ? 1.875 -5.445 -1.822 1.00 94.19 38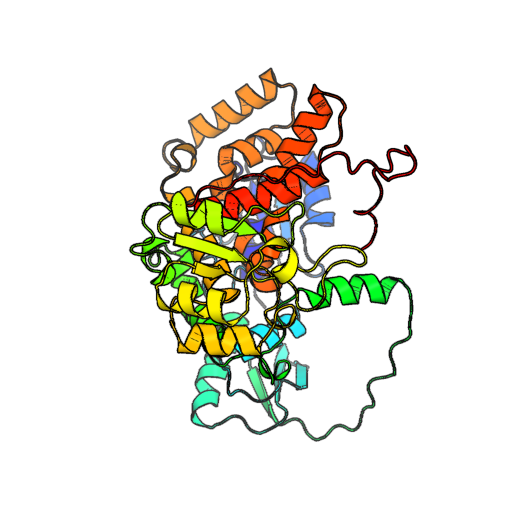0 LEU A C 1
ATOM 3019 O O . LEU A 1 380 ? 1.406 -5.725 -0.722 1.00 94.19 380 LEU A O 1
ATOM 3023 N N . GLN A 1 381 ? 3.141 -5.721 -2.145 1.00 90.94 381 GLN A N 1
ATOM 3024 C CA . GLN A 1 381 ? 4.033 -6.465 -1.249 1.00 90.94 381 GLN A CA 1
ATOM 3025 C C . GLN A 1 381 ? 4.325 -5.692 0.054 1.00 90.94 381 GLN A C 1
ATOM 3027 O O . GLN A 1 381 ? 4.042 -6.234 1.123 1.00 90.94 381 GLN A O 1
ATOM 3032 N N . PRO A 1 382 ? 4.780 -4.421 0.035 1.00 91.56 382 PRO A N 1
ATOM 3033 C CA . PRO A 1 382 ? 5.048 -3.686 1.271 1.00 91.56 382 PRO A CA 1
ATOM 3034 C C . PRO A 1 382 ? 3.811 -3.547 2.171 1.00 91.56 382 PRO A C 1
ATOM 3036 O O . PRO A 1 382 ? 3.910 -3.720 3.389 1.00 91.56 382 PRO A O 1
ATOM 3039 N N . LEU A 1 383 ? 2.636 -3.278 1.588 1.00 93.31 383 LEU A N 1
ATOM 3040 C CA . LEU A 1 383 ? 1.386 -3.164 2.344 1.00 93.31 383 LEU A CA 1
ATOM 3041 C C . LEU A 1 383 ? 0.900 -4.521 2.870 1.00 93.31 383 LEU A C 1
ATOM 3043 O O . LEU A 1 383 ? 0.328 -4.575 3.960 1.00 93.31 383 LEU A O 1
ATOM 3047 N N . MET A 1 384 ? 1.160 -5.614 2.148 1.00 91.12 384 MET A N 1
ATOM 3048 C CA . MET A 1 384 ? 0.887 -6.971 2.619 1.00 91.12 384 MET A CA 1
ATOM 3049 C C . MET A 1 384 ? 1.748 -7.327 3.832 1.00 91.12 384 MET A C 1
ATOM 3051 O O . MET A 1 384 ? 1.204 -7.897 4.781 1.00 91.12 384 MET A O 1
ATOM 3055 N N . ASP A 1 385 ? 3.021 -6.920 3.821 1.00 88.50 385 ASP A N 1
ATOM 3056 C CA . ASP A 1 385 ? 4.014 -7.259 4.841 1.00 88.50 385 ASP A CA 1
ATOM 3057 C C . ASP A 1 385 ? 3.858 -6.422 6.115 1.00 88.50 385 ASP A C 1
ATOM 3059 O O . ASP A 1 385 ? 3.850 -6.971 7.217 1.00 88.50 385 ASP A O 1
ATOM 3063 N N . ARG A 1 386 ? 3.744 -5.089 5.992 1.00 89.44 386 ARG A N 1
ATOM 3064 C CA . ARG A 1 386 ? 3.800 -4.159 7.142 1.00 89.44 386 ARG A CA 1
ATOM 3065 C C . ARG A 1 386 ? 2.659 -3.134 7.194 1.00 89.44 386 ARG A C 1
ATOM 3067 O O . ARG A 1 386 ? 2.587 -2.368 8.157 1.00 89.44 386 ARG A O 1
ATOM 3074 N N . GLY A 1 387 ? 1.736 -3.132 6.234 1.00 92.25 387 GLY A N 1
ATOM 3075 C CA . GLY A 1 387 ? 0.647 -2.151 6.166 1.00 92.25 387 GLY A CA 1
ATOM 3076 C C . GLY A 1 387 ? 1.187 -0.740 5.927 1.00 92.25 387 GLY A C 1
ATOM 3077 O O . GLY A 1 387 ? 2.227 -0.570 5.294 1.00 92.25 387 GLY A O 1
ATOM 3078 N N . LEU A 1 388 ? 0.526 0.287 6.468 1.00 92.50 388 LEU A N 1
ATOM 3079 C CA . LEU A 1 388 ? 0.914 1.686 6.231 1.00 92.50 388 LEU A CA 1
ATOM 3080 C C . LEU A 1 388 ? 2.313 2.063 6.737 1.00 92.50 388 LEU A C 1
ATOM 3082 O O . LEU A 1 388 ? 2.868 3.060 6.280 1.00 92.50 388 LEU A O 1
ATOM 3086 N N . MET A 1 389 ? 2.909 1.284 7.646 1.00 88.19 389 MET A N 1
ATOM 3087 C CA . MET A 1 389 ? 4.308 1.497 8.035 1.00 88.19 389 MET A CA 1
ATOM 3088 C C . MET A 1 389 ? 5.286 1.295 6.878 1.00 88.19 389 MET A C 1
ATOM 3090 O O . MET A 1 389 ? 6.348 1.894 6.903 1.00 88.19 389 MET A O 1
ATOM 3094 N N . ALA A 1 390 ? 4.946 0.472 5.883 1.00 86.44 390 ALA A N 1
ATOM 3095 C CA . ALA A 1 390 ? 5.805 0.212 4.727 1.00 86.44 390 ALA A CA 1
ATOM 3096 C C . ALA A 1 390 ? 5.769 1.329 3.675 1.00 86.44 390 ALA A C 1
ATOM 3098 O O . ALA A 1 390 ? 6.512 1.284 2.695 1.00 86.44 390 ALA A O 1
ATOM 3099 N N . TYR A 1 391 ? 4.847 2.284 3.829 1.00 85.50 391 TYR A N 1
ATOM 3100 C CA . TYR A 1 391 ? 4.618 3.321 2.831 1.00 85.50 391 TYR A CA 1
ATOM 3101 C C . TYR A 1 391 ? 5.706 4.405 2.842 1.00 85.50 391 TYR A C 1
ATOM 3103 O O . TYR A 1 391 ? 5.832 5.171 1.891 1.00 85.50 391 TYR A O 1
ATOM 3111 N N . ASP A 1 392 ? 6.534 4.444 3.887 1.00 78.62 392 ASP A N 1
ATOM 3112 C CA . ASP A 1 392 ? 7.737 5.276 3.966 1.00 78.62 392 ASP A CA 1
ATOM 3113 C C . ASP A 1 392 ? 8.700 5.039 2.787 1.00 78.62 392 ASP A C 1
ATOM 3115 O O . ASP A 1 392 ? 9.216 5.995 2.209 1.00 78.62 392 ASP A O 1
ATOM 3119 N N . GLY A 1 393 ? 8.887 3.777 2.389 1.00 77.88 393 GLY A N 1
ATOM 3120 C CA . GLY A 1 393 ? 9.729 3.380 1.260 1.00 77.88 393 GLY A CA 1
ATOM 3121 C C . GLY A 1 393 ? 9.080 3.576 -0.112 1.00 77.88 393 GLY A C 1
ATOM 3122 O O . GLY A 1 393 ? 9.793 3.685 -1.108 1.00 77.88 393 GLY A O 1
ATOM 3123 N N . LEU A 1 394 ? 7.746 3.647 -0.160 1.00 84.38 394 LEU A N 1
ATOM 3124 C CA . LEU A 1 394 ? 6.975 3.851 -1.390 1.00 84.38 394 LEU A CA 1
ATOM 3125 C C . LEU A 1 394 ? 6.785 5.332 -1.723 1.00 84.38 394 LEU A C 1
ATOM 3127 O O . LEU A 1 394 ? 6.655 5.679 -2.891 1.00 84.38 394 LEU A O 1
ATOM 3131 N N . GLY A 1 395 ? 6.726 6.199 -0.712 1.00 83.94 395 GLY A N 1
ATOM 3132 C CA . GLY A 1 395 ? 6.450 7.622 -0.877 1.00 83.94 395 GLY A CA 1
ATOM 3133 C C . GLY A 1 395 ? 7.569 8.421 -1.553 1.00 83.94 395 GLY A C 1
ATOM 3134 O O . GLY A 1 395 ? 8.680 7.951 -1.796 1.00 83.94 395 GLY A O 1
ATOM 3135 N N . GLN A 1 396 ? 7.286 9.698 -1.806 1.00 85.31 396 GLN A N 1
ATOM 3136 C CA . GLN A 1 396 ? 8.226 10.629 -2.451 1.00 85.31 396 GLN A CA 1
ATOM 3137 C C . GLN A 1 396 ? 9.323 11.174 -1.518 1.00 85.31 396 GLN A C 1
ATOM 3139 O O . GLN A 1 396 ? 10.214 11.896 -1.962 1.00 85.31 396 GLN A O 1
ATOM 3144 N N . GLY A 1 397 ? 9.297 10.823 -0.226 1.00 86.12 397 GLY A N 1
ATOM 3145 C CA . GLY A 1 397 ? 10.218 11.361 0.781 1.00 86.12 397 GLY A CA 1
ATOM 3146 C C . GLY A 1 397 ? 11.695 11.112 0.458 1.00 86.12 397 GLY A C 1
ATOM 3147 O O . GLY A 1 397 ? 12.510 12.027 0.548 1.00 86.12 397 GLY A O 1
ATOM 3148 N N . LYS A 1 398 ? 12.044 9.899 0.008 1.00 83.88 398 LYS A N 1
ATOM 3149 C CA . LYS A 1 398 ? 13.425 9.561 -0.376 1.00 83.88 398 LYS A CA 1
ATOM 3150 C C . LYS A 1 398 ? 13.910 10.397 -1.566 1.00 83.88 398 LYS A C 1
ATOM 3152 O O . LYS A 1 398 ? 14.982 10.989 -1.485 1.00 83.88 398 LYS A O 1
ATOM 3157 N N . ALA A 1 399 ? 13.104 10.479 -2.627 1.00 83.06 399 ALA A N 1
ATOM 3158 C CA . ALA A 1 399 ? 13.434 11.256 -3.824 1.00 83.06 399 ALA A CA 1
ATOM 3159 C C . ALA A 1 399 ? 13.599 12.748 -3.492 1.00 83.06 399 ALA A C 1
ATOM 3161 O O . ALA A 1 399 ? 14.568 13.381 -3.913 1.00 83.06 399 ALA A O 1
ATOM 3162 N N . PHE A 1 400 ? 12.707 13.291 -2.657 1.00 86.56 400 PHE A N 1
ATOM 3163 C CA . PHE A 1 400 ? 12.825 14.655 -2.150 1.00 86.56 400 PHE A CA 1
ATOM 3164 C C . PHE A 1 400 ? 14.126 14.867 -1.367 1.00 86.56 400 PHE A C 1
ATOM 3166 O O . PHE A 1 400 ? 14.832 15.842 -1.616 1.00 86.56 400 PHE A O 1
ATOM 3173 N N . ALA A 1 401 ? 14.472 13.964 -0.446 1.00 87.38 401 ALA A N 1
ATOM 3174 C CA . ALA A 1 401 ? 15.682 14.095 0.363 1.00 87.38 401 ALA A CA 1
ATOM 3175 C C . ALA A 1 401 ? 16.963 14.046 -0.479 1.00 87.38 401 ALA A C 1
ATOM 3177 O O . ALA A 1 401 ? 17.875 14.842 -0.258 1.00 87.38 401 ALA A O 1
ATOM 3178 N N . GLU A 1 402 ? 17.026 13.148 -1.463 1.00 85.38 402 GLU A N 1
ATOM 3179 C CA . GLU A 1 402 ? 18.157 13.035 -2.390 1.00 85.38 402 GLU A CA 1
ATOM 3180 C C . GLU A 1 402 ? 18.316 14.306 -3.237 1.00 85.38 402 GLU A C 1
ATOM 3182 O O . GLU A 1 402 ? 19.423 14.844 -3.353 1.00 85.38 402 GLU A O 1
ATOM 3187 N N . ALA A 1 403 ? 17.211 14.844 -3.764 1.00 82.56 403 ALA A N 1
ATOM 3188 C CA . ALA A 1 403 ? 17.214 16.109 -4.495 1.00 82.56 403 ALA A CA 1
ATOM 3189 C C . ALA A 1 403 ? 17.625 17.292 -3.598 1.00 82.56 403 ALA A C 1
ATOM 3191 O O . ALA A 1 403 ? 18.450 18.122 -3.989 1.00 82.56 403 ALA A O 1
ATOM 3192 N N . PHE A 1 404 ? 17.108 17.356 -2.368 1.00 86.81 404 PHE A N 1
ATOM 3193 C CA . PHE A 1 404 ? 17.426 18.419 -1.414 1.00 86.81 404 PHE A CA 1
ATOM 3194 C C . PHE A 1 404 ? 18.903 18.398 -1.004 1.00 86.81 404 PHE A C 1
ATOM 3196 O O . PHE A 1 404 ? 19.553 19.446 -1.002 1.00 86.81 404 PHE A O 1
ATOM 3203 N N . GLN A 1 405 ? 19.463 17.215 -0.736 1.00 88.38 405 GLN A N 1
ATOM 3204 C CA . GLN A 1 405 ? 20.890 17.031 -0.467 1.00 88.38 405 GLN A CA 1
ATOM 3205 C C . GLN A 1 405 ? 21.744 17.519 -1.643 1.00 88.38 405 GLN A C 1
ATOM 3207 O O . GLN A 1 405 ? 22.733 18.215 -1.423 1.00 88.38 405 GLN A O 1
ATOM 3212 N N . ARG A 1 406 ? 21.361 17.197 -2.885 1.00 84.56 406 ARG A N 1
ATOM 3213 C CA . ARG A 1 406 ? 22.090 17.605 -4.098 1.00 84.56 406 ARG A CA 1
ATOM 3214 C C . ARG A 1 406 ? 22.126 19.126 -4.268 1.00 84.56 406 ARG A C 1
ATOM 3216 O O . ARG A 1 406 ? 23.167 19.675 -4.608 1.00 84.56 406 ARG A O 1
ATOM 3223 N N . VAL A 1 407 ? 21.009 19.805 -4.002 1.00 84.44 407 VAL A N 1
ATOM 3224 C CA . VAL A 1 407 ? 20.866 21.259 -4.209 1.00 84.44 407 VAL A CA 1
ATOM 3225 C C . VAL A 1 407 ? 21.382 22.083 -3.025 1.00 84.44 407 VAL A C 1
ATOM 3227 O O . VAL A 1 407 ? 21.921 23.172 -3.215 1.00 84.44 407 VAL A O 1
ATOM 3230 N N . ARG A 1 408 ? 21.186 21.612 -1.787 1.00 88.75 408 ARG A N 1
ATOM 3231 C CA . ARG A 1 408 ? 21.459 22.381 -0.557 1.00 88.75 408 ARG A CA 1
ATOM 3232 C C . ARG A 1 408 ? 22.602 21.829 0.290 1.00 88.75 408 ARG A C 1
ATOM 3234 O O . ARG A 1 408 ? 22.975 22.480 1.262 1.00 88.75 408 ARG A O 1
ATOM 3241 N N . GLY A 1 409 ? 23.128 20.647 -0.030 1.00 88.81 409 GLY A N 1
ATOM 3242 C CA . GLY A 1 409 ? 24.183 19.987 0.745 1.00 88.81 409 GLY A CA 1
ATOM 3243 C C . GLY A 1 409 ? 23.744 19.511 2.135 1.00 88.81 409 GLY A C 1
ATOM 3244 O O . GLY A 1 409 ? 24.603 19.244 2.972 1.00 88.81 409 GLY A O 1
ATOM 3245 N N . LYS A 1 410 ? 22.434 19.432 2.405 1.00 89.06 410 LYS A N 1
ATOM 3246 C CA . LYS A 1 410 ? 21.866 19.084 3.717 1.00 89.06 410 LYS A CA 1
ATOM 3247 C C . LYS A 1 410 ? 21.103 17.767 3.672 1.00 89.06 410 LYS A C 1
ATOM 3249 O O . LYS A 1 410 ? 20.261 17.590 2.792 1.00 89.06 410 LYS A O 1
ATOM 3254 N N . ASP A 1 411 ? 21.355 16.913 4.661 1.00 88.25 411 ASP A N 1
ATOM 3255 C CA . ASP A 1 411 ? 20.701 15.610 4.771 1.00 88.25 411 ASP A CA 1
ATOM 3256 C C . ASP A 1 411 ? 19.402 15.767 5.549 1.00 88.25 411 ASP A C 1
ATOM 3258 O O . ASP A 1 411 ? 19.420 16.157 6.713 1.00 88.25 411 ASP A O 1
ATOM 3262 N N . VAL A 1 412 ? 18.287 15.503 4.873 1.00 87.38 412 VAL A N 1
ATOM 3263 C CA . VAL A 1 412 ? 16.928 15.578 5.432 1.00 87.38 412 VAL A CA 1
ATOM 3264 C C . VAL A 1 412 ? 16.182 14.254 5.261 1.00 87.38 412 VAL A C 1
ATOM 3266 O O . VAL A 1 412 ? 14.954 14.221 5.185 1.00 87.38 412 VAL A O 1
ATOM 3269 N N . ARG A 1 413 ? 16.912 13.137 5.106 1.00 86.00 413 ARG A N 1
ATOM 3270 C CA . ARG A 1 413 ? 16.320 11.821 4.810 1.00 86.00 413 ARG A CA 1
ATOM 3271 C C . ARG A 1 413 ? 15.325 11.363 5.872 1.00 86.00 413 ARG A C 1
ATOM 3273 O O . ARG A 1 413 ? 14.290 10.800 5.518 1.00 86.00 413 ARG A O 1
ATOM 3280 N N . LEU A 1 414 ? 15.619 11.612 7.147 1.00 80.88 414 LEU A N 1
ATOM 3281 C CA . LEU A 1 414 ? 14.754 11.208 8.253 1.00 80.88 414 LEU A CA 1
ATOM 3282 C C . LEU A 1 414 ? 13.445 12.011 8.249 1.00 80.88 414 LEU A C 1
ATOM 3284 O O . LEU A 1 414 ? 12.359 11.433 8.292 1.00 80.88 414 LEU A O 1
ATOM 3288 N N . GLU A 1 415 ? 13.549 13.335 8.152 1.00 81.69 415 GLU A N 1
ATOM 3289 C CA . GLU A 1 415 ? 12.421 14.264 8.127 1.00 81.69 415 GLU A CA 1
ATOM 3290 C C . GLU A 1 415 ? 11.540 14.006 6.907 1.00 81.69 415 GLU A C 1
ATOM 3292 O O . GLU A 1 415 ? 10.325 13.857 7.030 1.00 81.69 415 GLU A O 1
ATOM 3297 N N . ALA A 1 416 ? 12.149 13.880 5.727 1.00 84.62 416 ALA A N 1
ATOM 3298 C CA . ALA A 1 416 ? 11.431 13.630 4.486 1.00 84.62 416 ALA A CA 1
ATOM 3299 C C . ALA A 1 416 ? 10.734 12.263 4.476 1.00 84.62 416 ALA A C 1
ATOM 3301 O O . ALA A 1 416 ? 9.618 12.157 3.970 1.00 84.62 416 ALA A O 1
ATOM 3302 N N . GLY A 1 417 ? 11.353 11.226 5.051 1.00 80.25 417 GLY A N 1
ATOM 3303 C CA . GLY A 1 417 ? 10.722 9.915 5.207 1.00 80.25 417 GLY A CA 1
ATOM 3304 C C . GLY A 1 417 ? 9.514 9.964 6.148 1.00 80.25 417 GLY A C 1
ATOM 3305 O O . GLY A 1 417 ? 8.420 9.526 5.786 1.00 80.25 417 GLY A O 1
ATOM 3306 N N . SER A 1 418 ? 9.691 10.557 7.333 1.00 76.81 418 SER A N 1
ATOM 3307 C CA . SER A 1 418 ? 8.648 10.649 8.364 1.00 76.81 418 SER A CA 1
ATOM 3308 C C . SER A 1 418 ? 7.458 11.516 7.926 1.00 76.81 418 SER A C 1
ATOM 3310 O O . SER A 1 418 ? 6.297 11.087 7.982 1.00 76.81 418 SER A O 1
ATOM 3312 N N . PHE A 1 419 ? 7.732 12.721 7.413 1.00 83.75 419 PHE A N 1
ATOM 3313 C CA . PHE A 1 419 ? 6.691 13.619 6.916 1.00 83.75 419 PHE A CA 1
ATOM 3314 C C . PHE A 1 419 ? 6.069 13.101 5.627 1.00 83.75 419 PHE A C 1
ATOM 3316 O O . PHE A 1 419 ? 4.852 13.159 5.495 1.00 83.75 419 PHE A O 1
ATOM 3323 N N . GLY A 1 420 ? 6.864 12.539 4.713 1.00 85.00 420 GLY A N 1
ATOM 3324 C CA . GLY A 1 420 ? 6.363 11.966 3.466 1.00 85.00 420 GLY A CA 1
ATOM 3325 C C . GLY A 1 420 ? 5.309 10.891 3.720 1.00 85.00 420 GLY A C 1
ATOM 3326 O O . GLY A 1 420 ? 4.210 10.969 3.173 1.00 85.00 420 GLY A O 1
ATOM 3327 N N . SER A 1 421 ? 5.592 9.940 4.617 1.00 85.81 421 SER A N 1
ATOM 3328 C CA . SER A 1 421 ? 4.620 8.908 5.003 1.00 85.81 421 SER A CA 1
ATOM 3329 C C . SER A 1 421 ? 3.338 9.517 5.588 1.00 85.81 421 SER A C 1
ATOM 3331 O O . SER A 1 421 ? 2.233 9.168 5.172 1.00 85.81 421 SER A O 1
ATOM 3333 N N . SER A 1 422 ? 3.469 10.487 6.497 1.00 88.81 422 SER A N 1
ATOM 3334 C CA . SER A 1 422 ? 2.320 11.148 7.131 1.00 88.81 422 SER A CA 1
ATOM 3335 C C . SER A 1 422 ? 1.472 11.967 6.151 1.00 88.81 422 SER A C 1
ATOM 3337 O O . SER A 1 422 ? 0.246 11.947 6.245 1.00 88.81 422 SER A O 1
ATOM 3339 N N . ILE A 1 423 ? 2.101 12.626 5.173 1.00 90.44 423 ILE A N 1
ATOM 3340 C CA . ILE A 1 423 ? 1.415 13.355 4.098 1.00 90.44 423 ILE A CA 1
ATOM 3341 C C . ILE A 1 423 ? 0.576 12.390 3.263 1.00 90.44 423 ILE A C 1
ATOM 3343 O O . ILE A 1 423 ? -0.594 12.666 3.020 1.00 90.44 423 ILE A O 1
ATOM 3347 N N . HIS A 1 424 ? 1.128 11.240 2.868 1.00 91.94 424 HIS A N 1
ATOM 3348 C CA . HIS A 1 424 ? 0.373 10.252 2.096 1.00 91.94 424 HIS A CA 1
ATOM 3349 C C . HIS A 1 424 ? -0.813 9.679 2.883 1.00 91.94 424 HIS A C 1
ATOM 3351 O O . HIS A 1 424 ? -1.909 9.565 2.333 1.00 91.94 424 HIS A O 1
ATOM 3357 N N . LYS A 1 425 ? -0.629 9.379 4.176 1.00 93.50 425 LYS A N 1
ATOM 3358 C CA . LYS A 1 425 ? -1.716 8.926 5.061 1.00 93.50 425 LYS A CA 1
ATOM 3359 C C . LYS A 1 425 ? -2.826 9.973 5.190 1.00 93.50 425 LYS A C 1
ATOM 3361 O O . LYS A 1 425 ? -3.999 9.636 5.084 1.00 93.50 425 LYS A O 1
ATOM 3366 N N . ALA A 1 426 ? -2.475 11.242 5.374 1.00 94.44 426 ALA A N 1
ATOM 3367 C CA . ALA A 1 426 ? -3.461 12.316 5.435 1.00 94.44 426 ALA A CA 1
ATOM 3368 C C . ALA A 1 426 ? -4.170 12.521 4.088 1.00 94.44 426 ALA A C 1
ATOM 3370 O O . ALA A 1 426 ? -5.387 12.689 4.044 1.00 94.44 426 ALA A O 1
ATOM 3371 N N . HIS A 1 427 ? -3.430 12.424 2.981 1.00 93.94 427 HIS A N 1
ATOM 3372 C CA . HIS A 1 427 ? -3.969 12.587 1.636 1.00 93.94 427 HIS A CA 1
ATOM 3373 C C . HIS A 1 427 ? -4.992 11.497 1.279 1.00 93.94 427 HIS A C 1
ATOM 3375 O O . HIS A 1 427 ? -6.076 11.830 0.800 1.00 93.94 427 HIS A O 1
ATOM 3381 N N . MET A 1 428 ? -4.727 10.219 1.595 1.00 94.69 428 MET A N 1
ATOM 3382 C CA . MET A 1 428 ? -5.711 9.142 1.368 1.00 94.69 428 MET A CA 1
ATOM 3383 C C . MET A 1 428 ? -7.003 9.326 2.189 1.00 94.69 428 MET A C 1
ATOM 3385 O O . MET A 1 428 ? -8.061 8.851 1.784 1.00 94.69 428 MET A O 1
ATOM 3389 N N . LEU A 1 429 ? -6.928 10.039 3.319 1.00 95.88 429 LEU A N 1
ATOM 3390 C CA . LEU A 1 429 ? -8.062 10.361 4.195 1.00 95.88 429 LEU A CA 1
ATOM 3391 C C . LEU A 1 429 ? -8.755 11.680 3.825 1.00 95.88 429 LEU A C 1
ATOM 3393 O O . LEU A 1 429 ? -9.740 12.041 4.465 1.00 95.88 429 LEU A O 1
ATOM 3397 N N . LYS A 1 430 ? -8.236 12.421 2.832 1.00 95.38 430 LYS A N 1
ATOM 3398 C CA . LYS A 1 430 ? -8.630 13.811 2.533 1.00 95.38 430 LYS A CA 1
ATOM 3399 C C . LYS A 1 430 ? -8.577 14.715 3.772 1.00 95.38 430 LYS A C 1
ATOM 3401 O O . LYS A 1 430 ? -9.430 15.576 3.965 1.00 95.38 430 LYS A O 1
ATOM 3406 N N . ALA A 1 431 ? -7.571 14.498 4.612 1.00 96.00 431 ALA A N 1
ATOM 3407 C CA . ALA A 1 431 ? -7.387 15.183 5.878 1.00 96.00 431 ALA A CA 1
ATOM 3408 C C . ALA A 1 431 ? -6.202 16.154 5.819 1.00 96.00 431 ALA A C 1
ATOM 3410 O O . ALA A 1 431 ? -5.217 15.925 5.113 1.00 96.00 431 ALA A O 1
ATOM 3411 N N . THR A 1 432 ? -6.258 17.218 6.617 1.00 95.44 432 THR A N 1
ATOM 3412 C CA . THR A 1 432 ? -5.108 18.098 6.830 1.00 95.44 432 THR A CA 1
ATOM 3413 C C . THR A 1 432 ? -4.058 17.387 7.679 1.00 95.44 432 THR A C 1
ATOM 3415 O O . THR A 1 432 ? -4.359 16.878 8.762 1.00 95.44 432 THR A O 1
ATOM 3418 N N . PHE A 1 433 ? -2.806 17.397 7.220 1.00 91.81 433 PHE A N 1
ATOM 3419 C CA . PHE A 1 433 ? -1.650 17.051 8.044 1.00 91.81 433 PHE A CA 1
ATOM 3420 C C . PHE A 1 433 ? -0.973 18.321 8.546 1.00 91.81 433 PHE A C 1
ATOM 3422 O O . PHE A 1 433 ? -0.634 19.201 7.755 1.00 91.81 433 PHE A O 1
ATOM 3429 N N . ILE A 1 434 ? -0.744 18.397 9.854 1.00 86.62 434 ILE A N 1
ATOM 3430 C CA . ILE A 1 434 ? 0.026 19.478 10.465 1.00 86.62 434 ILE A CA 1
ATOM 3431 C C . ILE A 1 434 ? 1.389 18.893 10.854 1.00 86.62 434 ILE A C 1
ATOM 3433 O O . ILE A 1 434 ? 1.457 18.097 11.796 1.00 86.62 434 ILE A O 1
ATOM 3437 N N . PRO A 1 435 ? 2.472 19.235 10.133 1.00 79.44 435 PRO A N 1
ATOM 3438 C CA . PRO A 1 435 ? 3.790 18.695 10.421 1.00 79.44 435 PRO A CA 1
ATOM 3439 C C . PRO A 1 435 ? 4.270 19.174 11.791 1.00 79.44 435 PRO A C 1
ATOM 3441 O O . PRO A 1 435 ? 4.314 20.370 12.078 1.00 79.44 435 PRO A O 1
ATOM 3444 N N . GLN A 1 436 ? 4.653 18.220 12.633 1.00 72.06 436 GLN A N 1
ATOM 3445 C CA . GLN A 1 436 ? 5.266 18.486 13.927 1.00 72.06 436 GLN A CA 1
ATOM 3446 C C . GLN A 1 436 ? 6.776 18.520 13.727 1.00 72.06 436 GLN A C 1
ATOM 3448 O O . GLN A 1 436 ? 7.410 17.488 13.512 1.00 72.06 436 GLN A O 1
ATOM 3453 N N . MET A 1 437 ? 7.351 19.719 13.749 1.00 62.53 437 MET A N 1
ATOM 3454 C CA . MET A 1 437 ? 8.801 19.854 13.757 1.00 62.53 437 MET A CA 1
ATOM 3455 C C . MET A 1 437 ? 9.289 19.483 15.158 1.00 62.53 437 MET A C 1
ATOM 3457 O O . MET A 1 437 ? 8.771 20.045 16.129 1.00 62.53 437 MET A O 1
ATOM 3461 N N . PRO A 1 438 ? 10.279 18.584 15.303 1.00 54.34 438 PRO A N 1
ATOM 3462 C CA . PRO A 1 438 ? 11.009 18.521 16.550 1.00 54.34 438 PRO A CA 1
ATOM 3463 C C . PRO A 1 438 ? 11.624 19.907 16.743 1.00 54.34 438 PRO A C 1
ATOM 3465 O O . PRO A 1 438 ? 12.506 20.318 15.991 1.00 54.34 438 PRO A O 1
ATOM 3468 N N . HIS A 1 439 ? 11.098 20.678 17.696 1.00 46.62 439 HIS A N 1
ATOM 3469 C CA . HIS A 1 439 ? 11.796 21.868 18.156 1.00 46.62 439 HIS A CA 1
ATOM 3470 C C . HIS A 1 439 ? 13.203 21.445 18.587 1.00 46.62 439 HIS A C 1
ATOM 3472 O O . HIS A 1 439 ? 13.396 20.317 19.048 1.00 46.62 439 HIS A O 1
ATOM 3478 N N . GLU A 1 440 ? 14.180 22.344 18.458 1.00 39.53 440 GLU A N 1
ATOM 3479 C CA . GLU A 1 440 ? 15.425 22.231 19.211 1.00 39.53 440 GLU A CA 1
ATOM 3480 C C . GLU A 1 440 ? 15.035 22.050 20.681 1.00 39.53 440 GLU A C 1
ATOM 3482 O O . GLU A 1 440 ? 14.620 22.998 21.348 1.00 39.53 440 GLU A O 1
ATOM 3487 N N . VAL A 1 441 ? 15.068 20.810 21.172 1.00 36.75 441 VAL A N 1
ATOM 3488 C CA . VAL A 1 441 ? 14.875 20.537 22.588 1.00 36.75 441 VAL A CA 1
ATOM 3489 C C . VAL A 1 441 ? 16.107 21.129 23.249 1.00 36.75 441 VAL A C 1
ATOM 3491 O O . VAL A 1 441 ? 17.185 20.537 23.239 1.00 36.75 441 VAL A O 1
ATOM 3494 N N . THR A 1 442 ? 15.977 22.346 23.767 1.00 30.16 442 THR A N 1
ATOM 3495 C CA . THR A 1 442 ? 16.970 22.928 24.653 1.00 30.16 442 THR A CA 1
ATOM 3496 C C . THR A 1 442 ? 17.010 22.056 25.900 1.00 30.16 442 THR A C 1
ATOM 3498 O O . THR A 1 442 ? 16.163 22.143 26.787 1.00 30.16 442 THR A O 1
ATOM 3501 N N . CYS A 1 443 ? 18.002 21.166 25.965 1.00 30.02 443 CYS A N 1
ATOM 3502 C CA . CYS A 1 443 ? 18.374 20.516 27.210 1.00 30.02 443 CYS A CA 1
ATOM 3503 C C . CYS A 1 443 ? 18.600 21.609 28.275 1.00 30.02 443 CYS A C 1
ATOM 3505 O O . CYS A 1 443 ? 19.234 22.622 27.957 1.00 30.02 443 CYS A O 1
ATOM 3507 N N . PRO A 1 444 ? 18.203 21.407 29.548 1.00 35.19 444 PRO A N 1
ATOM 3508 C CA . PRO A 1 444 ? 18.440 22.366 30.640 1.00 35.19 444 PRO A CA 1
ATOM 3509 C C . PRO A 1 444 ? 19.924 22.701 30.894 1.00 35.19 444 PRO A C 1
ATOM 3511 O O . PRO A 1 444 ? 20.249 23.462 31.803 1.00 35.19 444 PRO A O 1
ATOM 3514 N N . HIS A 1 445 ? 20.843 22.109 30.125 1.00 36.19 445 HIS A N 1
ATOM 3515 C CA . HIS A 1 445 ? 22.292 22.248 30.237 1.00 36.19 445 HIS A CA 1
ATOM 3516 C C . HIS A 1 445 ? 22.969 22.786 28.965 1.00 36.19 445 HIS A C 1
ATOM 3518 O O . HIS A 1 445 ? 24.186 22.695 28.841 1.00 36.19 445 HIS A O 1
ATOM 3524 N N . GLY A 1 446 ? 22.220 23.378 28.027 1.00 28.44 446 GLY A N 1
ATOM 3525 C CA . GLY A 1 446 ? 22.806 24.168 26.934 1.00 28.44 446 GLY A CA 1
ATOM 3526 C C . GLY A 1 446 ? 23.616 23.379 25.895 1.00 28.44 446 GLY A C 1
ATOM 3527 O O . GLY A 1 446 ? 24.286 23.988 25.065 1.00 28.44 446 GLY A O 1
ATOM 3528 N N . SER A 1 447 ? 23.555 22.046 25.896 1.00 27.64 447 SER A N 1
ATOM 3529 C CA . SER A 1 447 ? 24.088 21.221 24.812 1.00 27.64 447 SER A CA 1
ATOM 3530 C C . SER A 1 447 ? 22.990 20.914 23.791 1.00 27.64 447 SER A C 1
ATOM 3532 O O . SER A 1 447 ? 21.998 20.252 24.093 1.00 27.64 447 SER A O 1
ATOM 3534 N N . VAL A 1 448 ? 23.177 21.393 22.559 1.00 29.06 448 VAL A N 1
ATOM 3535 C CA . VAL A 1 448 ? 22.393 20.958 21.396 1.00 29.06 448 VAL A CA 1
ATOM 3536 C C . VAL A 1 448 ? 22.815 19.524 21.086 1.00 29.06 448 VAL A C 1
ATOM 3538 O O . VAL A 1 448 ? 23.867 19.289 20.495 1.00 29.06 448 VAL A O 1
ATOM 3541 N N . GLN A 1 449 ? 22.026 18.549 21.528 1.00 29.50 449 GLN A N 1
ATOM 3542 C CA . GLN A 1 449 ? 22.183 17.156 21.124 1.00 29.50 449 GLN A CA 1
ATOM 3543 C C . GLN A 1 449 ? 21.047 16.786 20.166 1.00 29.50 449 GLN A C 1
ATOM 3545 O O . GLN A 1 449 ? 19.967 16.370 20.577 1.00 29.50 449 GLN A O 1
ATOM 3550 N N . CYS A 1 450 ? 21.316 16.894 18.861 1.00 31.02 450 CYS A N 1
ATOM 3551 C CA . CYS A 1 450 ? 20.629 16.088 17.851 1.00 31.02 450 CYS A CA 1
ATOM 3552 C C . CYS A 1 450 ? 21.040 14.625 18.050 1.00 31.02 450 CYS A C 1
ATOM 3554 O O . CYS A 1 450 ? 21.901 14.103 17.346 1.00 31.02 450 CYS A O 1
ATOM 3556 N N . SER A 1 451 ? 20.491 13.958 19.058 1.00 29.58 451 SER A N 1
ATOM 3557 C CA . SER A 1 451 ? 20.768 12.543 19.278 1.00 29.58 451 SER A CA 1
ATOM 3558 C C . SER A 1 451 ? 19.660 11.909 20.097 1.00 29.58 451 SER A C 1
ATOM 3560 O O . SER A 1 451 ? 19.798 11.796 21.307 1.00 29.58 451 SER A O 1
ATOM 3562 N N . LEU A 1 452 ? 18.574 11.499 19.434 1.00 28.33 452 LEU A N 1
ATOM 3563 C CA . LEU A 1 452 ? 17.657 10.463 19.941 1.00 28.33 452 LEU A CA 1
ATOM 3564 C C . LEU A 1 452 ? 16.769 9.821 18.851 1.00 28.33 452 LEU A C 1
ATOM 3566 O O . LEU A 1 452 ? 15.728 9.257 19.154 1.00 28.33 452 LEU A O 1
ATOM 3570 N N . TRP A 1 453 ? 17.210 9.830 17.586 1.00 29.77 453 TRP A N 1
ATOM 3571 C CA . TRP A 1 453 ? 16.654 8.961 16.528 1.00 29.77 453 TRP A CA 1
ATOM 3572 C C . TRP A 1 453 ? 17.662 7.915 16.020 1.00 29.77 453 TRP A C 1
ATOM 3574 O O . TRP A 1 453 ? 17.419 7.227 15.035 1.00 29.77 453 TRP A O 1
ATOM 3584 N N . VAL A 1 454 ? 18.793 7.747 16.717 1.00 26.77 454 VAL A N 1
ATOM 3585 C CA . VAL A 1 454 ? 19.747 6.652 16.484 1.00 26.77 454 VAL A CA 1
ATOM 3586 C C . VAL A 1 454 ? 19.505 5.591 17.549 1.00 26.77 454 VAL A C 1
ATOM 3588 O O . VAL A 1 454 ? 20.177 5.590 18.573 1.00 26.77 454 VAL A O 1
ATOM 3591 N N . THR A 1 455 ? 18.493 4.746 17.358 1.00 24.08 455 THR A N 1
ATOM 3592 C CA . THR A 1 455 ? 18.489 3.314 17.731 1.00 24.08 455 THR A CA 1
ATOM 3593 C C . THR A 1 455 ? 17.113 2.693 17.482 1.00 24.08 455 THR A C 1
ATOM 3595 O O . THR A 1 455 ? 16.232 2.747 18.334 1.00 24.08 455 THR A O 1
ATOM 3598 N N . ALA A 1 456 ? 16.969 2.038 16.332 1.00 26.83 456 ALA A N 1
ATOM 3599 C CA . ALA A 1 456 ? 16.286 0.751 16.189 1.00 26.83 456 ALA A CA 1
ATOM 3600 C C . ALA A 1 456 ? 16.775 0.084 14.902 1.00 26.83 456 ALA A C 1
ATOM 3602 O O . ALA A 1 456 ? 16.692 0.748 13.847 1.00 26.83 456 ALA A O 1
#

Radius of gyration: 24.17 Å; chains: 1; bounding box: 44×61×65 Å

Foldseek 3Di:
DACQLVVLLLVLLVCLLQVLWDWWWWAPDRQAIEIETACVSPNCVPCFVVCVPPRDDPSRHYTYDNDDDPDTDTDDHCDLLCCLPLVSNDDDDPQLVQQLCCLQPVPFAGWDDWDQDPVRATEIEGQDDGPPVCPVVSVVSCCSSVVNRHYHYYHDDPDPDDPPPDDDDPVVVVVVVLVQQWRGRVVVVVLADPVQSVLSNVLSVCSSVLSNLVDALVNQPLLPPQFAEAEFELLDPPGDAVVVVLVVGQAYAYAAFFPDHDPPDDGSCVNNVHDLVRVLVCLLVRRYAHADQGPPVRHDSVSLNSSCVSPVSSYHDLSNLLSLLSNHLSVCLVPPPLNDPVCSVVSLVVLVVVCVVVVHDSSLSSCVNNLSSSLSSPSPHQCSTRGLVSCLVSFCLQSVQVVCCVVPVDGCSPVSSVVRSSVSSCVSSVHDYDDDDPDQPCDPPRDRDPDDVPDD

pLDDT: mean 84.82, std 15.99, range [24.08, 97.94]